Protein 4LDR (pdb70)

GO terms:
  GO:0046523 S-methyl-5-thioribose-1-phosphate isomerase activity (F, IDA)
  GO:0033353 L-methionine cycle (P, IMP)
  GO:0005829 cytosol (C, TAS)
  GO:0033353 L-methionine cycle (P, TAS)
  GO:0046523 S-methyl-5-thioribose-1-phosphate isomerase activity (F, TAS)
  GO:0042802 identical protein binding (F, IPI)
  GO:0005515 protein binding (F, IPI)
  GO:0005654 nucleoplasm (C, IDA)

B-factor: mean 37.19, std 19.08, range [10.51, 113.85]

Nearest PDB structures (foldseek):
  4ldr-assembly1_A  TM=1.003E+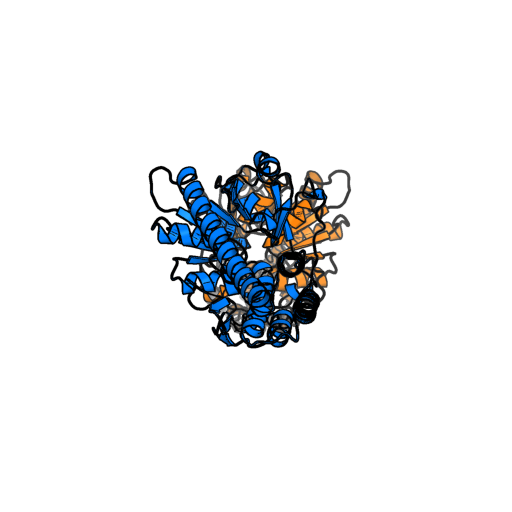00  e=2.607E-71  Homo sapiens
  4ldq-assembly1_A  TM=1.001E+00  e=1.002E-65  Homo sapiens
  2a0u-assembly1_B  TM=8.584E-01  e=1.866E-36  Leishmania major
  1t9k-assembly1_A  TM=8.388E-01  e=1.320E-31  Thermotoga maritima
  2yvk-assembly2_D  TM=8.388E-01  e=1.960E-31  Bacillus subtilis

Organism: Homo sapiens (NCBI:txid9606)

Foldseek 3Di:
DDAQWDDDQLWIWGWQLVPFPVDTDIHTAQALVSLLVSLLVVRAAAQARNQLSNLLNVRNVLSVVNFDDWLVRNLVVLLVSLVVSCVRCVVHCSSVVSSVVLSVLSVVLSVDVVRGDVVSSVSSSVVSVVSLVVQALLQLLLQQLLLVLQCCVFPVVAAAAEEEEEADFANRHHRHCGHLNVVLVNSVVVVRHPEYEYELQPDVRNRVTPVVSVCVVVVPHYDYDHLVCLLVCLVPVHHQEYEYEAQAQEQLRKTKDFASLQVNLVSCVVSVHAYEYTYALVSYDHVDHYCVPDDWDWDDFCSRQDDPNHGDDDPPDDDTGTGIDIHGLVSNRSAYRYSVHGHRSNCRNVVND/DDFQWDDDQLWTKGWFLVPFDVDTDIDTQQALVSLLVSLQVVRAAALQRSQLSNLLRVLNCLSVVPFDDDLCRRLVVLLVSLVSSCPSCVVDCNSVVLSVVLSVQSVVQSPDDPRHDVSSSVRSSVVSVVSLVVQVLLQLLLQQQLLQLQCCVFPVVAAAAEEEEEADFASRHHRHCGWLNVVVVNSVVVVRHPEYEYELLPDVRRRVTPVVSVCVVVVGHYDYDHLVCLLVCVVPVRHAAYEYEAQAQEQLGKGKDFASLQVNLVSCVVSVHAYEYTYACSRYHHVDPFPVPDDFDWDDQCSRQDDPRRGNDDPPDDGTGGGIDIHGLVSNRSAYRYSQHGHRSNCSNVSSVPGD

Radius of gyration: 30.36 Å; Cα contacts (8 Å, |Δi|>4): 1594; chains: 2; bounding box: 54×68×113 Å

Secondary structure (DSSP, 8-state):
---SEEEETTEEEEE-GGGTTT---EEEE--HHHHHHHHHTT-S-SHHHHHHHHHHHHHHHHTTT-S-SSSHHHHHHHHHHHHHHHTT-TTSTHHHHHHHHHHHHHHHHHHSTT--HHHHHHHHHHHHHHHHHHHHHHHHHHHHHHHHHHHHHH-TT---EEEEE-S--STTTSSSS-SHHHHHHHHHHTT-EEEEEEE--TTTTHIIIIIHHHHHHTT--EEEE-GGGHHHHHHHS---EEEE--SEEETT--EEEETTHHHHHHHHHHTT--EEEE--GGGEETT-SSGGG----B--THHHHEETTEE-SPTT-EE--BSEEEE-GGG--SEEEETTEEE-HHHHHHHH-/---SEEEETTEEEEE-GGGTTT---EEE--SHHHHHHHHHTT-S-SHHHHHHHHHHHHHHHHHTT-S-SSSHHHHHHHHHHHHHHHTT-TTSSHHHHHHHHHHHHHHHTTSSTT--HHHHHHHHHHHHHHHHHHHHHHHHHHHHHHHHHHHHHH-TTS--EEEEE-S--STTSSSSS-SHHHHHHHHHHTT-EEEEEEE--TTTTHIIIIIHHHHHHTT--EEEE-GGGHHHHHHHS---EEEE--SEEETTS-EEEETTHHHHHHHHHHTT--EEEE--GGGEETT--SGGG----B--THHHHEETTEE-SPTT-EE--BSEEEE-GGG--SEEEETTEEE-GGGHHHHHTT--

Solvent-accessible surface area: 27303 Å² total; per-residue (Å²): 104,2,81,9,11,85,43,68,89,35,50,2,62,1,3,2,10,98,52,7,13,126,106,62,125,48,47,72,7,47,27,3,95,76,0,61,88,3,0,160,46,94,41,8,60,16,25,18,2,5,5,7,0,0,0,0,0,0,0,12,19,3,84,78,45,27,13,37,128,43,44,85,28,5,24,55,48,3,138,95,47,2,74,64,1,45,79,8,54,87,124,26,103,30,6,38,100,4,11,140,45,2,9,75,32,0,34,200,13,24,147,150,175,78,29,66,50,119,47,3,32,82,97,2,3,44,18,0,42,98,46,22,92,131,13,54,149,26,2,94,31,0,0,60,71,0,0,158,52,0,14,102,116,42,13,89,119,32,50,123,3,10,0,0,1,0,9,6,17,0,0,0,14,10,3,4,20,0,11,0,2,0,0,0,8,2,0,65,91,107,46,58,8,95,42,0,2,0,0,8,0,11,6,53,17,17,0,1,60,0,1,0,22,0,0,52,102,44,154,10,50,13,11,0,0,0,3,2,0,0,0,2,0,12,44,106,91,54,8,25,0,0,0,0,1,25,75,82,0,0,2,31,0,12,0,3,12,32,0,0,0,14,2,2,0,4,0,0,120,68,44,67,21,16,0,0,0,1,0,11,37,108,19,20,14,49,191,30,76,26,9,173,84,27,163,51,91,112,77,79,25,121,66,1,4,29,22,102,76,76,96,21,2,0,65,68,11,37,44,21,3,2,5,39,1,25,0,51,67,104,7,6,63,4,2,0,0,0,31,105,7,35,36,43,18,156,84,0,99,110,33,39,120,129,12,83,9,11,107,43,70,93,42,38,3,48,1,4,13,11,93,63,7,20,193,84,63,133,60,59,71,5,47,34,0,91,80,0,44,89,4,0,120,47,125,45,9,57,17,26,22,2,13,5,10,0,0,0,0,0,0,0,13,23,0,80,89,41,30,21,28,120,34,55,83,44,0,18,56,38,0,102,94,48,3,66,60,1,45,63,5,46,99,116,41,99,27,6,36,142,12,9,153,48,0,9,42,20,0,18,140,24,26,143,71,176,67,25,57,47,106,35,1,32,81,88,0,1,48,33,1,41,95,34,24,78,101,12,38,119,15,1,98,33,0,0,78,63,0,0,154,51,0,11,93,119,43,15,95,119,32,47,122,2,12,0,0,2,0,8,5,15,0,0,0,15,8,3,4,47,0,10,0,2,0,0,0,14,3,0,68,96,108,45,55,9,95,41,0,2,0,0,7,0,20,8,49,13,18,0,2,61,1,1,0,26,0,0,52,96,38,156,9,55,16,12,0,0,0,6,1,0,0,0,2,0,13,47,105,88,54,7,27,0,0,0,0,0,21,84,88,0,0,3,35,0,13,0,4,10,19,0,0,0,12,3,4,0,3,0,0,115,70,45,66,19,17,0,0,0,1,0,9,32,92,23,19,38,51,204,33,80,30,8,186,87,21,158,46,77,108,76,89,25,118,78,2,3,28,24,104,78,67,69,26,1,0,54,65,13,33,44,20,3,1,0,28,1,22,0,50,64,101,3,6,62,4,2,0,0,0,24,57,10,31,28,37,10,140,85,0,90,86,11,25,95,104,65,208

Structure (mmCIF, N/CA/C/O backbone):
data_4LDR
#
_entry.id   4LDR
#
_cell.length_a   44.518
_cell.length_b   115.970
_cell.length_c   135.500
_cell.angle_alpha   90.00
_cell.angle_beta   90.00
_cell.angle_gamma   90.00
#
_symmetry.space_group_name_H-M   'P 21 21 21'
#
loop_
_entity.id
_entity.type
_entity.pdbx_description
1 polymer 'Methylthioribose-1-phosphate isomerase'
2 water water
#
loop_
_atom_site.group_PDB
_atom_site.id
_atom_site.type_symbol
_atom_site.label_atom_id
_atom_site.label_alt_id
_atom_site.label_comp_id
_atom_site.label_asym_id
_atom_site.label_entity_id
_atom_site.label_seq_id
_atom_site.pdbx_PDB_ins_code
_atom_site.Cartn_x
_atom_site.Cartn_y
_atom_site.Cartn_z
_atom_site.occupancy
_atom_site.B_iso_or_equiv
_atom_site.auth_seq_id
_atom_site.auth_comp_id
_atom_site.auth_asym_id
_atom_site.auth_atom_id
_atom_site.pdbx_PDB_model_num
ATOM 1 N N . THR A 1 2 ? 39.496 45.978 19.809 1.00 35.97 2 THR A N 1
ATOM 2 C CA . THR A 1 2 ? 38.470 45.104 20.372 1.00 41.84 2 THR A CA 1
ATOM 3 C C . THR A 1 2 ? 38.769 43.646 20.055 1.00 36.29 2 THR A C 1
ATOM 4 O O . THR A 1 2 ? 39.626 43.341 19.225 1.00 38.62 2 THR A O 1
ATOM 14 N N . LEU A 1 3 ? 38.058 42.745 20.722 1.00 28.54 3 LEU A N 1
ATOM 15 C CA . LEU A 1 3 ? 38.113 41.338 20.372 1.00 29.40 3 LEU A CA 1
ATOM 16 C C . LEU A 1 3 ? 37.401 41.151 19.041 1.00 27.74 3 LEU A C 1
ATOM 17 O O . LEU A 1 3 ? 36.293 41.650 18.856 1.00 25.89 3 LEU A O 1
ATOM 33 N N . GLU A 1 4 ? 38.035 40.433 18.120 1.00 24.69 4 GLU A N 1
ATOM 34 C CA . GLU A 1 4 ? 37.456 40.200 16.803 1.00 28.51 4 GLU A CA 1
ATOM 35 C C . GLU A 1 4 ? 37.303 38.717 16.502 1.00 27.27 4 GLU A C 1
ATOM 36 O O . GLU A 1 4 ? 38.290 38.001 16.353 1.00 34.40 4 GLU A O 1
ATOM 48 N N . ALA A 1 5 ? 36.057 38.261 16.414 1.00 24.84 5 ALA A N 1
ATOM 49 C CA . ALA A 1 5 ? 35.779 36.899 15.991 1.00 26.54 5 ALA A CA 1
ATOM 50 C C . ALA A 1 5 ? 35.987 36.796 14.484 1.00 23.92 5 ALA A C 1
ATOM 51 O O . ALA A 1 5 ? 36.286 35.725 13.962 1.00 25.52 5 ALA A O 1
ATOM 58 N N . ILE A 1 6 ? 35.825 37.924 13.800 1.00 23.19 6 ILE A N 1
ATOM 59 C CA . ILE A 1 6 ? 36.013 38.008 12.357 1.00 25.50 6 ILE A CA 1
ATOM 60 C C . ILE A 1 6 ? 37.049 39.069 12.052 1.00 25.12 6 ILE A C 1
ATOM 61 O O . ILE A 1 6 ? 36.865 40.238 12.390 1.00 21.62 6 ILE A O 1
ATOM 77 N N . ARG A 1 7 ? 38.136 38.651 11.414 1.00 25.71 7 ARG A N 1
ATOM 78 C CA . ARG A 1 7 ? 39.159 39.572 10.947 1.00 30.95 7 ARG A CA 1
ATOM 79 C C . ARG A 1 7 ? 39.081 39.614 9.438 1.00 34.89 7 ARG A C 1
ATOM 80 O O . ARG A 1 7 ? 39.311 38.605 8.768 1.00 39.16 7 ARG A O 1
ATOM 101 N N . TYR A 1 8 ? 38.730 40.777 8.905 1.00 33.54 8 TYR A N 1
ATOM 102 C CA . TYR A 1 8 ? 38.593 40.928 7.469 1.00 34.30 8 TYR A CA 1
ATOM 103 C C . TYR A 1 8 ? 39.248 42.192 6.949 1.00 38.84 8 TYR A C 1
ATOM 104 O O . TYR A 1 8 ? 39.120 43.271 7.528 1.00 40.56 8 TYR A O 1
ATOM 122 N N . SER A 1 9 ? 39.957 42.027 5.841 1.00 40.56 9 SER A N 1
ATOM 123 C CA . SER A 1 9 ? 40.374 43.135 4.999 1.00 45.54 9 SER A CA 1
ATOM 124 C C . SER A 1 9 ? 40.253 42.629 3.570 1.00 50.64 9 SER A C 1
ATOM 125 O O . SER A 1 9 ? 40.092 41.426 3.352 1.00 48.55 9 SER A O 1
ATOM 133 N N . ARG A 1 10 ? 40.311 43.534 2.600 1.00 46.92 10 ARG A N 1
ATOM 134 C CA . ARG A 1 10 ? 40.102 43.157 1.208 1.00 45.08 10 ARG A CA 1
ATOM 135 C C . ARG A 1 10 ? 41.059 42.042 0.788 1.00 46.18 10 ARG A C 1
ATOM 136 O O . ARG A 1 10 ? 42.279 42.201 0.834 1.00 49.51 10 ARG A O 1
ATOM 157 N N . GLY A 1 11 ? 40.487 40.905 0.402 1.00 49.19 11 GLY A N 1
ATOM 158 C CA . GLY A 1 11 ? 41.263 39.760 -0.034 1.00 52.66 11 GLY A CA 1
ATOM 159 C C . GLY A 1 11 ? 41.585 38.773 1.074 1.00 48.99 11 GLY A C 1
ATOM 160 O O . GLY A 1 11 ? 42.007 37.649 0.792 1.00 52.41 11 GLY A O 1
ATOM 164 N N . SER A 1 12 ? 41.381 39.179 2.327 1.00 47.26 12 SER A N 1
ATOM 165 C CA . SER A 1 12 ? 41.760 38.351 3.475 1.00 44.77 12 SER A CA 1
ATOM 166 C C . SER A 1 12 ? 40.652 38.211 4.520 1.00 46.60 12 SER A C 1
ATOM 167 O O . SER A 1 12 ? 40.129 39.204 5.024 1.00 42.43 12 SER A O 1
ATOM 175 N N . LEU A 1 13 ? 40.310 36.966 4.844 1.00 44.79 13 LEU A N 1
ATOM 176 C CA . LEU A 1 13 ? 39.317 36.674 5.874 1.00 40.60 13 LEU A CA 1
ATOM 177 C C . LEU A 1 13 ? 39.822 35.602 6.828 1.00 42.50 13 LEU A C 1
ATOM 178 O O . LEU A 1 13 ? 40.167 34.498 6.407 1.00 43.49 13 LEU A O 1
ATOM 194 N N . GLN A 1 14 ? 39.859 35.934 8.115 1.00 36.32 14 GLN A N 1
ATOM 195 C CA . GLN A 1 14 ? 40.168 34.956 9.151 1.00 37.15 14 GLN A CA 1
ATOM 196 C C . GLN A 1 14 ? 39.049 34.944 10.179 1.00 30.00 14 GLN A C 1
ATOM 197 O O . GLN A 1 14 ? 38.424 35.971 10.442 1.00 30.17 14 GLN A O 1
ATOM 211 N N . ILE A 1 15 ? 38.802 33.776 10.756 1.00 31.32 15 ILE A N 1
ATOM 212 C CA . ILE A 1 15 ? 37.782 33.631 11.783 1.00 30.16 15 ILE A CA 1
ATOM 213 C C . ILE A 1 15 ? 38.354 32.950 13.020 1.00 32.00 15 ILE A C 1
ATOM 214 O O . ILE A 1 15 ? 39.214 32.074 12.926 1.00 29.97 15 ILE A O 1
ATOM 230 N N . LEU A 1 16 ? 37.866 33.371 14.181 1.00 28.53 16 LEU A N 1
ATOM 231 C CA . LEU A 1 16 ? 38.279 32.792 15.447 1.00 28.60 16 LEU A CA 1
ATOM 232 C C . LEU A 1 16 ? 37.541 31.476 15.664 1.00 26.76 16 LEU A C 1
ATOM 233 O O . LEU A 1 16 ? 36.312 31.441 15.640 1.00 26.06 16 LEU A O 1
ATOM 249 N N . ASP A 1 17 ? 38.295 30.399 15.869 1.00 26.34 17 ASP A N 1
ATOM 250 C CA . ASP A 1 17 ? 37.724 29.056 15.995 1.00 26.98 17 ASP A CA 1
ATOM 251 C C . ASP A 1 17 ? 37.081 28.858 17.365 1.00 26.03 17 ASP A C 1
ATOM 252 O O . ASP A 1 17 ? 37.767 28.551 18.339 1.00 29.37 17 ASP A O 1
ATOM 261 N N . GLN A 1 18 ? 35.761 29.001 17.427 1.00 28.15 18 GLN A N 1
ATOM 262 C CA . GLN A 1 18 ? 35.044 28.973 18.701 1.00 26.95 18 GLN A CA 1
ATOM 263 C C . GLN A 1 18 ? 35.110 27.625 19.418 1.00 29.94 18 GLN A C 1
ATOM 264 O O . GLN A 1 18 ? 34.899 27.556 20.631 1.00 32.36 18 GLN A O 1
ATOM 278 N N . LEU A 1 19 ? 35.394 26.557 18.677 1.00 33.26 19 LEU A N 1
ATOM 279 C CA . LEU A 1 19 ? 35.507 25.227 19.271 1.00 33.74 19 LEU A CA 1
ATOM 280 C C . LEU A 1 19 ? 36.647 25.162 20.287 1.00 33.65 19 LEU A C 1
ATOM 281 O O . LEU A 1 19 ? 36.564 24.441 21.282 1.00 31.34 19 LEU A O 1
ATOM 297 N N . LEU A 1 20 ? 37.713 25.911 20.026 1.00 28.47 20 LEU A N 1
ATOM 298 C CA . LEU A 1 20 ? 38.911 25.853 20.858 1.00 29.90 20 LEU A CA 1
ATOM 299 C C . LEU A 1 20 ? 38.856 26.848 22.010 1.00 31.73 20 LEU A C 1
ATOM 300 O O . LEU A 1 20 ? 39.710 26.828 22.895 1.00 33.02 20 LEU A O 1
ATOM 316 N N . LEU A 1 21 ? 37.857 27.722 21.997 1.00 30.71 21 LEU A N 1
ATOM 317 C CA . LEU A 1 21 ? 37.653 28.643 23.103 1.00 32.65 21 LEU A CA 1
ATOM 318 C C . LEU A 1 21 ? 37.103 27.869 24.297 1.00 30.46 21 LEU A C 1
ATOM 319 O O . LEU A 1 21 ? 36.419 26.862 24.114 1.00 28.23 21 LEU A O 1
ATOM 335 N N . PRO A 1 22 ? 37.382 28.343 25.524 1.00 29.51 22 PRO A N 1
ATOM 336 C CA . PRO A 1 22 ? 38.204 29.520 25.837 1.00 30.06 22 PRO A CA 1
ATOM 337 C C . PRO A 1 22 ? 39.689 29.244 26.131 1.00 33.69 22 PRO A C 1
ATOM 338 O O . PRO A 1 22 ? 40.400 30.203 26.436 1.00 32.95 22 PRO A O 1
ATOM 349 N N . LYS A 1 23 ? 40.158 27.996 26.052 1.00 37.01 23 LYS A N 1
ATOM 350 C CA . LYS A 1 23 ? 41.579 27.718 26.312 1.00 40.40 23 LYS A CA 1
ATOM 351 C C . LYS A 1 23 ? 42.475 28.449 25.321 1.00 41.55 23 LYS A C 1
ATOM 352 O O . LYS A 1 23 ? 43.341 29.233 25.723 1.00 44.30 23 LYS A O 1
ATOM 371 N N . GLN A 1 24 ? 42.273 28.189 24.031 1.00 38.18 24 GLN A N 1
ATOM 372 C CA . GLN A 1 24 ? 43.117 28.778 23.000 1.00 39.48 24 GLN A CA 1
ATOM 373 C C . GLN A 1 24 ? 42.346 29.681 22.050 1.00 34.42 24 GLN A C 1
ATOM 374 O O . GLN A 1 24 ? 41.150 29.500 21.819 1.00 32.30 24 GLN A O 1
ATOM 388 N N . SER A 1 25 ? 43.058 30.669 21.519 1.00 35.41 25 SER A N 1
ATOM 389 C CA . SER A 1 25 ? 42.551 31.510 20.450 1.00 30.55 25 SER A CA 1
ATOM 390 C C . SER A 1 25 ? 43.343 31.191 19.196 1.00 31.25 25 SER A C 1
ATOM 391 O O . SER A 1 25 ? 44.513 31.553 19.082 1.00 29.59 25 SER A O 1
ATOM 399 N N . ARG A 1 26 ? 42.707 30.476 18.275 1.00 31.68 26 ARG A N 1
ATOM 400 C CA . ARG A 1 26 ? 43.304 30.168 16.986 1.00 38.30 26 ARG A CA 1
ATOM 401 C C . ARG A 1 26 ? 42.466 30.808 15.896 1.00 31.62 26 ARG A C 1
ATOM 402 O O . ARG A 1 26 ? 41.252 30.620 15.843 1.00 34.20 26 ARG A O 1
ATOM 423 N N . TYR A 1 27 ? 43.124 31.564 15.028 1.00 34.70 27 TYR A N 1
ATOM 424 C CA . TYR A 1 27 ? 42.462 32.163 13.884 1.00 36.11 27 TYR A CA 1
ATOM 425 C C . TYR A 1 27 ? 42.695 31.304 12.651 1.00 34.80 27 TYR A C 1
ATOM 426 O O . TYR A 1 27 ? 43.821 30.912 12.351 1.00 33.78 27 TYR A O 1
ATOM 444 N N . GLU A 1 28 ? 41.604 30.990 11.964 1.00 36.99 28 GLU A N 1
ATOM 445 C CA . GLU A 1 28 ? 41.638 30.118 10.801 1.00 40.67 28 GLU A CA 1
ATOM 446 C C . GLU A 1 28 ? 41.422 30.949 9.550 1.00 39.13 28 GLU A C 1
ATOM 447 O O . GLU A 1 28 ? 40.403 31.626 9.413 1.00 37.11 28 GLU A O 1
ATOM 459 N N . ALA A 1 29 ? 42.390 30.914 8.644 1.00 43.30 29 ALA A N 1
ATOM 460 C CA . ALA A 1 29 ? 42.273 31.652 7.394 1.00 47.57 29 ALA A CA 1
ATOM 461 C C . ALA A 1 29 ? 41.190 31.024 6.525 1.00 53.65 29 ALA A C 1
ATOM 462 O O . ALA A 1 29 ? 41.031 29.802 6.501 1.00 54.29 29 ALA A O 1
ATOM 469 N N . VAL A 1 30 ? 40.439 31.872 5.830 1.00 57.31 30 VAL A N 1
ATOM 470 C CA . VAL A 1 30 ? 39.390 31.426 4.922 1.00 57.18 30 VAL A CA 1
ATOM 471 C C . VAL A 1 30 ? 39.639 32.004 3.536 1.00 63.31 30 VAL A C 1
ATOM 472 O O . VAL A 1 30 ? 39.694 33.223 3.363 1.00 57.73 30 VAL A O 1
ATOM 485 N N . GLY A 1 31 ? 39.781 31.117 2.555 1.00 60.69 31 GLY A N 1
ATOM 486 C CA . GLY A 1 31 ? 40.043 31.512 1.183 1.00 64.74 31 GLY A CA 1
ATOM 487 C C . GLY A 1 31 ? 38.951 31.068 0.230 1.00 61.65 31 GLY A C 1
ATOM 488 O O . GLY A 1 31 ? 39.093 31.200 -0.986 1.00 67.53 31 GLY A O 1
ATOM 492 N N . SER A 1 32 ? 37.857 30.546 0.776 1.00 55.93 32 SER A N 1
ATOM 493 C CA . SER A 1 32 ? 36.790 30.001 -0.052 1.00 53.51 32 SER A CA 1
ATOM 494 C C . SER A 1 32 ? 35.425 30.014 0.631 1.00 50.33 32 SER A C 1
ATOM 495 O O . SER A 1 32 ? 35.317 29.933 1.855 1.00 49.27 32 SER A O 1
ATOM 503 N N . VAL A 1 33 ? 34.387 30.113 -0.189 1.00 47.55 33 VAL A N 1
ATOM 504 C CA . VAL A 1 33 ? 33.009 30.017 0.273 1.00 47.57 33 VAL A CA 1
ATOM 505 C C . VAL A 1 33 ? 32.720 28.615 0.811 1.00 53.06 33 VAL A C 1
ATOM 506 O O . VAL A 1 33 ? 31.905 28.442 1.720 1.00 48.32 33 VAL A O 1
ATOM 519 N N . HIS A 1 34 ? 33.385 27.614 0.238 1.00 49.21 34 HIS A N 1
ATOM 520 C CA . HIS A 1 34 ? 33.219 26.237 0.686 1.00 54.59 34 HIS A CA 1
ATOM 521 C C . HIS A 1 34 ? 33.854 26.074 2.061 1.00 49.01 34 HIS A C 1
ATOM 522 O O . HIS A 1 34 ? 33.280 25.450 2.953 1.00 47.14 34 HIS A O 1
ATOM 537 N N . GLN A 1 35 ? 35.043 26.647 2.216 1.00 47.91 35 GLN A N 1
ATOM 538 C CA . GLN A 1 35 ? 35.749 26.645 3.489 1.00 47.29 35 GLN A CA 1
ATOM 539 C C . GLN A 1 35 ? 34.880 27.272 4.564 1.00 48.58 35 GLN A C 1
ATOM 540 O O . GLN A 1 35 ? 34.767 26.745 5.673 1.00 47.54 35 GLN A O 1
ATOM 554 N N . ALA A 1 36 ? 34.274 28.407 4.225 1.00 47.45 36 ALA A N 1
ATOM 555 C CA . ALA A 1 36 ? 33.341 29.071 5.121 1.00 46.51 36 ALA A CA 1
ATOM 556 C C . ALA A 1 36 ? 32.258 28.090 5.524 1.00 41.41 36 ALA A C 1
ATOM 557 O O . ALA A 1 36 ? 32.083 27.811 6.708 1.00 46.63 36 ALA A O 1
ATOM 564 N N . TRP A 1 37 ? 31.549 27.564 4.527 1.00 49.10 37 TRP A N 1
ATOM 565 C CA . TRP A 1 37 ? 30.458 26.615 4.743 1.00 51.61 37 TRP A CA 1
ATOM 566 C C . TRP A 1 37 ? 30.822 25.537 5.764 1.00 41.27 37 TRP A C 1
ATOM 567 O O . TRP A 1 37 ? 30.055 25.264 6.689 1.00 39.55 37 TRP A O 1
ATOM 588 N N . GLU A 1 38 ? 32.000 24.944 5.601 1.00 42.74 38 GLU A N 1
ATOM 589 C CA . GLU A 1 38 ? 32.494 23.944 6.543 1.00 50.92 38 GLU A CA 1
ATOM 590 C C . GLU A 1 38 ? 32.631 24.525 7.944 1.00 43.59 38 GLU A C 1
ATOM 591 O O . GLU A 1 38 ? 32.221 23.903 8.923 1.00 35.73 38 GLU A O 1
ATOM 603 N N . ALA A 1 39 ? 33.207 25.719 8.037 1.00 34.69 39 ALA A N 1
ATOM 604 C CA . ALA A 1 39 ? 33.436 26.342 9.331 1.00 33.99 39 ALA A CA 1
ATOM 605 C C . ALA A 1 39 ? 32.118 26.636 10.045 1.00 37.34 39 ALA A C 1
ATOM 606 O O . ALA A 1 39 ? 32.023 26.503 11.266 1.00 35.87 39 ALA A O 1
ATOM 613 N N . ILE A 1 40 ? 31.104 27.027 9.280 1.00 37.30 40 ILE A N 1
ATOM 614 C CA . ILE A 1 40 ? 29.791 27.323 9.845 1.00 37.45 40 ILE A CA 1
ATOM 615 C C . ILE A 1 40 ? 29.124 26.040 10.339 1.00 41.75 40 ILE A C 1
ATOM 616 O O . ILE A 1 40 ? 28.514 26.021 11.408 1.00 41.62 40 ILE A O 1
ATOM 632 N N . ARG A 1 41 ? 29.242 24.967 9.564 1.00 40.18 41 ARG A N 1
ATOM 633 C CA . ARG A 1 41 ? 28.628 23.702 9.949 1.00 48.56 41 ARG A CA 1
ATOM 634 C C . ARG A 1 41 ? 29.407 23.062 11.096 1.00 43.08 41 ARG A C 1
ATOM 635 O O . ARG A 1 41 ? 28.822 22.434 11.980 1.00 41.30 41 ARG A O 1
ATOM 656 N N . ALA A 1 42 ? 30.727 23.232 11.083 1.00 39.23 42 ALA A N 1
ATOM 657 C CA . ALA A 1 42 ? 31.577 22.722 12.157 1.00 33.64 42 ALA A CA 1
ATOM 658 C C . ALA A 1 42 ? 31.385 23.531 13.440 1.00 34.98 42 ALA A C 1
ATOM 659 O O . ALA A 1 42 ? 31.901 23.165 14.495 1.00 40.81 42 ALA A O 1
ATOM 666 N N . MET A 1 43 ? 30.643 24.631 13.334 1.00 37.97 43 MET A N 1
ATOM 667 C CA . MET A 1 43 ? 30.316 25.483 14.475 1.00 39.23 43 MET A CA 1
ATOM 668 C C . MET A 1 43 ? 31.530 26.236 15.005 1.00 34.24 43 MET A C 1
ATOM 669 O O . MET A 1 43 ? 31.609 26.555 16.192 1.00 34.96 43 MET A O 1
ATOM 683 N N . LYS A 1 44 ? 32.470 26.523 14.112 1.00 33.08 44 LYS A N 1
ATOM 684 C CA . LYS A 1 44 ? 33.604 27.377 14.432 1.00 31.41 44 LYS A CA 1
ATOM 685 C C . LYS A 1 44 ? 33.150 28.831 14.492 1.00 31.34 44 LYS A C 1
ATOM 686 O O . LYS A 1 44 ? 33.804 29.674 15.107 1.00 22.74 44 LYS A O 1
ATOM 705 N N . VAL A 1 45 ? 32.016 29.106 13.850 1.00 32.42 45 VAL A N 1
ATOM 706 C CA . VAL A 1 45 ? 31.448 30.446 13.781 1.00 30.59 45 VAL A CA 1
ATOM 707 C C . VAL A 1 45 ? 30.086 30.455 14.471 1.00 30.60 45 VAL A C 1
ATOM 708 O O . VAL A 1 45 ? 29.226 29.627 14.172 1.00 35.22 45 VAL A O 1
ATOM 721 N N . ARG A 1 46 ? 29.898 31.388 15.399 1.00 26.13 46 ARG A N 1
ATOM 722 C CA . ARG A 1 46 ? 28.674 31.441 16.193 1.00 30.56 46 ARG A CA 1
ATOM 723 C C . ARG A 1 46 ? 28.024 32.817 16.126 1.00 32.37 46 ARG A C 1
ATOM 724 O O . ARG A 1 46 ? 28.707 33.839 16.013 1.00 26.94 46 ARG A O 1
ATOM 745 N N . GLY A 1 47 ? 26.696 32.833 16.199 1.00 30.65 47 GLY A N 1
ATOM 746 C CA . GLY A 1 47 ? 25.939 34.069 16.113 1.00 28.36 47 GLY A CA 1
ATOM 747 C C . GLY A 1 47 ? 25.458 34.307 14.696 1.00 29.50 47 GLY A C 1
ATOM 748 O O . GLY A 1 47 ? 26.247 34.266 13.752 1.00 29.15 47 GLY A O 1
ATOM 752 N N . ALA A 1 48 ? 24.160 34.558 14.550 1.00 30.14 48 ALA A N 1
ATOM 753 C CA . ALA A 1 48 ? 23.548 34.675 13.231 1.00 32.13 48 ALA A CA 1
ATOM 754 C C . ALA A 1 48 ? 24.206 35.746 12.363 1.00 30.23 48 ALA A C 1
ATOM 755 O O . ALA A 1 48 ? 24.541 35.475 11.208 1.00 32.85 48 ALA A O 1
ATOM 762 N N . PRO A 1 49 ? 24.404 36.960 12.910 1.00 31.62 49 PRO A N 1
ATOM 763 C CA . PRO A 1 49 ? 25.057 37.997 12.101 1.00 25.65 49 PRO A CA 1
ATOM 764 C C . PRO A 1 49 ? 26.438 37.565 11.620 1.00 29.29 49 PRO A C 1
ATOM 765 O O . PRO A 1 49 ? 26.759 37.707 10.440 1.00 30.58 49 PRO A O 1
ATOM 776 N N . ALA A 1 50 ? 27.242 37.037 12.537 1.00 32.92 50 ALA A N 1
ATOM 777 C CA . ALA A 1 50 ? 28.607 36.627 12.226 1.00 33.46 50 ALA A CA 1
ATOM 778 C C . ALA A 1 50 ? 28.620 35.515 11.182 1.00 29.31 50 ALA A C 1
ATOM 779 O O . ALA A 1 50 ? 29.458 35.503 10.280 1.00 28.42 50 ALA A O 1
ATOM 786 N N . ILE A 1 51 ? 27.685 34.582 11.310 1.00 26.15 51 ILE A N 1
ATOM 787 C CA . ILE A 1 51 ? 27.554 33.493 10.348 1.00 30.79 51 ILE A CA 1
ATOM 788 C C . ILE A 1 51 ? 27.259 34.053 8.957 1.00 30.07 51 ILE A C 1
ATOM 789 O O . ILE A 1 51 ? 27.872 33.641 7.970 1.00 35.62 51 ILE A O 1
ATOM 805 N N . ALA A 1 52 ? 26.329 35.001 8.892 1.00 31.26 52 ALA A N 1
ATOM 806 C CA . ALA A 1 52 ? 25.953 35.644 7.637 1.00 34.84 52 ALA A CA 1
ATOM 807 C C . ALA A 1 52 ? 27.099 36.457 7.042 1.00 35.59 52 ALA A C 1
ATOM 808 O O . ALA A 1 52 ? 27.332 36.424 5.830 1.00 32.62 52 ALA A O 1
ATOM 815 N N . LEU A 1 53 ? 27.809 37.192 7.893 1.00 34.93 53 LEU A N 1
ATOM 816 C CA . LEU A 1 53 ? 28.922 38.016 7.437 1.00 32.89 53 LEU A CA 1
ATOM 817 C C . LEU A 1 53 ? 30.076 37.149 6.953 1.00 28.98 53 LEU A C 1
ATOM 818 O O . LEU A 1 53 ? 30.686 37.439 5.922 1.00 30.05 53 LEU A O 1
ATOM 834 N N . VAL A 1 54 ? 30.381 36.093 7.701 1.00 26.33 54 VAL A N 1
ATOM 835 C CA . VAL A 1 54 ? 31.467 35.185 7.332 1.00 29.83 54 VAL A CA 1
ATOM 836 C C . VAL A 1 54 ? 31.203 34.554 5.963 1.00 29.47 54 VAL A C 1
ATOM 837 O O . VAL A 1 54 ? 32.118 34.384 5.161 1.00 32.98 54 VAL A O 1
ATOM 850 N N . GLY A 1 55 ? 29.951 34.203 5.699 1.00 33.23 55 GLY A N 1
ATOM 851 C CA . GLY A 1 55 ? 29.592 33.663 4.402 1.00 40.07 55 GLY A CA 1
ATOM 852 C C . GLY A 1 55 ? 29.793 34.702 3.316 1.00 38.29 55 GLY A C 1
ATOM 853 O O . GLY A 1 55 ? 30.579 34.502 2.390 1.00 34.45 55 GLY A O 1
ATOM 857 N N . CYS A 1 56 ? 29.097 35.828 3.446 1.00 37.79 56 CYS A N 1
ATOM 858 C CA . CYS A 1 56 ? 29.157 36.883 2.439 1.00 35.52 56 CYS A CA 1
ATOM 859 C C . CYS A 1 56 ? 30.586 37.342 2.196 1.00 36.01 56 CYS A C 1
ATOM 860 O O . CYS A 1 56 ? 30.966 37.624 1.062 1.00 38.89 56 CYS A O 1
ATOM 868 N N . LEU A 1 57 ? 31.383 37.390 3.259 1.00 36.93 57 LEU A N 1
ATOM 869 C CA . LEU A 1 57 ? 32.765 37.849 3.150 1.00 35.70 57 LEU A CA 1
ATOM 870 C C . LEU A 1 57 ? 33.664 36.813 2.478 1.00 40.35 57 LEU A C 1
ATOM 871 O O . LEU A 1 57 ? 34.664 37.168 1.855 1.00 35.36 57 LEU A O 1
ATOM 887 N N . SER A 1 58 ? 33.321 35.534 2.605 1.00 37.93 58 SER A N 1
ATOM 888 C CA . SER A 1 58 ? 34.074 34.496 1.913 1.00 40.63 58 SER A CA 1
ATOM 889 C C . SER A 1 58 ? 33.829 34.609 0.412 1.00 43.67 58 SER A C 1
ATOM 890 O O . SER A 1 58 ? 34.748 34.448 -0.389 1.00 45.19 58 SER A O 1
ATOM 898 N N . LEU A 1 59 ? 32.585 34.893 0.039 1.00 44.32 59 LEU A N 1
ATOM 899 C CA . LEU A 1 59 ? 32.261 35.182 -1.351 1.00 49.47 59 LEU A CA 1
ATOM 900 C C . LEU A 1 59 ? 33.121 36.353 -1.829 1.00 50.05 59 LEU A C 1
ATOM 901 O O . LEU A 1 59 ? 33.715 36.300 -2.905 1.00 54.38 59 LEU A O 1
ATOM 917 N N . ALA A 1 60 ? 33.223 37.385 -0.998 1.00 42.66 60 ALA A N 1
ATOM 918 C CA . ALA A 1 60 ? 33.994 38.577 -1.335 1.00 46.08 60 ALA A CA 1
ATOM 919 C C . ALA A 1 60 ? 35.481 38.293 -1.557 1.00 50.83 60 ALA A C 1
ATOM 920 O O . ALA A 1 60 ? 36.109 38.905 -2.422 1.00 55.06 60 ALA A O 1
ATOM 927 N N . VAL A 1 61 ? 36.046 37.386 -0.766 1.00 48.06 61 VAL A N 1
ATOM 928 C CA . VAL A 1 61 ? 37.442 36.991 -0.933 1.00 48.66 61 VAL A CA 1
ATOM 929 C C . VAL A 1 61 ? 37.606 36.292 -2.276 1.00 54.79 61 VAL A C 1
ATOM 930 O O . VAL A 1 61 ? 38.625 36.450 -2.951 1.00 55.26 61 VAL A O 1
ATOM 943 N N . GLU A 1 62 ? 36.592 35.523 -2.658 1.00 54.48 62 GLU A N 1
ATOM 944 C CA . GLU A 1 62 ? 36.609 34.820 -3.935 1.00 64.27 62 GLU A CA 1
ATOM 945 C C . GLU A 1 62 ? 36.371 35.784 -5.091 1.00 66.38 62 GLU A C 1
ATOM 946 O O . GLU A 1 62 ? 36.988 35.659 -6.146 1.00 66.74 62 GLU A O 1
ATOM 958 N N . LEU A 1 63 ? 35.478 36.749 -4.900 1.00 62.76 63 LEU A N 1
ATOM 959 C CA . LEU A 1 63 ? 35.262 37.755 -5.930 1.00 59.38 63 LEU A CA 1
ATOM 960 C C . LEU A 1 63 ? 36.525 38.594 -6.094 1.00 66.08 63 LEU A C 1
ATOM 961 O O . LEU A 1 63 ? 36.884 38.969 -7.206 1.00 78.55 63 LEU A O 1
ATOM 977 N N . GLN A 1 64 ? 37.207 38.880 -4.989 1.00 64.19 64 GLN A N 1
ATOM 978 C CA . GLN A 1 64 ? 38.491 39.567 -5.060 1.00 59.79 64 GLN A CA 1
ATOM 979 C C . GLN A 1 64 ? 39.497 38.657 -5.753 1.00 62.36 64 GLN A C 1
ATOM 980 O O . GLN A 1 64 ? 40.513 39.117 -6.281 1.00 67.81 64 GLN A O 1
ATOM 994 N N . ALA A 1 65 ? 39.201 37.361 -5.743 1.00 63.68 65 ALA A N 1
ATOM 995 C CA . ALA A 1 65 ? 40.074 36.356 -6.332 1.00 68.23 65 ALA A CA 1
ATOM 996 C C . ALA A 1 65 ? 39.747 36.136 -7.812 1.00 70.66 65 ALA A C 1
ATOM 997 O O . ALA A 1 65 ? 40.400 35.339 -8.489 1.00 72.53 65 ALA A O 1
ATOM 1004 N N . GLY A 1 66 ? 38.738 36.853 -8.304 1.00 69.13 66 GLY A N 1
ATOM 1005 C CA . GLY A 1 66 ? 38.269 36.706 -9.674 1.00 75.32 66 GLY A CA 1
ATOM 1006 C C . GLY A 1 66 ? 37.426 35.457 -9.875 1.00 69.08 66 GLY A C 1
ATOM 1007 O O . GLY A 1 66 ? 37.111 35.089 -11.004 1.00 75.87 66 GLY A O 1
ATOM 1011 N N . ALA A 1 67 ? 37.089 34.782 -8.780 1.00 64.75 67 ALA A N 1
ATOM 1012 C CA . ALA A 1 67 ? 36.144 33.676 -8.834 1.00 73.87 67 ALA A CA 1
ATOM 1013 C C . ALA A 1 67 ? 34.816 34.232 -9.317 1.00 73.82 67 ALA A C 1
ATOM 1014 O O . ALA A 1 67 ? 34.244 35.118 -8.689 1.00 73.42 67 ALA A O 1
ATOM 1021 N N . GLY A 1 68 ? 34.343 33.724 -10.445 1.00 72.46 68 GLY A N 1
ATOM 1022 C CA . GLY A 1 68 ? 33.236 34.348 -11.135 1.00 75.50 68 GLY A CA 1
ATOM 1023 C C . GLY A 1 68 ? 33.588 34.501 -12.583 1.00 83.36 68 GLY A C 1
ATOM 1024 O O . GLY A 1 68 ? 34.476 35.274 -12.943 1.00 78.64 68 GLY A O 1
ATOM 1027 N N . GLY A 1 69 ? 32.890 33.753 -13.421 1.00 84.74 69 GLY A N 1
ATOM 1028 C CA . GLY A 1 69 ? 33.066 33.934 -14.837 1.00 86.37 69 GLY A CA 1
ATOM 1029 C C . GLY A 1 69 ? 32.195 33.088 -15.732 1.00 95.22 69 GLY A C 1
ATOM 1030 O O . GLY A 1 69 ? 31.565 32.129 -15.289 1.00 90.83 69 GLY A O 1
ATOM 1033 N N . PRO A 1 70 ? 32.168 33.444 -17.021 1.00 96.59 70 PRO A N 1
ATOM 1034 C CA . PRO A 1 70 ? 32.653 34.712 -17.585 1.00 90.99 70 PRO A CA 1
ATOM 1035 C C . PRO A 1 70 ? 31.538 35.562 -18.183 1.00 82.16 70 PRO A C 1
ATOM 1036 O O . PRO A 1 70 ? 30.633 35.003 -18.803 1.00 74.19 70 PRO A O 1
ATOM 1047 N N . GLY A 1 71 ? 31.598 36.879 -17.980 1.00 75.89 71 GLY A N 1
ATOM 1048 C CA . GLY A 1 71 ? 30.668 37.800 -18.616 1.00 74.91 71 GLY A CA 1
ATOM 1049 C C . GLY A 1 71 ? 30.047 38.826 -17.686 1.00 69.70 71 GLY A C 1
ATOM 1050 O O . GLY A 1 71 ? 30.425 39.992 -17.717 1.00 71.63 71 GLY A O 1
ATOM 1054 N N . LEU A 1 72 ? 29.099 38.378 -16.867 1.00 65.15 72 LEU A N 1
ATOM 1055 C CA . LEU A 1 72 ? 28.276 39.248 -16.027 1.00 77.34 72 LEU A CA 1
ATOM 1056 C C . LEU A 1 72 ? 27.090 38.419 -15.573 1.00 77.59 72 LEU A C 1
ATOM 1057 O O . LEU A 1 72 ? 26.802 38.313 -14.380 1.00 77.33 72 LEU A O 1
ATOM 1073 N N . ALA A 1 73 ? 26.408 37.833 -16.553 1.00 67.91 73 ALA A N 1
ATOM 1074 C CA . ALA A 1 73 ? 25.280 36.949 -16.302 1.00 72.68 73 ALA A CA 1
ATOM 1075 C C . ALA A 1 73 ? 25.757 35.723 -15.538 1.00 76.92 73 ALA A C 1
ATOM 1076 O O . ALA A 1 73 ? 25.016 35.145 -14.742 1.00 74.00 73 ALA A O 1
ATOM 1083 N N . ALA A 1 74 ? 27.002 35.332 -15.795 1.00 74.80 74 ALA A N 1
ATOM 1084 C CA . ALA A 1 74 ? 27.622 34.221 -15.088 1.00 74.54 74 ALA A CA 1
ATOM 1085 C C . ALA A 1 74 ? 27.961 34.617 -13.657 1.00 79.00 74 ALA A C 1
ATOM 1086 O O . ALA A 1 74 ? 27.738 33.850 -12.722 1.00 76.17 74 ALA A O 1
ATOM 1093 N N . LEU A 1 75 ? 28.504 35.818 -13.493 1.00 76.62 75 LEU A N 1
ATOM 1094 C CA . LEU A 1 75 ? 28.912 36.295 -12.183 1.00 73.81 75 LEU A CA 1
ATOM 1095 C C . LEU A 1 75 ? 27.701 36.449 -11.280 1.00 78.81 75 LEU A C 1
ATOM 1096 O O . LEU A 1 75 ? 27.731 36.054 -10.117 1.00 82.20 75 LEU A O 1
ATOM 1112 N N . VAL A 1 76 ? 26.633 37.023 -11.818 1.00 75.29 76 VAL A N 1
ATOM 1113 C CA . VAL A 1 76 ? 25.384 37.103 -11.082 1.00 76.90 76 VAL A CA 1
ATOM 1114 C C . VAL A 1 76 ? 24.899 35.687 -10.766 1.00 77.49 76 VAL A C 1
ATOM 1115 O O . VAL A 1 76 ? 24.419 35.423 -9.666 1.00 77.02 76 VAL A O 1
ATOM 1128 N N . ALA A 1 77 ? 25.046 34.776 -11.725 1.00 79.67 77 ALA A N 1
ATOM 1129 C CA . ALA A 1 77 ? 24.678 33.379 -11.513 1.00 82.82 77 ALA A CA 1
ATOM 1130 C C . ALA A 1 77 ? 25.578 32.751 -10.451 1.00 79.96 77 ALA A C 1
ATOM 1131 O O . ALA A 1 77 ? 25.113 32.008 -9.586 1.00 74.56 77 ALA A O 1
ATOM 1138 N N . PHE A 1 78 ? 26.869 33.059 -10.530 1.00 80.33 78 PHE A N 1
ATOM 1139 C CA . PHE A 1 78 ? 27.850 32.590 -9.561 1.00 79.80 78 PHE A CA 1
ATOM 1140 C C . PHE A 1 78 ? 27.439 33.044 -8.166 1.00 73.07 78 PHE A C 1
ATOM 1141 O O . PHE A 1 78 ? 27.372 32.243 -7.233 1.00 74.36 78 PHE A O 1
ATOM 1158 N N . VAL A 1 79 ? 27.163 34.337 -8.034 1.00 67.25 79 VAL A N 1
ATOM 1159 C CA . VAL A 1 79 ? 26.801 34.917 -6.748 1.00 69.49 79 VAL A CA 1
ATOM 1160 C C . VAL A 1 79 ? 25.541 34.261 -6.182 1.00 71.64 79 VAL A C 1
ATOM 1161 O O . VAL A 1 79 ? 25.543 33.805 -5.041 1.00 64.42 79 VAL A O 1
ATOM 1174 N N . ARG A 1 80 ? 24.477 34.207 -6.981 1.00 77.13 80 ARG A N 1
ATOM 1175 C CA . ARG A 1 80 ? 23.200 33.652 -6.530 1.00 66.01 80 ARG A CA 1
ATOM 1176 C C . ARG A 1 80 ? 23.351 32.223 -6.022 1.00 65.74 80 ARG A C 1
ATOM 1177 O O . ARG A 1 80 ? 22.631 31.800 -5.117 1.00 71.59 80 ARG A O 1
ATOM 1198 N N . ASP A 1 81 ? 24.294 31.489 -6.605 1.00 65.71 81 ASP A N 1
ATOM 1199 C CA . ASP A 1 81 ? 24.485 30.080 -6.282 1.00 71.40 81 ASP A CA 1
ATOM 1200 C C . ASP A 1 81 ? 25.153 29.918 -4.925 1.00 67.35 81 ASP A C 1
ATOM 1201 O O . ASP A 1 81 ? 24.703 29.131 -4.090 1.00 59.84 81 ASP A O 1
ATOM 1210 N N . LYS A 1 82 ? 26.232 30.665 -4.715 1.00 67.22 82 LYS A N 1
ATOM 1211 C CA . LYS A 1 82 ? 27.006 30.563 -3.487 1.00 55.89 82 LYS A CA 1
ATOM 1212 C C . LYS A 1 82 ? 26.194 31.046 -2.291 1.00 61.47 82 LYS A C 1
ATOM 1213 O O . LYS A 1 82 ? 26.363 30.550 -1.176 1.00 61.24 82 LYS A O 1
ATOM 1232 N N . LEU A 1 83 ? 25.303 32.003 -2.521 1.00 56.74 83 LEU A N 1
ATOM 1233 C CA . LEU A 1 83 ? 24.454 32.495 -1.448 1.00 58.47 83 LEU A CA 1
ATOM 1234 C C . LEU A 1 83 ? 23.413 31.441 -1.102 1.00 60.20 83 LEU A C 1
ATOM 1235 O O . LEU A 1 83 ? 23.139 31.193 0.069 1.00 61.70 83 LEU A O 1
ATOM 1251 N N . SER A 1 84 ? 22.838 30.815 -2.124 1.00 69.69 84 SER A N 1
ATOM 1252 C CA . SER A 1 84 ? 21.924 29.699 -1.912 1.00 66.96 84 SER A CA 1
ATOM 1253 C C . SER A 1 84 ? 22.645 28.571 -1.186 1.00 58.40 84 SER A C 1
ATOM 1254 O O . SER A 1 84 ? 22.082 27.933 -0.298 1.00 59.15 84 SER A O 1
ATOM 1262 N N . PHE A 1 85 ? 23.898 28.340 -1.569 1.00 53.45 85 PHE A N 1
ATOM 1263 C CA . PHE A 1 85 ? 24.730 27.334 -0.922 1.00 60.42 85 PHE A CA 1
ATOM 1264 C C . PHE A 1 85 ? 24.896 27.655 0.563 1.00 64.50 85 PHE A C 1
ATOM 1265 O O . PHE A 1 85 ? 24.631 26.813 1.422 1.00 59.86 85 PHE A O 1
ATOM 1282 N N . LEU A 1 86 ? 25.325 28.880 0.854 1.00 58.69 86 LEU A N 1
ATOM 1283 C CA . LEU A 1 86 ? 25.591 29.303 2.226 1.00 61.90 86 LEU A CA 1
ATOM 1284 C C . LEU A 1 86 ? 24.376 29.157 3.130 1.00 61.39 86 LEU A C 1
ATOM 1285 O O . LEU A 1 86 ? 24.510 28.823 4.308 1.00 66.67 86 LEU A O 1
ATOM 1301 N N . VAL A 1 87 ? 23.195 29.416 2.583 1.00 60.95 87 VAL A N 1
ATOM 1302 C CA . VAL A 1 87 ? 21.961 29.284 3.350 1.00 68.32 87 VAL A CA 1
ATOM 1303 C C . VAL A 1 87 ? 21.822 27.869 3.910 1.00 63.19 87 VAL A C 1
ATOM 1304 O O . VAL A 1 87 ? 21.263 27.685 4.986 1.00 70.62 87 VAL A O 1
ATOM 1317 N N . THR A 1 88 ? 22.354 26.879 3.197 1.00 62.82 88 THR A N 1
ATOM 1318 C CA . THR A 1 88 ? 22.239 25.482 3.618 1.00 69.34 88 THR A CA 1
ATOM 1319 C C . THR A 1 88 ? 23.134 25.139 4.810 1.00 68.04 88 THR A C 1
ATOM 1320 O O . THR A 1 88 ? 23.022 24.052 5.375 1.00 67.97 88 THR A O 1
ATOM 1331 N N . ALA A 1 89 ? 24.028 26.053 5.179 1.00 67.71 89 ALA A N 1
ATOM 1332 C CA . ALA A 1 89 ? 24.992 25.795 6.251 1.00 70.22 89 ALA A CA 1
ATOM 1333 C C . ALA A 1 89 ? 24.313 25.597 7.608 1.00 65.74 89 ALA A C 1
ATOM 1334 O O . ALA A 1 89 ? 24.331 24.496 8.162 1.00 64.14 89 ALA A O 1
ATOM 1341 N N . ARG A 1 90 ? 23.744 26.673 8.147 1.00 60.68 90 ARG A N 1
ATOM 1342 C CA . ARG A 1 90 ? 22.941 26.607 9.368 1.00 66.32 90 ARG A CA 1
ATOM 1343 C C . ARG A 1 90 ? 21.706 27.487 9.210 1.00 71.82 90 ARG A C 1
ATOM 1344 O O . ARG A 1 90 ? 21.665 28.607 9.723 1.00 73.67 90 ARG A O 1
ATOM 1365 N N . PRO A 1 91 ? 20.689 26.983 8.500 1.00 75.69 91 PRO A N 1
ATOM 1366 C CA . PRO A 1 91 ? 19.413 27.678 8.292 1.00 74.46 91 PRO A CA 1
ATOM 1367 C C . PRO A 1 91 ? 18.675 28.030 9.586 1.00 75.32 91 PRO A C 1
ATOM 1368 O O . PRO A 1 91 ? 17.674 28.746 9.528 1.00 75.82 91 PRO A O 1
ATOM 1379 N N . THR A 1 92 ? 19.156 27.529 10.722 1.00 76.21 92 THR A N 1
ATOM 1380 C CA . THR A 1 92 ? 18.549 27.815 12.019 1.00 72.92 92 THR A CA 1
ATOM 1381 C C . THR A 1 92 ? 18.412 29.318 12.262 1.00 74.73 92 THR A C 1
ATOM 1382 O O . THR A 1 92 ? 17.534 29.754 13.008 1.00 73.68 92 THR A O 1
ATOM 1393 N N . ALA A 1 93 ? 19.287 30.101 11.635 1.00 76.63 93 ALA A N 1
ATOM 1394 C CA . ALA A 1 93 ? 19.224 31.558 11.723 1.00 74.23 93 ALA A CA 1
ATOM 1395 C C . ALA A 1 93 ? 19.078 32.181 10.336 1.00 73.27 93 ALA A C 1
ATOM 1396 O O . ALA A 1 93 ? 19.820 31.853 9.408 1.00 68.67 93 ALA A O 1
ATOM 1403 N N . VAL A 1 94 ? 18.122 33.098 10.218 1.00 70.77 94 VAL A N 1
ATOM 1404 C CA . VAL A 1 94 ? 17.692 33.624 8.926 1.00 66.75 94 VAL A CA 1
ATOM 1405 C C . VAL A 1 94 ? 18.614 34.713 8.381 1.00 66.69 94 VAL A C 1
ATOM 1406 O O . VAL A 1 94 ? 18.538 35.060 7.201 1.00 62.24 94 VAL A O 1
ATOM 1419 N N . ASN A 1 95 ? 19.477 35.250 9.243 1.00 63.31 95 ASN A N 1
ATOM 1420 C CA . ASN A 1 95 ? 20.353 36.358 8.871 1.00 56.08 95 ASN A CA 1
ATOM 1421 C C . ASN A 1 95 ? 21.087 36.103 7.558 1.00 53.14 95 ASN A C 1
ATOM 1422 O O . ASN A 1 95 ? 21.362 37.034 6.799 1.00 56.70 95 ASN A O 1
ATOM 1433 N N . MET A 1 96 ? 21.380 34.834 7.288 1.00 58.98 96 MET A N 1
ATOM 1434 C CA . MET A 1 96 ? 22.025 34.440 6.040 1.00 62.79 96 MET A CA 1
ATOM 1435 C C . MET A 1 96 ? 21.078 34.573 4.858 1.00 62.75 96 MET A C 1
ATOM 1436 O O . MET A 1 96 ? 21.457 35.078 3.803 1.00 66.31 96 MET A O 1
ATOM 1450 N N . ALA A 1 97 ? 19.850 34.099 5.038 1.00 65.47 97 ALA A N 1
ATOM 1451 C CA . ALA A 1 97 ? 18.845 34.146 3.982 1.00 67.64 97 ALA A CA 1
ATOM 1452 C C . ALA A 1 97 ? 18.592 35.584 3.554 1.00 69.45 97 ALA A C 1
ATOM 1453 O O . ALA A 1 97 ? 18.639 35.909 2.367 1.00 67.75 97 ALA A O 1
ATOM 1460 N N . ARG A 1 98 ? 18.325 36.442 4.533 1.00 64.09 98 ARG A N 1
ATOM 1461 C CA . ARG A 1 98 ? 18.072 37.852 4.276 1.00 66.61 98 ARG A CA 1
ATOM 1462 C C . ARG A 1 98 ? 19.293 38.488 3.612 1.00 71.26 98 ARG A C 1
ATOM 1463 O O . ARG A 1 98 ? 19.157 39.261 2.665 1.00 71.68 98 ARG A O 1
ATOM 1482 N N . ALA A 1 99 ? 20.482 38.125 4.085 1.00 68.44 99 ALA A N 1
ATOM 1483 C CA . ALA A 1 99 ? 21.721 38.637 3.510 1.00 62.12 99 ALA A CA 1
ATOM 1484 C C . ALA A 1 99 ? 21.853 38.231 2.043 1.00 64.25 99 ALA A C 1
ATOM 1485 O O . ALA A 1 99 ? 22.247 39.033 1.195 1.00 60.11 99 ALA A O 1
ATOM 1492 N N . ALA A 1 100 ? 21.523 36.976 1.756 1.00 68.88 100 ALA A N 1
ATOM 1493 C CA . ALA A 1 100 ? 21.627 36.427 0.406 1.00 66.52 100 ALA A CA 1
ATOM 1494 C C . ALA A 1 100 ? 20.690 37.140 -0.559 1.00 69.40 100 ALA A C 1
ATOM 1495 O O . ALA A 1 100 ? 21.075 37.514 -1.669 1.00 63.92 100 ALA A O 1
ATOM 1502 N N . ARG A 1 101 ? 19.453 37.322 -0.115 1.00 71.09 101 ARG A N 1
ATOM 1503 C CA . ARG A 1 101 ? 18.392 37.859 -0.951 1.00 71.12 101 ARG A CA 1
ATOM 1504 C C . ARG A 1 101 ? 18.685 39.275 -1.438 1.00 74.18 101 ARG A C 1
ATOM 1505 O O . ARG A 1 101 ? 18.413 39.589 -2.590 1.00 80.08 101 ARG A O 1
ATOM 1526 N N . ASP A 1 102 ? 19.243 40.128 -0.582 1.00 72.60 102 ASP A N 1
ATOM 1527 C CA . ASP A 1 102 ? 19.584 41.483 -1.014 1.00 71.77 102 ASP A CA 1
ATOM 1528 C C . ASP A 1 102 ? 20.933 41.557 -1.704 1.00 69.06 102 ASP A C 1
ATOM 1529 O O . ASP A 1 102 ? 21.124 42.380 -2.595 1.00 68.37 102 ASP A O 1
ATOM 1537 N N . LEU A 1 103 ? 21.883 40.730 -1.281 1.00 63.55 103 LEU A N 1
ATOM 1538 C CA . LEU A 1 103 ? 23.174 40.718 -1.953 1.00 62.15 103 LEU A CA 1
ATOM 1539 C C . LEU A 1 103 ? 22.960 40.226 -3.378 1.00 67.62 103 LEU A C 1
ATOM 1540 O O . LEU A 1 103 ? 23.675 40.622 -4.298 1.00 71.63 103 LEU A O 1
ATOM 1556 N N . ALA A 1 104 ? 21.965 39.361 -3.547 1.00 69.95 104 ALA A N 1
ATOM 1557 C CA . ALA A 1 104 ? 21.528 38.940 -4.870 1.00 73.73 104 ALA A CA 1
ATOM 1558 C C . ALA A 1 104 ? 20.859 40.109 -5.593 1.00 72.77 104 ALA A C 1
ATOM 1559 O O . ALA A 1 104 ? 21.168 40.391 -6.752 1.00 69.09 104 ALA A O 1
ATOM 1566 N N . ASP A 1 105 ? 19.953 40.794 -4.899 1.00 73.37 105 ASP A N 1
ATOM 1567 C CA . ASP A 1 105 ? 19.234 41.929 -5.478 1.00 74.51 105 ASP A CA 1
ATOM 1568 C C . ASP A 1 105 ? 20.169 43.098 -5.795 1.00 72.44 105 ASP A C 1
ATOM 1569 O O . ASP A 1 105 ? 19.914 43.865 -6.723 1.00 71.87 105 ASP A O 1
ATOM 1578 N N . VAL A 1 106 ? 21.236 43.245 -5.014 1.00 72.72 106 VAL A N 1
ATOM 1579 C CA . VAL A 1 106 ? 22.276 44.221 -5.327 1.00 75.79 106 VAL A CA 1
ATOM 1580 C C . VAL A 1 106 ? 22.942 43.787 -6.627 1.00 75.11 106 VAL A C 1
ATOM 1581 O O . VAL A 1 106 ? 23.097 44.584 -7.556 1.00 73.09 106 VAL A O 1
ATOM 1594 N N . ALA A 1 107 ? 23.329 42.518 -6.686 1.00 67.48 107 ALA A N 1
ATOM 1595 C CA . ALA A 1 107 ? 23.959 41.966 -7.875 1.00 69.65 107 ALA A CA 1
ATOM 1596 C C . ALA A 1 107 ? 23.023 42.066 -9.076 1.00 76.44 107 ALA A C 1
ATOM 1597 O O . ALA A 1 107 ? 23.478 42.112 -10.217 1.00 69.07 107 ALA A O 1
ATOM 1604 N N . ALA A 1 108 ? 21.719 42.098 -8.810 1.00 75.39 108 ALA A N 1
ATOM 1605 C CA . ALA A 1 108 ? 20.718 42.221 -9.867 1.00 78.28 108 ALA A CA 1
ATOM 1606 C C . ALA A 1 108 ? 20.639 43.647 -10.411 1.00 81.57 108 ALA A C 1
ATOM 1607 O O . ALA A 1 108 ? 20.875 43.873 -11.595 1.00 81.99 108 ALA A O 1
ATOM 1614 N N . ARG A 1 109 ? 20.307 44.604 -9.548 1.00 79.37 109 ARG A N 1
ATOM 1615 C CA . ARG A 1 109 ? 20.130 45.991 -9.976 1.00 80.33 109 ARG A CA 1
ATOM 1616 C C . ARG A 1 109 ? 21.345 46.522 -10.736 1.00 83.67 109 ARG A C 1
ATOM 1617 O O . ARG A 1 109 ? 21.202 47.115 -11.806 1.00 87.16 109 ARG A O 1
ATOM 1638 N N . GLU A 1 110 ? 22.537 46.299 -10.194 1.00 79.95 110 GLU A N 1
ATOM 1639 C CA . GLU A 1 110 ? 23.751 46.804 -10.825 1.00 78.10 110 GLU A CA 1
ATOM 1640 C C . GLU A 1 110 ? 24.104 45.977 -12.064 1.00 75.66 110 GLU A C 1
ATOM 1641 O O . GLU A 1 110 ? 24.895 46.407 -12.901 1.00 73.86 110 GLU A O 1
ATOM 1653 N N . ALA A 1 111 ? 23.506 44.796 -12.190 1.00 79.46 111 ALA A N 1
ATOM 1654 C CA . ALA A 1 111 ? 23.609 44.039 -13.433 1.00 84.22 111 ALA A CA 1
ATOM 1655 C C . ALA A 1 111 ? 22.661 44.647 -14.467 1.00 91.99 111 ALA A C 1
ATOM 1656 O O . ALA A 1 111 ? 22.977 44.699 -15.655 1.00 89.36 111 ALA A O 1
ATOM 1663 N N . GLU A 1 112 ? 21.505 45.116 -13.998 1.00 91.86 112 GLU A N 1
ATOM 1664 C CA . GLU A 1 112 ? 20.501 45.733 -14.866 1.00 88.00 112 GLU A CA 1
ATOM 1665 C C . GLU A 1 112 ? 20.895 47.151 -15.280 1.00 90.20 112 GLU A C 1
ATOM 1666 O O . GLU A 1 112 ? 20.260 47.751 -16.147 1.00 93.08 112 GLU A O 1
ATOM 1678 N N . ARG A 1 113 ? 21.941 47.679 -14.653 1.00 92.73 113 ARG A N 1
ATOM 1679 C CA . ARG A 1 113 ? 22.368 49.060 -14.860 1.00 90.39 113 ARG A CA 1
ATOM 1680 C C . ARG A 1 113 ? 22.872 49.300 -16.287 1.00 93.43 113 ARG A C 1
ATOM 1681 O O . ARG A 1 113 ? 23.646 48.506 -16.823 1.00 85.88 113 ARG A O 1
ATOM 1702 N N . GLU A 1 114 ? 22.407 50.389 -16.901 1.00 89.84 114 GLU A N 1
ATOM 1703 C CA . GLU A 1 114 ? 22.838 50.768 -18.246 1.00 87.86 114 GLU A CA 1
ATOM 1704 C C . GLU A 1 114 ? 24.359 50.745 -18.369 1.00 85.76 114 GLU A C 1
ATOM 1705 O O . GLU A 1 114 ? 25.063 51.388 -17.592 1.00 83.82 114 GLU A O 1
ATOM 1717 N N . GLY A 1 115 ? 24.857 49.996 -19.347 1.00 81.25 115 GLY A N 1
ATOM 1718 C CA . GLY A 1 115 ? 26.286 49.878 -19.563 1.00 75.39 115 GLY A CA 1
ATOM 1719 C C . GLY A 1 115 ? 26.974 48.993 -18.536 1.00 87.41 115 GLY A C 1
ATOM 1720 O O . GLY A 1 115 ? 28.190 49.083 -18.361 1.00 77.30 115 GLY A O 1
ATOM 1724 N N . ALA A 1 116 ? 26.203 48.136 -17.865 1.00 85.58 116 ALA A N 1
ATOM 1725 C CA . ALA A 1 116 ? 26.738 47.264 -16.816 1.00 85.32 116 ALA A CA 1
ATOM 1726 C C . ALA A 1 116 ? 27.943 46.462 -17.297 1.00 73.78 116 ALA A C 1
ATOM 1727 O O . ALA A 1 116 ? 27.959 45.968 -18.423 1.00 81.88 116 ALA A O 1
ATOM 1734 N N . THR A 1 117 ? 28.944 46.337 -16.429 1.00 71.04 117 THR A N 1
ATOM 1735 C CA . THR A 1 117 ? 30.184 45.643 -16.768 1.00 74.41 117 THR A CA 1
ATOM 1736 C C . THR A 1 117 ? 30.605 44.657 -15.675 1.00 74.88 117 THR A C 1
ATOM 1737 O O . THR A 1 117 ? 30.218 44.783 -14.512 1.00 79.81 117 THR A O 1
ATOM 1748 N N . GLU A 1 118 ? 31.390 43.665 -16.080 1.00 73.78 118 GLU A N 1
ATOM 1749 C CA . GLU A 1 118 ? 31.868 42.606 -15.199 1.00 77.93 118 GLU A CA 1
ATOM 1750 C C . GLU A 1 118 ? 32.649 43.108 -13.983 1.00 74.37 118 GLU A C 1
ATOM 1751 O O . GLU A 1 118 ? 32.414 42.657 -12.863 1.00 75.87 118 GLU A O 1
ATOM 1763 N N . GLU A 1 119 ? 33.583 44.026 -14.196 1.00 75.61 119 GLU A N 1
ATOM 1764 C CA . GLU A 1 119 ? 34.407 44.522 -13.098 1.00 78.91 119 GLU A CA 1
ATOM 1765 C C . GLU A 1 119 ? 33.585 45.374 -12.137 1.00 69.65 119 GLU A C 1
ATOM 1766 O O . GLU A 1 119 ? 33.688 45.224 -10.919 1.00 68.64 119 GLU A O 1
ATOM 1778 N N . ALA A 1 120 ? 32.770 46.264 -12.693 1.00 68.84 120 ALA A N 1
ATOM 1779 C CA . ALA A 1 120 ? 31.935 47.148 -11.891 1.00 74.89 120 ALA A CA 1
ATOM 1780 C C . ALA A 1 120 ? 31.006 46.354 -10.980 1.00 70.47 120 ALA A C 1
ATOM 1781 O O . ALA A 1 120 ? 30.828 46.695 -9.810 1.00 68.80 120 ALA A O 1
ATOM 1788 N N . VAL A 1 121 ? 30.420 45.289 -11.516 1.00 69.66 121 VAL A N 1
ATOM 1789 C CA . VAL A 1 121 ? 29.441 44.513 -10.766 1.00 77.31 121 VAL A CA 1
ATOM 1790 C C . VAL A 1 121 ? 30.138 43.642 -9.726 1.00 72.72 121 VAL A C 1
ATOM 1791 O O . VAL A 1 121 ? 29.542 43.258 -8.718 1.00 65.79 121 VAL A O 1
ATOM 1804 N N . ARG A 1 122 ? 31.409 43.349 -9.962 1.00 67.03 122 ARG A N 1
ATOM 1805 C CA . ARG A 1 122 ? 32.177 42.567 -9.017 1.00 71.10 122 ARG A CA 1
ATOM 1806 C C . ARG A 1 122 ? 32.551 43.419 -7.811 1.00 69.00 122 ARG A C 1
ATOM 1807 O O . ARG A 1 122 ? 32.205 43.083 -6.676 1.00 65.56 122 ARG A O 1
ATOM 1828 N N . GLU A 1 123 ? 33.259 44.517 -8.069 1.00 63.73 123 GLU A N 1
ATOM 1829 C CA . GLU A 1 123 ? 33.660 45.457 -7.027 1.00 57.88 123 GLU A CA 1
ATOM 1830 C C . GLU A 1 123 ? 32.457 45.846 -6.183 1.00 55.12 123 GLU A C 1
ATOM 1831 O O . GLU A 1 123 ? 32.535 45.901 -4.957 1.00 50.21 123 GLU A O 1
ATOM 1843 N N . ARG A 1 124 ? 31.344 46.104 -6.858 1.00 56.74 124 ARG A N 1
ATOM 1844 C CA . ARG A 1 124 ? 30.121 46.542 -6.203 1.00 56.62 124 ARG A CA 1
ATOM 1845 C C . ARG A 1 124 ? 29.602 45.475 -5.237 1.00 51.76 124 ARG A C 1
ATOM 1846 O O . ARG A 1 124 ? 29.089 45.797 -4.166 1.00 47.85 124 ARG A O 1
ATOM 1867 N N . VAL A 1 125 ? 29.728 44.208 -5.618 1.00 52.96 125 VAL A N 1
ATOM 1868 C CA . VAL A 1 125 ? 29.310 43.116 -4.743 1.00 57.08 125 VAL A CA 1
ATOM 1869 C C . VAL A 1 125 ? 30.265 43.021 -3.554 1.00 50.06 125 VAL A C 1
ATOM 1870 O O . VAL A 1 125 ? 29.826 42.944 -2.406 1.00 46.29 125 VAL A O 1
ATOM 1883 N N . ILE A 1 126 ? 31.565 43.027 -3.836 1.00 43.26 126 ILE A N 1
ATOM 1884 C CA . ILE A 1 126 ? 32.578 43.037 -2.787 1.00 46.60 126 ILE A CA 1
ATOM 1885 C C . ILE A 1 126 ? 32.362 44.222 -1.851 1.00 46.31 126 ILE A C 1
ATOM 1886 O O . ILE A 1 126 ? 32.366 44.065 -0.632 1.00 43.65 126 ILE A O 1
ATOM 1902 N N . CYS A 1 127 ? 32.170 45.405 -2.423 1.00 46.37 127 CYS A N 1
ATOM 1903 C CA . CYS A 1 127 ? 31.966 46.604 -1.623 1.00 44.19 127 CYS A CA 1
ATOM 1904 C C . CYS A 1 127 ? 30.716 46.477 -0.770 1.00 43.10 127 CYS A C 1
ATOM 1905 O O . CYS A 1 127 ? 30.680 46.954 0.365 1.00 42.26 127 CYS A O 1
ATOM 1913 N N . CYS A 1 128 ? 29.692 45.825 -1.308 1.00 42.00 128 CYS A N 1
ATOM 1914 C CA . CYS A 1 128 ? 28.444 45.692 -0.574 1.00 42.59 128 CYS A CA 1
ATOM 1915 C C . CYS A 1 128 ? 28.655 44.893 0.705 1.00 43.87 128 CYS A C 1
ATOM 1916 O O . CYS A 1 128 ? 28.257 45.330 1.781 1.00 46.88 128 CYS A O 1
ATOM 1924 N N . THR A 1 129 ? 29.286 43.728 0.586 1.00 42.05 129 THR A N 1
ATOM 1925 C CA . THR A 1 129 ? 29.518 42.867 1.742 1.00 44.88 129 THR A CA 1
ATOM 1926 C C . THR A 1 129 ? 30.378 43.597 2.768 1.00 42.63 129 THR A C 1
ATOM 1927 O O . THR A 1 129 ? 30.190 43.443 3.976 1.00 36.66 129 THR A O 1
ATOM 1938 N N . GLU A 1 130 ? 31.321 44.397 2.279 1.00 40.71 130 GLU A N 1
ATOM 1939 C CA . GLU A 1 130 ? 32.160 45.193 3.163 1.00 39.95 130 GLU A CA 1
ATOM 1940 C C . GLU A 1 130 ? 31.307 46.200 3.927 1.00 36.72 130 GLU A C 1
ATOM 1941 O O . GLU A 1 130 ? 31.539 46.442 5.111 1.00 31.99 130 GLU A O 1
ATOM 1953 N N . ASP A 1 131 ? 30.306 46.759 3.249 1.00 36.21 131 ASP A N 1
ATOM 1954 C CA . ASP A 1 131 ? 29.402 47.734 3.856 1.00 37.72 131 ASP A CA 1
ATOM 1955 C C . ASP A 1 131 ? 28.474 47.095 4.888 1.00 32.91 131 ASP A C 1
ATOM 1956 O O . ASP A 1 131 ? 28.089 47.733 5.865 1.00 30.99 131 ASP A O 1
ATOM 1965 N N . MET A 1 132 ? 28.102 45.841 4.661 1.00 34.86 132 MET A N 1
ATOM 1966 C CA . MET A 1 132 ? 27.264 45.124 5.613 1.00 36.57 132 MET A CA 1
ATOM 1967 C C . MET A 1 132 ? 28.025 44.943 6.918 1.00 32.91 132 MET A C 1
ATOM 1968 O O . MET A 1 132 ? 27.472 45.122 8.002 1.00 31.85 132 MET A O 1
ATOM 1982 N N . LEU A 1 133 ? 29.297 44.571 6.799 1.00 33.25 133 LEU A N 1
ATOM 1983 C CA . LEU A 1 133 ? 30.158 44.368 7.956 1.00 31.62 133 LEU A CA 1
ATOM 1984 C C . LEU A 1 133 ? 30.269 45.650 8.777 1.00 31.24 133 LEU A C 1
ATOM 1985 O O . LEU A 1 133 ? 30.089 45.632 9.994 1.00 26.04 133 LEU A O 1
ATOM 2001 N N . GLU A 1 134 ? 30.565 46.756 8.100 1.00 31.44 134 GLU A N 1
ATOM 2002 C CA . GLU A 1 134 ? 30.740 48.047 8.759 1.00 31.65 134 GLU A CA 1
ATOM 2003 C C . GLU A 1 134 ? 29.446 48.514 9.423 1.00 34.28 134 GLU A C 1
ATOM 2004 O O . GLU A 1 134 ? 29.466 49.004 10.550 1.00 33.22 134 GLU A O 1
ATOM 2016 N N . LYS A 1 135 ? 28.326 48.359 8.722 1.00 30.43 135 LYS A N 1
ATOM 2017 C CA . LYS A 1 135 ? 27.024 48.741 9.261 1.00 32.08 135 LYS A CA 1
ATOM 2018 C C . LYS A 1 135 ? 26.704 47.956 10.529 1.00 31.44 135 LYS A C 1
ATOM 2019 O O . LYS A 1 135 ? 26.256 48.525 11.527 1.00 28.30 135 LYS A O 1
ATOM 2038 N N . ASP A 1 136 ? 26.928 46.649 10.480 1.00 26.27 136 ASP A N 1
ATOM 2039 C CA . ASP A 1 136 ? 26.643 45.786 11.613 1.00 28.16 136 ASP A CA 1
ATOM 2040 C C . ASP A 1 136 ? 27.525 46.166 12.802 1.00 26.05 136 ASP A C 1
ATOM 2041 O O . ASP A 1 136 ? 27.067 46.185 13.944 1.00 24.93 136 ASP A O 1
ATOM 2050 N N . LEU A 1 137 ? 28.786 46.485 12.532 1.00 31.79 137 LEU A N 1
ATOM 2051 C CA . LEU A 1 137 ? 29.695 46.919 13.590 1.00 29.31 137 LEU A CA 1
ATOM 2052 C C . LEU A 1 137 ? 29.236 48.247 14.181 1.00 27.07 137 LEU A C 1
ATOM 2053 O O . LEU A 1 137 ? 29.201 48.416 15.400 1.00 29.73 137 LEU A O 1
ATOM 2069 N N . ARG A 1 138 ? 28.869 49.182 13.314 1.00 24.58 138 ARG A N 1
ATOM 2070 C CA . ARG A 1 138 ? 28.439 50.502 13.754 1.00 25.71 138 ARG A CA 1
ATOM 2071 C C . ARG A 1 138 ? 27.129 50.429 14.528 1.00 20.81 138 ARG A C 1
ATOM 2072 O O . ARG A 1 138 ? 26.936 51.155 15.501 1.00 24.26 138 ARG A O 1
ATOM 2093 N N . ASP A 1 139 ? 26.226 49.557 14.095 1.00 18.39 139 ASP A N 1
ATOM 2094 C CA . ASP A 1 139 ? 24.953 49.390 14.787 1.00 22.55 139 ASP A CA 1
ATOM 2095 C C . ASP A 1 139 ? 25.155 48.821 16.189 1.00 21.09 139 ASP A C 1
ATOM 2096 O O . ASP A 1 139 ? 24.479 49.230 17.128 1.00 20.83 139 ASP A O 1
ATOM 2105 N N . ASN A 1 140 ? 26.093 47.888 16.330 1.00 20.98 140 ASN A N 1
ATOM 2106 C CA . ASN A 1 140 ? 26.410 47.331 17.640 1.00 21.48 140 ASN A CA 1
ATOM 2107 C C . ASN A 1 140 ? 27.030 48.398 18.545 1.00 21.37 140 ASN A C 1
ATOM 2108 O O . ASN A 1 140 ? 26.638 48.543 19.707 1.00 17.68 140 ASN A O 1
ATOM 2119 N N . ARG A 1 141 ? 27.990 49.147 18.005 1.00 21.51 141 ARG A N 1
ATOM 2120 C CA . ARG A 1 141 ? 28.601 50.261 18.729 1.00 22.74 141 ARG A CA 1
ATOM 2121 C C . ARG A 1 141 ? 27.544 51.243 19.208 1.00 18.37 141 ARG A C 1
ATOM 2122 O O . ARG A 1 141 ? 27.611 51.748 20.326 1.00 18.17 141 ARG A O 1
ATOM 2143 N N . SER A 1 142 ? 26.564 51.503 18.353 1.00 20.33 142 SER A N 1
ATOM 2144 C CA . SER A 1 142 ? 25.482 52.414 18.688 1.00 22.27 142 SER A CA 1
ATOM 2145 C C . SER A 1 142 ? 24.593 51.845 19.802 1.00 20.79 142 SER A C 1
ATOM 2146 O O . SER A 1 142 ? 24.202 52.567 20.721 1.00 16.66 142 SER A O 1
ATOM 2154 N N . ILE A 1 143 ? 24.282 50.553 19.723 1.00 20.83 143 ILE A N 1
ATOM 2155 C CA . ILE A 1 143 ? 23.526 49.893 20.783 1.00 17.03 143 ILE A CA 1
ATOM 2156 C C . ILE A 1 143 ? 24.265 50.062 22.101 1.00 15.41 143 ILE A C 1
ATOM 2157 O O . ILE A 1 143 ? 23.669 50.394 23.126 1.00 16.58 143 ILE A O 1
ATOM 2173 N N . GLY A 1 144 ? 25.574 49.844 22.064 1.00 15.29 144 GLY A N 1
ATOM 2174 C CA . GLY A 1 144 ? 26.390 49.948 23.256 1.00 16.42 144 GLY A CA 1
ATOM 2175 C C . GLY A 1 144 ? 26.449 51.360 23.795 1.00 18.42 144 GLY A C 1
ATOM 2176 O O . GLY A 1 144 ? 26.274 51.583 24.994 1.00 20.32 144 GLY A O 1
ATOM 2180 N N . ASP A 1 145 ? 26.693 52.323 22.910 1.00 16.10 145 ASP A N 1
ATOM 2181 C CA . ASP A 1 145 ? 26.870 53.708 23.335 1.00 15.94 145 ASP A CA 1
ATOM 2182 C C . ASP A 1 145 ? 25.566 54.320 23.850 1.00 19.06 145 ASP A C 1
ATOM 2183 O O . ASP A 1 145 ? 25.517 54.830 24.967 1.00 20.96 145 ASP A O 1
ATOM 2192 N N . LEU A 1 146 ? 24.510 54.258 23.043 1.00 18.55 146 LEU A N 1
ATOM 2193 C CA . LEU A 1 146 ? 23.208 54.788 23.450 1.00 22.45 146 LEU A CA 1
ATOM 2194 C C . LEU A 1 146 ? 22.652 54.026 24.658 1.00 19.40 146 LEU A C 1
ATOM 2195 O O . LEU A 1 146 ? 22.039 54.619 25.545 1.00 18.14 146 LEU A O 1
ATOM 2211 N N . GLY A 1 147 ? 22.877 52.715 24.697 1.00 17.36 147 GLY A N 1
ATOM 2212 C CA . GLY A 1 147 ? 22.448 51.911 25.830 1.00 18.33 147 GLY A CA 1
ATOM 2213 C C . GLY A 1 147 ? 23.140 52.349 27.108 1.00 16.80 147 GLY A C 1
ATOM 2214 O O . GLY A 1 147 ? 22.501 52.564 28.143 1.00 15.46 147 GLY A O 1
ATOM 2218 N N . ALA A 1 148 ? 24.458 52.489 27.026 1.00 15.05 148 ALA A N 1
ATOM 2219 C CA . ALA A 1 148 ? 25.261 52.894 28.169 1.00 15.60 148 ALA A CA 1
ATOM 2220 C C . ALA A 1 148 ? 24.835 54.265 28.686 1.00 18.56 148 ALA A C 1
ATOM 2221 O O . ALA A 1 148 ? 24.684 54.467 29.889 1.00 19.59 148 ALA A O 1
ATOM 2228 N N . ARG A 1 149 ? 24.653 55.210 27.773 1.00 17.61 149 ARG A N 1
ATOM 2229 C CA . ARG A 1 149 ? 24.273 56.555 28.164 1.00 23.79 149 ARG A CA 1
ATOM 2230 C C . ARG A 1 149 ? 22.925 56.545 28.877 1.00 22.73 149 ARG A C 1
ATOM 2231 O O . ARG A 1 149 ? 22.772 57.154 29.938 1.00 23.74 149 ARG A O 1
ATOM 2252 N N . HIS A 1 150 ? 21.956 55.841 28.301 1.00 21.08 150 HIS A N 1
ATOM 2253 C CA . HIS A 1 150 ? 20.620 55.767 28.881 1.00 21.27 150 HIS A CA 1
ATOM 2254 C C . HIS A 1 150 ? 20.691 55.161 30.278 1.00 20.37 150 HIS A C 1
ATOM 2255 O O . HIS A 1 150 ? 20.039 55.633 31.212 1.00 18.70 150 HIS A O 1
ATOM 2270 N N . LEU A 1 151 ? 21.509 54.123 30.407 1.00 20.40 151 LEU A N 1
ATOM 2271 C CA . LEU A 1 151 ? 21.668 53.409 31.663 1.00 21.59 151 LEU A CA 1
ATOM 2272 C C . LEU A 1 151 ? 22.283 54.316 32.728 1.00 20.84 151 LEU A C 1
ATOM 2273 O O . LEU A 1 151 ? 21.852 54.314 33.881 1.00 20.26 151 LEU A O 1
ATOM 2289 N N . LEU A 1 152 ? 23.280 55.101 32.339 1.00 17.21 152 LEU A N 1
ATOM 2290 C CA . LEU A 1 152 ? 23.918 56.021 33.276 1.00 20.14 152 LEU A CA 1
ATOM 2291 C C . LEU A 1 152 ? 22.961 57.123 33.750 1.00 23.73 152 LEU A C 1
ATOM 2292 O O . LEU A 1 152 ? 22.932 57.451 34.934 1.00 24.91 152 LEU A O 1
ATOM 2308 N N . GLU A 1 153 ? 22.163 57.675 32.840 1.00 21.71 153 GLU A N 1
ATOM 2309 C CA . GLU A 1 153 ? 21.187 58.696 33.213 1.00 23.53 153 GLU A CA 1
ATOM 2310 C C . GLU A 1 153 ? 20.128 58.119 34.148 1.00 23.80 153 GLU A C 1
ATOM 2311 O O . GLU A 1 153 ? 19.667 58.791 35.065 1.00 22.83 153 GLU A O 1
ATOM 2323 N N . ARG A 1 154 ? 19.731 56.875 33.900 1.00 23.15 154 ARG A N 1
ATOM 2324 C CA . ARG A 1 154 ? 18.671 56.249 34.681 1.00 20.90 154 ARG A CA 1
ATOM 2325 C C . ARG A 1 154 ? 19.165 55.906 36.081 1.00 19.96 154 ARG A C 1
ATOM 2326 O O . ARG A 1 154 ? 18.471 56.131 37.063 1.00 22.44 154 ARG A O 1
ATOM 2347 N N . VAL A 1 155 ? 20.382 55.382 36.161 1.00 20.39 155 VAL A N 1
ATOM 2348 C CA . VAL A 1 155 ? 20.861 54.740 37.377 1.00 23.95 155 VAL A CA 1
ATOM 2349 C C . VAL A 1 155 ? 21.846 55.607 38.168 1.00 22.96 155 VAL A C 1
ATOM 2350 O O . VAL A 1 155 ? 21.851 55.570 39.399 1.00 26.66 155 VAL A O 1
ATOM 2363 N N . ALA A 1 156 ? 22.680 56.371 37.472 1.00 21.81 156 ALA A N 1
ATOM 2364 C CA . ALA A 1 156 ? 23.722 57.151 38.140 1.00 24.27 156 ALA A CA 1
ATOM 2365 C C . ALA A 1 156 ? 23.823 58.581 37.612 1.00 26.38 156 ALA A C 1
ATOM 2366 O O . ALA A 1 156 ? 24.905 59.026 37.233 1.00 24.66 156 ALA A O 1
ATOM 2373 N N . PRO A 1 157 ? 22.696 59.311 37.598 1.00 28.15 157 PRO A N 1
ATOM 2374 C CA . PRO A 1 157 ? 22.667 60.674 37.051 1.00 29.50 157 PRO A CA 1
ATOM 2375 C C . PRO A 1 157 ? 23.682 61.629 37.698 1.00 32.10 157 PRO A C 1
ATOM 2376 O O . PRO A 1 157 ? 24.129 62.562 37.036 1.00 28.44 157 PRO A O 1
ATOM 2387 N N . SER A 1 158 ? 24.052 61.388 38.954 1.00 31.29 158 SER A N 1
ATOM 2388 C CA . SER A 1 158 ? 24.996 62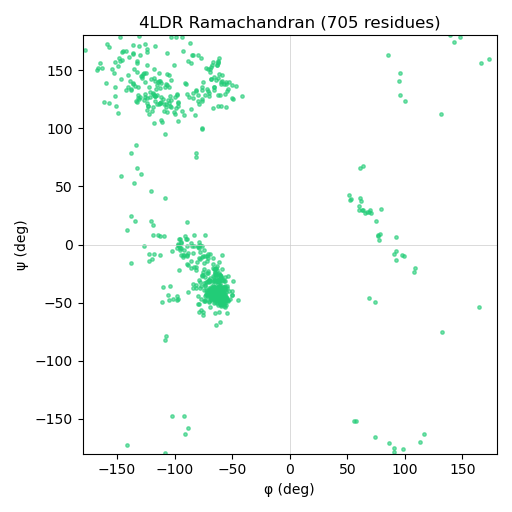.258 39.661 1.00 36.09 158 SER A CA 1
ATOM 2389 C C . SER A 1 158 ? 26.447 61.919 39.338 1.00 38.62 158 SER A C 1
ATOM 2390 O O . SER A 1 158 ? 27.372 62.463 39.945 1.00 41.86 158 SER A O 1
ATOM 2398 N N . GLY A 1 159 ? 26.644 61.030 38.375 1.00 32.34 159 GLY A N 1
ATOM 2399 C CA . GLY A 1 159 ? 27.947 60.445 38.151 1.00 31.14 159 GLY A CA 1
ATOM 2400 C C . GLY A 1 159 ? 28.059 59.247 39.065 1.00 35.10 159 GLY A C 1
ATOM 2401 O O . GLY A 1 159 ? 27.079 58.845 39.700 1.00 37.50 159 GLY A O 1
ATOM 2405 N N . GLY A 1 160 ? 29.253 58.680 39.149 1.00 35.66 160 GLY A N 1
ATOM 2406 C CA . GLY A 1 160 ? 29.441 57.452 39.891 1.00 26.24 160 GLY A CA 1
ATOM 2407 C C . GLY A 1 160 ? 29.373 56.292 38.924 1.00 23.84 160 GLY A C 1
ATOM 2408 O O . GLY A 1 160 ? 28.661 56.347 37.921 1.00 26.37 160 GLY A O 1
ATOM 2412 N N . LYS A 1 161 ? 30.126 55.244 39.225 1.00 22.25 161 LYS A N 1
ATOM 2413 C CA . LYS A 1 161 ? 30.216 54.090 38.351 1.00 25.79 161 LYS A CA 1
ATOM 2414 C C . LYS A 1 161 ? 29.054 53.147 38.605 1.00 25.21 161 LYS A C 1
ATOM 2415 O O . LYS A 1 161 ? 28.390 53.237 39.636 1.00 26.22 161 LYS A O 1
ATOM 2434 N N . VAL A 1 162 ? 28.822 52.239 37.662 1.00 23.59 162 VAL A N 1
ATOM 2435 C CA . VAL A 1 162 ? 27.722 51.286 37.760 1.00 20.43 162 VAL A CA 1
ATOM 2436 C C . VAL A 1 162 ? 28.216 49.852 37.659 1.00 20.78 162 VAL A C 1
ATOM 2437 O O . VAL A 1 162 ? 29.265 49.583 37.070 1.00 22.20 162 VAL A O 1
ATOM 2450 N N . THR A 1 163 ? 27.448 48.941 38.247 1.00 20.09 163 THR A N 1
ATOM 2451 C CA . THR A 1 163 ? 27.713 47.510 38.150 1.00 25.20 163 THR A CA 1
ATOM 2452 C C . THR A 1 163 ? 26.604 46.854 37.338 1.00 19.11 163 THR A C 1
ATOM 2453 O O . THR A 1 163 ? 25.430 46.943 37.695 1.00 16.41 163 THR A O 1
ATOM 2464 N N . VAL A 1 164 ? 26.990 46.204 36.246 1.00 15.60 164 VAL A N 1
ATOM 2465 C CA . VAL A 1 164 ? 26.040 45.600 35.326 1.00 18.37 164 VAL A CA 1
ATOM 2466 C C . VAL A 1 164 ? 26.147 44.078 35.350 1.00 21.16 164 VAL A C 1
ATOM 2467 O O . VAL A 1 164 ? 27.243 43.523 35.326 1.00 21.51 164 VAL A O 1
ATOM 2480 N N . LEU A 1 165 ? 24.992 43.419 35.404 1.00 19.45 165 LEU A N 1
ATOM 2481 C CA . LEU A 1 165 ? 24.911 41.965 35.339 1.00 18.89 165 LEU A CA 1
ATOM 2482 C C . LEU A 1 165 ? 24.330 41.558 33.991 1.00 16.98 165 LEU A C 1
ATOM 2483 O O . LEU A 1 165 ? 23.365 42.159 33.522 1.00 18.02 165 LEU A O 1
ATOM 2499 N N . THR A 1 166 ? 24.929 40.547 33.366 1.00 14.51 166 THR A N 1
ATOM 2500 C CA . THR A 1 166 ? 24.497 40.091 32.051 1.00 15.65 166 THR A CA 1
ATOM 2501 C C . THR A 1 166 ? 24.447 38.561 31.993 1.00 16.78 166 THR A C 1
ATOM 2502 O O . THR A 1 166 ? 24.902 37.882 32.909 1.00 21.19 166 THR A O 1
ATOM 2513 N N . HIS A 1 167 ? 23.907 38.040 30.897 1.00 18.01 167 HIS A N 1
ATOM 2514 C CA . HIS A 1 167 ? 23.507 36.643 30.796 1.00 19.62 167 HIS A CA 1
ATOM 2515 C C . HIS A 1 167 ? 23.875 36.137 29.412 1.00 20.89 167 HIS A C 1
ATOM 2516 O O . HIS A 1 167 ? 23.811 36.899 28.447 1.00 20.14 167 HIS A O 1
ATOM 2531 N N . CYS A 1 168 ? 24.253 34.861 29.317 1.00 20.63 168 CYS A N 1
ATOM 2532 C CA . CYS A 1 168 ? 24.662 34.253 28.049 1.00 18.97 168 CYS A CA 1
ATOM 2533 C C . CYS A 1 168 ? 25.801 35.059 27.431 1.00 22.50 168 CYS A C 1
ATOM 2534 O O . CYS A 1 168 ? 26.569 35.715 28.146 1.00 15.90 168 CYS A O 1
ATOM 2542 N N . ASN A 1 169 ? 25.892 35.019 26.103 1.00 18.38 169 ASN A N 1
ATOM 2543 C CA . ASN A 1 169 ? 26.933 35.748 25.388 1.00 23.43 169 ASN A CA 1
ATOM 2544 C C . ASN A 1 169 ? 26.354 36.570 24.247 1.00 20.13 169 ASN A C 1
ATOM 2545 O O . ASN A 1 169 ? 25.634 36.053 23.391 1.00 24.11 169 ASN A O 1
ATOM 2556 N N . THR A 1 170 ? 26.691 37.854 24.246 1.00 20.00 170 THR A N 1
ATOM 2557 C CA . THR A 1 170 ? 26.114 38.813 23.323 1.00 19.02 170 THR A CA 1
ATOM 2558 C C . THR A 1 170 ? 27.206 39.734 22.804 1.00 20.40 170 THR A C 1
ATOM 2559 O O . THR A 1 170 ? 26.942 40.863 22.395 1.00 19.00 170 THR A O 1
ATOM 2570 N N . GLY A 1 171 ? 28.439 39.241 22.828 1.00 22.44 171 GLY A N 1
ATOM 2571 C CA . GLY A 1 171 ? 29.601 40.056 22.527 1.00 18.71 171 GLY A CA 1
ATOM 2572 C C . GLY A 1 171 ? 30.141 39.828 21.135 1.00 21.12 171 GLY A C 1
ATOM 2573 O O . GLY A 1 171 ? 29.393 39.540 20.199 1.00 20.09 171 GLY A O 1
ATOM 2577 N N . ALA A 1 172 ? 31.458 39.955 21.010 1.00 19.72 172 ALA A N 1
ATOM 2578 C CA . ALA A 1 172 ? 32.131 39.750 19.737 1.00 24.23 172 ALA A CA 1
ATOM 2579 C C . ALA A 1 172 ? 31.997 38.300 19.284 1.00 21.40 172 ALA A C 1
ATOM 2580 O O . ALA A 1 172 ? 32.080 38.011 18.090 1.00 22.05 172 ALA A O 1
ATOM 2587 N N . LEU A 1 173 ? 31.785 37.396 20.240 1.00 20.00 173 LEU A N 1
ATOM 2588 C CA . LEU A 1 173 ? 31.698 35.964 19.951 1.00 21.68 173 LEU A CA 1
ATOM 2589 C C . LEU A 1 173 ? 30.265 35.527 19.630 1.00 24.45 173 LEU A C 1
ATOM 2590 O O . LEU A 1 173 ? 29.998 34.338 19.445 1.00 25.88 173 LEU A O 1
ATOM 2606 N N . ALA A 1 174 ? 29.353 36.494 19.570 1.00 21.82 174 ALA A N 1
ATOM 2607 C CA . ALA A 1 174 ? 27.971 36.245 19.171 1.00 24.73 174 ALA A CA 1
ATOM 2608 C C . ALA A 1 174 ? 27.599 37.101 17.964 1.00 28.32 174 ALA A C 1
ATOM 2609 O O . ALA A 1 174 ? 26.524 36.938 17.386 1.00 25.58 174 ALA A O 1
ATOM 2616 N N . THR A 1 175 ? 28.488 38.018 17.591 1.00 23.10 175 THR A N 1
ATOM 2617 C CA . THR A 1 175 ? 28.182 39.007 16.564 1.00 23.30 175 THR A CA 1
ATOM 2618 C C . THR A 1 175 ? 29.374 39.270 15.654 1.00 26.43 175 THR A C 1
ATOM 2619 O O . THR A 1 175 ? 30.401 38.593 15.733 1.00 27.95 175 THR A O 1
ATOM 2630 N N . ALA A 1 176 ? 29.224 40.266 14.789 1.00 29.99 176 ALA A N 1
ATOM 2631 C CA . ALA A 1 176 ? 30.302 40.696 13.910 1.00 29.05 176 ALA A CA 1
ATOM 2632 C C . ALA A 1 176 ? 31.432 41.296 14.733 1.00 25.79 176 ALA A C 1
ATOM 2633 O O . ALA A 1 176 ? 32.606 41.130 14.408 1.00 29.03 176 ALA A O 1
ATOM 2640 N N . GLY A 1 177 ? 31.066 42.007 15.794 1.00 27.64 177 GLY A N 1
ATOM 2641 C CA . GLY A 1 177 ? 32.040 42.624 16.673 1.00 24.29 177 GLY A CA 1
ATOM 2642 C C . GLY A 1 177 ? 31.361 43.504 17.702 1.00 18.38 177 GLY A C 1
ATOM 2643 O O . GLY A 1 177 ? 30.212 43.900 17.525 1.00 21.97 177 GLY A O 1
ATOM 2647 N N . TYR A 1 178 ? 32.070 43.780 18.791 1.00 16.81 178 TYR A N 1
ATOM 2648 C CA . TYR A 1 178 ? 31.623 44.712 19.829 1.00 17.81 178 TYR A CA 1
ATOM 2649 C C . TYR A 1 178 ? 30.427 44.196 20.634 1.00 19.39 178 TYR A C 1
ATOM 2650 O O . TYR A 1 178 ? 30.420 44.291 21.862 1.00 17.38 178 TYR A O 1
ATOM 2668 N N . GLY A 1 179 ? 29.420 43.660 19.951 1.00 15.79 179 GLY A N 1
ATOM 2669 C CA . GLY A 1 179 ? 28.313 43.009 20.629 1.00 19.20 179 GLY A CA 1
ATOM 2670 C C . GLY A 1 179 ? 27.157 43.928 20.965 1.00 20.08 179 GLY A C 1
ATOM 2671 O O . GLY A 1 179 ? 27.179 45.119 20.649 1.00 22.09 179 GLY A O 1
ATOM 2675 N N . THR A 1 180 ? 26.148 43.363 21.621 1.00 18.14 180 THR A N 1
ATOM 2676 C CA . THR A 1 180 ? 24.934 44.094 21.953 1.00 18.34 180 THR A CA 1
ATOM 2677 C C . THR A 1 180 ? 24.860 44.398 23.443 1.00 15.01 180 THR A C 1
ATOM 2678 O O . THR A 1 180 ? 25.152 45.516 23.860 1.00 18.69 180 THR A O 1
ATOM 2689 N N . ALA A 1 181 ? 24.475 43.420 24.255 1.00 19.99 181 ALA A N 1
ATOM 2690 C CA . ALA A 1 181 ? 24.446 43.652 25.696 1.00 19.39 181 ALA A CA 1
ATOM 2691 C C . ALA A 1 181 ? 25.868 43.836 26.215 1.00 14.62 181 ALA A C 1
ATOM 2692 O O . ALA A 1 181 ? 26.128 44.687 27.065 1.00 15.74 181 ALA A O 1
ATOM 2699 N N . LEU A 1 182 ? 26.790 43.042 25.691 1.00 14.78 182 LEU A N 1
ATOM 2700 C CA . LEU A 1 182 ? 28.186 43.170 26.074 1.00 20.49 182 LEU A CA 1
ATOM 2701 C C . LEU A 1 182 ? 28.744 44.454 25.466 1.00 17.73 182 LEU A C 1
ATOM 2702 O O . LEU A 1 182 ? 29.705 45.023 25.974 1.00 18.39 182 LEU A O 1
ATOM 2718 N N . GLY A 1 183 ? 28.128 44.911 24.380 1.00 16.35 183 GLY A N 1
ATOM 2719 C CA . GLY A 1 183 ? 28.500 46.178 23.783 1.00 18.15 183 GLY A CA 1
ATOM 2720 C C . GLY A 1 183 ? 28.289 47.316 24.765 1.00 17.42 183 GLY A C 1
ATOM 2721 O O . GLY A 1 183 ? 29.121 48.216 24.872 1.00 18.48 183 GLY A O 1
ATOM 2725 N N . VAL A 1 184 ? 27.173 47.269 25.488 1.00 14.54 184 VAL A N 1
ATOM 2726 C CA . VAL A 1 184 ? 26.849 48.292 26.476 1.00 18.44 184 VAL A CA 1
ATOM 2727 C C . VAL A 1 184 ? 27.896 48.293 27.588 1.00 18.15 184 VAL A C 1
ATOM 2728 O O . VAL A 1 184 ? 28.274 49.348 28.095 1.00 16.54 184 VAL A O 1
ATOM 2741 N N . ILE A 1 185 ? 28.356 47.107 27.966 1.00 17.07 185 ILE A N 1
ATOM 2742 C CA . ILE A 1 185 ? 29.360 46.976 29.014 1.00 18.14 185 ILE A CA 1
ATOM 2743 C C . ILE A 1 185 ? 30.696 47.535 28.541 1.00 18.49 185 ILE A C 1
ATOM 2744 O O . ILE A 1 185 ? 31.393 48.210 29.296 1.00 15.79 185 ILE A O 1
ATOM 2760 N N . ARG A 1 186 ? 31.050 47.249 27.292 1.00 17.51 186 ARG A N 1
ATOM 2761 C CA . ARG A 1 186 ? 32.245 47.826 26.690 1.00 17.67 186 ARG A CA 1
ATOM 2762 C C . ARG A 1 186 ? 32.186 49.356 26.708 1.00 20.37 186 ARG A C 1
ATOM 2763 O O . ARG A 1 186 ? 33.170 50.024 27.026 1.00 17.27 186 ARG A O 1
ATOM 2784 N N . SER A 1 187 ? 31.022 49.902 26.370 1.00 20.33 187 SER A N 1
ATOM 2785 C CA . SER A 1 187 ? 30.848 51.346 26.298 1.00 19.08 187 SER A CA 1
ATOM 2786 C C . SER A 1 187 ? 30.931 51.972 27.679 1.00 20.42 187 SER A C 1
ATOM 2787 O O . SER A 1 187 ? 31.571 53.008 27.853 1.00 24.77 187 SER A O 1
ATOM 2795 N N . LEU A 1 188 ? 30.299 51.345 28.664 1.00 15.54 188 LEU A N 1
ATOM 2796 C CA . LEU A 1 188 ? 30.403 51.826 30.033 1.00 18.94 188 LEU A CA 1
ATOM 2797 C C . LEU A 1 188 ? 31.863 51.840 30.470 1.00 19.29 188 LEU A C 1
ATOM 2798 O O . LEU A 1 188 ? 32.305 52.748 31.173 1.00 23.09 188 LEU A O 1
ATOM 2814 N N . HIS A 1 189 ? 32.619 50.839 30.040 1.00 17.54 189 HIS A N 1
ATOM 2815 C CA . HIS A 1 189 ? 34.011 50.731 30.450 1.00 26.00 189 HIS A CA 1
ATOM 2816 C C . HIS A 1 189 ? 34.879 51.816 29.802 1.00 22.87 189 HIS A C 1
ATOM 2817 O O . HIS A 1 189 ? 35.725 52.415 30.464 1.00 19.17 189 HIS A O 1
ATOM 2832 N N . SER A 1 190 ? 34.669 52.048 28.510 1.00 19.44 190 SER A N 1
ATOM 2833 C CA . SER A 1 190 ? 35.404 53.070 27.773 1.00 22.25 190 SER A CA 1
ATOM 2834 C C . SER A 1 190 ? 35.202 54.452 28.377 1.00 27.26 190 SER A C 1
ATOM 2835 O O . SER A 1 190 ? 36.085 55.305 28.294 1.00 26.84 190 SER A O 1
ATOM 2843 N N . LEU A 1 191 ? 34.026 54.664 28.964 1.00 24.91 191 LEU A N 1
ATOM 2844 C CA . LEU A 1 191 ? 33.667 55.940 29.580 1.00 21.30 191 LEU A CA 1
ATOM 2845 C C . LEU A 1 191 ? 34.166 56.053 31.016 1.00 23.78 191 LEU A C 1
ATOM 2846 O O . LEU A 1 191 ? 33.955 57.071 31.668 1.00 23.12 191 LEU A O 1
ATOM 2862 N N . GLY A 1 192 ? 34.816 55.008 31.515 1.00 23.48 192 GLY A N 1
ATOM 2863 C CA . GLY A 1 192 ? 35.288 54.998 32.886 1.00 19.55 192 GLY A CA 1
ATOM 2864 C C . GLY A 1 192 ? 34.148 55.033 33.886 1.00 24.11 192 GLY A C 1
ATOM 2865 O O . GLY A 1 192 ? 34.313 55.510 35.011 1.00 26.60 192 GLY A O 1
ATOM 2869 N N . ARG A 1 193 ? 32.986 54.527 33.484 1.00 22.26 193 ARG A N 1
ATOM 2870 C CA . ARG A 1 193 ? 31.810 54.547 34.350 1.00 21.16 193 ARG A CA 1
ATOM 2871 C C . ARG A 1 193 ? 31.402 53.137 34.791 1.00 23.98 193 ARG A C 1
ATOM 2872 O O . ARG A 1 193 ? 30.359 52.957 35.418 1.00 26.73 193 ARG A O 1
ATOM 2893 N N . LEU A 1 194 ? 32.227 52.144 34.470 1.00 18.87 194 LEU A N 1
ATOM 2894 C CA . LEU A 1 194 ? 31.929 50.758 34.830 1.00 23.66 194 LEU A CA 1
ATOM 2895 C C . LEU A 1 194 ? 32.702 50.330 36.077 1.00 22.66 194 LEU A C 1
ATOM 2896 O O . LEU A 1 194 ? 33.930 50.232 36.061 1.00 22.22 194 LEU A O 1
ATOM 2912 N N . GLU A 1 195 ? 31.975 50.091 37.162 1.00 21.87 195 GLU A N 1
ATOM 2913 C CA . GLU A 1 195 ? 32.582 49.589 38.384 1.00 23.29 195 GLU A CA 1
ATOM 2914 C C . GLU A 1 195 ? 32.939 48.122 38.210 1.00 21.85 195 GLU A C 1
ATOM 2915 O O . GLU A 1 195 ? 34.056 47.707 38.502 1.00 21.54 195 GLU A O 1
ATOM 2927 N N . HIS A 1 196 ? 31.984 47.339 37.720 1.00 22.05 196 HIS A N 1
ATOM 2928 C CA . HIS A 1 196 ? 32.173 45.899 37.617 1.00 24.07 196 HIS A CA 1
ATOM 2929 C C . HIS A 1 196 ? 31.098 45.273 36.739 1.00 24.27 196 HIS A C 1
ATOM 2930 O O . HIS A 1 196 ? 29.984 45.791 36.632 1.00 20.88 196 HIS A O 1
ATOM 2945 N N . ALA A 1 197 ? 31.450 44.157 36.112 1.00 19.04 197 ALA A N 1
ATOM 2946 C CA . ALA A 1 197 ? 30.509 43.377 35.330 1.00 20.17 197 ALA A CA 1
ATOM 2947 C C . ALA A 1 197 ? 30.371 41.973 35.920 1.00 21.75 197 ALA A C 1
ATOM 2948 O O . ALA A 1 197 ? 31.365 41.298 36.182 1.00 23.54 197 ALA A O 1
ATOM 2955 N N . PHE A 1 198 ? 29.134 41.544 36.138 1.00 20.05 198 PHE A N 1
ATOM 2956 C CA . PHE A 1 198 ? 28.858 40.169 36.528 1.00 19.67 198 PHE A CA 1
ATOM 2957 C C . PHE A 1 198 ? 28.289 39.434 35.320 1.00 20.42 198 PHE A C 1
ATOM 2958 O O . PHE A 1 198 ? 27.441 39.965 34.607 1.00 20.04 198 PHE A O 1
ATOM 2975 N N . CYS A 1 199 ? 28.774 38.223 35.077 1.00 17.98 199 CYS A N 1
ATOM 2976 C CA . CYS A 1 199 ? 28.221 37.382 34.023 1.00 16.60 199 CYS A CA 1
ATOM 2977 C C . CYS A 1 199 ? 27.822 36.043 34.629 1.00 16.74 199 CYS A C 1
ATOM 2978 O O . CYS A 1 199 ? 28.516 35.522 35.498 1.00 17.91 199 CYS A O 1
ATOM 2986 N N . THR A 1 200 ? 26.678 35.513 34.201 1.00 18.09 200 THR A N 1
ATOM 2987 C CA . THR A 1 200 ? 26.187 34.224 34.693 1.00 20.40 200 THR A CA 1
ATOM 2988 C C . THR A 1 200 ? 26.794 33.094 33.887 1.00 15.69 200 THR A C 1
ATOM 2989 O O . THR A 1 200 ? 27.170 33.298 32.749 1.00 17.10 200 THR A O 1
ATOM 3000 N N . GLU A 1 201 ? 26.860 31.898 34.465 1.00 22.36 201 GLU A N 1
ATOM 3001 C CA . GLU A 1 201 ? 27.374 30.730 33.752 1.00 21.06 201 GLU A CA 1
ATOM 3002 C C . GLU A 1 201 ? 26.553 30.470 32.505 1.00 21.08 201 GLU A C 1
ATOM 3003 O O . GLU A 1 201 ? 27.081 30.075 31.460 1.00 16.59 201 GLU A O 1
ATOM 3015 N N . THR A 1 202 ? 25.248 30.679 32.649 1.00 19.36 202 THR A N 1
ATOM 3016 C CA . THR A 1 202 ? 24.278 30.417 31.593 1.00 19.64 202 THR A CA 1
ATOM 3017 C C . THR A 1 202 ? 24.227 28.932 31.227 1.00 19.91 202 THR A C 1
ATOM 3018 O O . THR A 1 202 ? 24.621 28.530 30.131 1.00 20.25 202 THR A O 1
ATOM 3029 N N . ARG A 1 203 ? 23.741 28.119 32.159 1.00 18.03 203 ARG A N 1
ATOM 3030 C CA . ARG A 1 203 ? 23.530 26.700 31.896 1.00 20.65 203 ARG A CA 1
ATOM 3031 C C . ARG A 1 203 ? 22.416 26.523 30.855 1.00 23.21 203 ARG A C 1
ATOM 3032 O O . ARG A 1 203 ? 21.573 27.408 30.694 1.00 18.42 203 ARG A O 1
ATOM 3053 N N . PRO A 1 204 ? 22.402 25.379 30.143 1.00 23.73 204 PRO A N 1
ATOM 3054 C CA . PRO A 1 204 ? 23.356 24.272 30.230 1.00 20.82 204 PRO A CA 1
ATOM 3055 C C . PRO A 1 204 ? 24.467 24.308 29.170 1.00 20.32 204 PRO A C 1
ATOM 3056 O O . PRO A 1 204 ? 25.309 23.416 29.181 1.00 18.47 204 PRO A O 1
ATOM 3067 N N . TYR A 1 205 ? 24.479 25.309 28.291 1.00 19.40 205 TYR A N 1
ATOM 3068 C CA . TYR A 1 205 ? 25.512 25.402 27.251 1.00 25.22 205 TYR A CA 1
ATOM 3069 C C . TYR A 1 205 ? 26.687 26.299 27.648 1.00 21.55 205 TYR A C 1
ATOM 3070 O O . TYR A 1 205 ? 27.666 26.406 26.916 1.00 23.94 205 TYR A O 1
ATOM 3088 N N . ASN A 1 206 ? 26.571 26.938 28.808 1.00 21.54 206 ASN A N 1
ATOM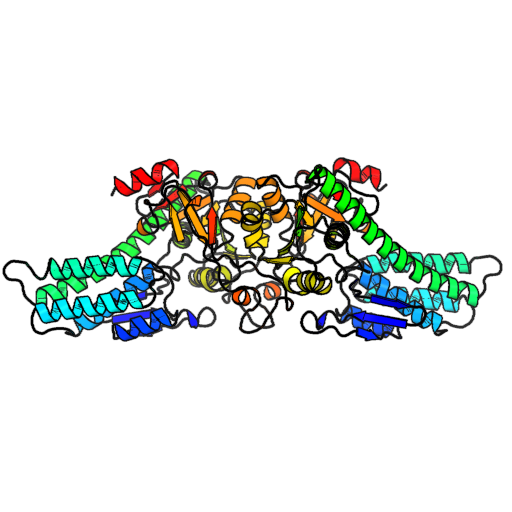 3089 C CA . ASN A 1 206 ? 27.695 27.607 29.464 1.00 23.27 206 ASN A CA 1
ATOM 3090 C C . ASN A 1 206 ? 28.345 28.733 28.662 1.00 19.45 206 ASN A C 1
ATOM 3091 O O . ASN A 1 206 ? 29.539 28.979 28.813 1.00 18.01 206 ASN A O 1
ATOM 3102 N N . GLN A 1 207 ? 27.576 29.420 27.820 1.00 21.69 207 GLN A N 1
ATOM 3103 C CA . GLN A 1 207 ? 28.140 30.500 27.003 1.00 26.33 207 GLN A CA 1
ATOM 3104 C C . GLN A 1 207 ? 28.691 31.633 27.864 1.00 21.89 207 GLN A C 1
ATOM 3105 O O . GLN A 1 207 ? 29.636 32.310 27.471 1.00 19.36 207 GLN A O 1
ATOM 3119 N N . GLY A 1 208 ? 28.094 31.831 29.035 1.00 19.46 208 GLY A N 1
ATOM 3120 C CA . GLY A 1 208 ? 28.568 32.839 29.961 1.00 20.86 208 GLY A CA 1
ATOM 3121 C C . GLY A 1 208 ? 29.925 32.484 30.543 1.00 20.40 208 GLY A C 1
ATOM 3122 O O . GLY A 1 208 ? 30.835 33.311 30.568 1.00 21.28 208 GLY A O 1
ATOM 3126 N N . ALA A 1 209 ? 30.070 31.245 30.996 1.00 20.51 209 ALA A N 1
ATOM 3127 C CA . ALA A 1 209 ? 31.325 30.798 31.588 1.00 20.81 209 ALA A CA 1
ATOM 3128 C C . ALA A 1 209 ? 32.412 30.658 30.532 1.00 21.13 209 ALA A C 1
ATOM 3129 O O . ALA A 1 209 ? 33.565 30.998 30.779 1.00 21.16 209 ALA A O 1
ATOM 3136 N N . ARG A 1 210 ? 32.042 30.161 29.354 1.00 22.56 210 ARG A N 1
ATOM 3137 C CA . ARG A 1 210 ? 33.007 29.925 28.284 1.00 25.17 210 ARG A CA 1
ATOM 3138 C C . ARG A 1 210 ? 33.396 31.196 27.530 1.00 21.99 210 ARG A C 1
ATOM 3139 O O . ARG A 1 210 ? 34.575 31.489 27.361 1.00 21.49 210 ARG A O 1
ATOM 3160 N N . LEU A 1 211 ? 32.397 31.942 27.076 1.00 19.69 211 LEU A N 1
ATOM 3161 C CA . LEU A 1 211 ? 32.614 32.978 26.070 1.00 21.94 211 LEU A CA 1
ATOM 3162 C C . LEU A 1 211 ? 32.581 34.392 26.632 1.00 17.93 211 LEU A C 1
ATOM 3163 O O . LEU A 1 211 ? 33.459 35.193 26.338 1.00 17.04 211 LEU A O 1
ATOM 3179 N N . THR A 1 212 ? 31.571 34.709 27.432 1.00 18.78 212 THR A N 1
ATOM 3180 C CA . THR A 1 212 ? 31.466 36.057 27.982 1.00 24.89 212 THR A CA 1
ATOM 3181 C C . THR A 1 212 ? 32.611 36.337 28.947 1.00 19.37 212 THR A C 1
ATOM 3182 O O . THR A 1 212 ? 33.180 37.430 28.946 1.00 16.88 212 THR A O 1
ATOM 3193 N N . ALA A 1 213 ? 32.954 35.346 29.765 1.00 19.21 213 ALA A N 1
ATOM 3194 C CA . ALA A 1 213 ? 34.078 35.490 30.679 1.00 22.40 213 ALA A CA 1
ATOM 3195 C C . ALA A 1 213 ? 35.352 35.700 29.869 1.00 21.91 213 ALA A C 1
ATOM 3196 O O . ALA A 1 213 ? 36.193 36.527 30.224 1.00 19.17 213 ALA A O 1
ATOM 3203 N N . PHE A 1 214 ? 35.472 34.965 28.765 1.00 18.08 214 PHE A N 1
ATOM 3204 C CA . PHE A 1 214 ? 36.613 35.116 27.865 1.00 22.26 214 PHE A CA 1
ATOM 3205 C C . PHE A 1 214 ? 36.740 36.559 27.353 1.00 22.82 214 PHE A C 1
ATOM 3206 O O . PHE A 1 214 ? 37.820 37.147 27.427 1.00 17.87 214 PHE A O 1
ATOM 3223 N N . GLU A 1 215 ? 35.641 37.127 26.850 1.00 17.88 215 GLU A N 1
ATOM 3224 C CA . GLU A 1 215 ? 35.666 38.481 26.295 1.00 20.97 215 GLU A CA 1
ATOM 3225 C C . GLU A 1 215 ? 36.005 39.524 27.353 1.00 22.76 215 GLU A C 1
ATOM 3226 O O . GLU A 1 215 ? 36.735 40.479 27.086 1.00 20.74 215 GLU A O 1
ATOM 3238 N N . LEU A 1 216 ? 35.457 39.349 28.548 1.00 17.83 216 LEU A N 1
ATOM 3239 C CA . LEU A 1 216 ? 35.708 40.287 29.629 1.00 18.48 216 LEU A CA 1
ATOM 3240 C C . LEU A 1 216 ? 37.180 40.283 30.052 1.00 26.24 216 LEU A C 1
ATOM 3241 O O . LEU A 1 216 ? 37.775 41.344 30.263 1.00 19.59 216 LEU A O 1
ATOM 3257 N N . VAL A 1 217 ? 37.767 39.095 30.167 1.00 16.55 217 VAL A N 1
ATOM 3258 C CA . VAL A 1 217 ? 39.177 38.977 30.514 1.00 22.63 217 VAL A CA 1
ATOM 3259 C C . VAL A 1 217 ? 40.018 39.587 29.396 1.00 19.85 217 VAL A C 1
ATOM 3260 O O . VAL A 1 217 ? 40.960 40.332 29.651 1.00 21.52 217 VAL A O 1
ATOM 3273 N N . TYR A 1 218 ? 39.653 39.269 28.161 1.00 18.49 218 TYR A N 1
ATOM 3274 C CA . TYR A 1 218 ? 40.371 39.730 26.983 1.00 20.75 218 TYR A CA 1
ATOM 3275 C C . TYR A 1 218 ? 40.504 41.254 26.935 1.00 24.37 218 TYR A C 1
ATOM 3276 O O . TYR A 1 218 ? 41.579 41.783 26.652 1.00 23.89 218 TYR A O 1
ATOM 3294 N N . GLU A 1 219 ? 39.409 41.953 27.211 1.00 21.82 219 GLU A N 1
ATOM 3295 C CA . GLU A 1 219 ? 39.387 43.410 27.147 1.00 27.31 219 GLU A CA 1
ATOM 3296 C C . GLU A 1 219 ? 39.761 44.007 28.498 1.00 25.58 219 GLU A C 1
ATOM 3297 O O . GLU A 1 219 ? 39.705 45.223 28.685 1.00 21.77 219 GLU A O 1
ATOM 3309 N N . GLN A 1 220 ? 40.133 43.137 29.432 1.00 23.20 220 GLN A N 1
ATOM 3310 C CA . GLN A 1 220 ? 40.521 43.537 30.782 1.00 22.41 220 GLN A CA 1
ATOM 3311 C C . GLN A 1 220 ? 39.463 44.413 31.445 1.00 20.73 220 GLN A C 1
ATOM 3312 O O . GLN A 1 220 ? 39.768 45.369 32.157 1.00 20.42 220 GLN A O 1
ATOM 3326 N N . ILE A 1 221 ? 38.210 44.053 31.205 1.00 21.07 221 ILE A N 1
ATOM 3327 C CA . ILE A 1 221 ? 37.078 44.686 31.862 1.00 22.47 221 ILE A CA 1
ATOM 3328 C C . ILE A 1 221 ? 36.936 44.035 33.235 1.00 18.95 221 ILE A C 1
ATOM 3329 O O . ILE A 1 221 ? 36.995 42.814 33.347 1.00 24.81 221 ILE A O 1
ATOM 3345 N N . PRO A 1 222 ? 36.771 44.848 34.290 1.00 22.29 222 PRO A N 1
ATOM 3346 C CA . PRO A 1 222 ? 36.679 44.265 35.632 1.00 22.64 222 PRO A CA 1
ATOM 3347 C C . PRO A 1 222 ? 35.410 43.439 35.772 1.00 23.44 222 PRO A C 1
ATOM 3348 O O . PRO A 1 222 ? 34.308 43.984 35.661 1.00 22.00 222 PRO A O 1
ATOM 3359 N N . ALA A 1 223 ? 35.569 42.139 36.004 1.00 21.30 223 ALA A N 1
ATOM 3360 C CA . ALA A 1 223 ? 34.455 41.209 35.870 1.00 23.93 223 ALA A CA 1
ATOM 3361 C C . ALA A 1 223 ? 34.530 40.005 36.800 1.00 26.25 223 ALA A C 1
ATOM 3362 O O . ALA A 1 223 ? 35.613 39.571 37.202 1.00 23.07 223 ALA A O 1
ATOM 3369 N N . THR A 1 224 ? 33.354 39.463 37.107 1.00 24.76 224 THR A N 1
ATOM 3370 C CA . THR A 1 224 ? 33.217 38.287 37.950 1.00 19.38 224 THR A CA 1
ATOM 3371 C C . THR A 1 224 ? 32.173 37.331 37.385 1.00 22.17 224 THR A C 1
ATOM 3372 O O . THR A 1 224 ? 31.064 37.738 37.026 1.00 18.83 224 THR A O 1
ATOM 3383 N N . LEU A 1 225 ? 32.533 36.054 37.336 1.00 16.67 225 LEU A N 1
ATOM 3384 C CA . LEU A 1 225 ? 31.627 34.999 36.911 1.00 18.67 225 LEU A CA 1
ATOM 3385 C C . LEU A 1 225 ? 30.868 34.430 38.110 1.00 16.60 225 LEU A C 1
ATOM 3386 O O . LEU A 1 225 ? 31.442 34.230 39.181 1.00 18.62 225 LEU A O 1
ATOM 3402 N N . ILE A 1 226 ? 29.575 34.188 37.920 1.00 16.67 226 ILE A N 1
ATOM 3403 C CA . ILE A 1 226 ? 28.726 33.580 38.943 1.00 13.96 226 ILE A CA 1
ATOM 3404 C C . ILE A 1 226 ? 27.838 32.513 38.308 1.00 15.55 226 ILE A C 1
ATOM 3405 O O . ILE A 1 226 ? 27.692 32.474 37.086 1.00 15.68 226 ILE A O 1
ATOM 3421 N N . THR A 1 227 ? 27.247 31.647 39.129 1.00 16.75 227 THR A N 1
ATOM 3422 C CA . THR A 1 227 ? 26.267 30.696 38.621 1.00 18.63 227 THR A CA 1
ATOM 3423 C C . THR A 1 227 ? 24.942 31.408 38.455 1.00 15.42 227 THR A C 1
ATOM 3424 O O . THR A 1 227 ? 24.726 32.474 39.028 1.00 14.74 227 THR A O 1
ATOM 3435 N N . ASP A 1 228 ? 24.054 30.794 37.684 1.00 12.42 228 ASP A N 1
ATOM 3436 C CA . ASP A 1 228 ? 22.746 31.357 37.415 1.00 16.55 228 ASP A CA 1
ATOM 3437 C C . ASP A 1 228 ? 21.955 31.521 38.704 1.00 16.94 228 ASP A C 1
ATOM 3438 O O . ASP A 1 228 ? 21.148 32.441 38.837 1.00 17.69 228 ASP A O 1
ATOM 3447 N N . SER A 1 229 ? 22.200 30.628 39.654 1.00 14.15 229 SER A N 1
ATOM 3448 C CA . SER A 1 229 ? 21.468 30.625 40.912 1.00 14.77 229 SER A CA 1
ATOM 3449 C C . SER A 1 229 ? 21.935 31.716 41.862 1.00 14.68 229 SER A C 1
ATOM 3450 O O . SER A 1 229 ? 21.296 31.972 42.880 1.00 19.48 229 SER A O 1
ATOM 3458 N N . MET A 1 230 ? 23.049 32.354 41.532 1.00 15.26 230 MET A N 1
ATOM 3459 C CA . MET A 1 230 ? 23.628 33.382 42.389 1.00 16.47 230 MET A CA 1
ATOM 3460 C C . MET A 1 230 ? 23.153 34.793 42.053 1.00 16.40 230 MET A C 1
ATOM 3461 O O . MET A 1 230 ? 23.522 35.749 42.743 1.00 16.37 230 MET A O 1
ATOM 3475 N N . VAL A 1 231 ? 22.369 34.928 40.986 1.00 15.38 231 VAL A N 1
ATOM 3476 C CA . VAL A 1 231 ? 21.941 36.247 40.507 1.00 16.24 231 VAL A CA 1
ATOM 3477 C C . VAL A 1 231 ? 21.283 37.070 41.618 1.00 16.03 231 VAL A C 1
ATOM 3478 O O . VAL A 1 231 ? 21.649 38.229 41.833 1.00 16.90 231 VAL A O 1
ATOM 3491 N N . ALA A 1 232 ? 20.347 36.469 42.344 1.00 12.29 232 ALA A N 1
ATOM 3492 C CA . ALA A 1 232 ? 19.649 37.187 43.405 1.00 18.23 232 ALA A CA 1
ATOM 3493 C C . ALA A 1 232 ? 20.629 37.659 44.474 1.00 19.52 232 ALA A C 1
ATOM 3494 O O . ALA A 1 232 ? 20.601 38.821 44.883 1.00 20.11 232 ALA A O 1
ATOM 3501 N N . ALA A 1 233 ? 21.503 36.759 44.909 1.00 18.77 233 ALA A N 1
ATOM 3502 C CA . ALA A 1 233 ? 22.498 37.092 45.920 1.00 20.73 233 ALA A CA 1
ATOM 3503 C C . ALA A 1 233 ? 23.386 38.250 45.460 1.00 19.65 233 ALA A C 1
ATOM 3504 O O . ALA A 1 233 ? 23.701 39.150 46.238 1.00 18.73 233 ALA A O 1
ATOM 3511 N N . ALA A 1 234 ? 23.782 38.229 44.193 1.00 18.56 234 ALA A N 1
ATOM 3512 C CA . ALA A 1 234 ? 24.630 39.289 43.650 1.00 19.94 234 ALA A CA 1
ATOM 3513 C C . ALA A 1 234 ? 23.919 40.641 43.666 1.00 20.76 234 ALA A C 1
ATOM 3514 O O . ALA A 1 234 ? 24.534 41.673 43.935 1.00 20.99 234 ALA A O 1
ATOM 3521 N N . MET A 1 235 ? 22.625 40.638 43.374 1.00 19.97 235 MET A N 1
ATOM 3522 C CA . MET A 1 235 ? 21.874 41.882 43.338 1.00 20.86 235 MET A CA 1
ATOM 3523 C C . MET A 1 235 ? 21.765 42.473 44.739 1.00 21.92 235 MET A C 1
ATOM 3524 O O . MET A 1 235 ? 21.905 43.678 44.923 1.00 24.50 235 MET A O 1
ATOM 3538 N N . ALA A 1 236 ? 21.558 41.612 45.728 1.00 23.14 236 ALA A N 1
ATOM 3539 C CA . ALA A 1 236 ? 21.326 42.062 47.095 1.00 24.59 236 ALA A CA 1
ATOM 3540 C C . ALA A 1 236 ? 22.607 42.471 47.824 1.00 24.80 236 ALA A C 1
ATOM 3541 O O . ALA A 1 236 ? 22.570 43.350 48.686 1.00 22.85 236 ALA A O 1
ATOM 3548 N N . HIS A 1 237 ? 23.731 41.847 47.474 1.00 22.38 237 HIS A N 1
ATOM 3549 C CA . HIS A 1 237 ? 24.951 41.962 48.274 1.00 23.34 237 HIS A CA 1
ATOM 3550 C C . HIS A 1 237 ? 26.175 42.509 47.532 1.00 25.06 237 HIS A C 1
ATOM 3551 O O . HIS A 1 237 ? 27.162 42.875 48.168 1.00 25.46 237 HIS A O 1
ATOM 3566 N N . ARG A 1 238 ? 26.122 42.556 46.204 1.00 25.11 238 ARG A N 1
ATOM 3567 C CA . ARG A 1 238 ? 27.282 42.965 45.407 1.00 17.09 238 ARG A CA 1
ATOM 3568 C C . ARG A 1 238 ? 26.985 44.192 44.542 1.00 22.04 238 ARG A C 1
ATOM 3569 O O . ARG A 1 238 ? 27.672 44.452 43.552 1.00 24.22 238 ARG A O 1
ATOM 3590 N N . GLY A 1 239 ? 25.948 44.934 44.922 1.00 21.67 239 GLY A N 1
ATOM 3591 C CA . GLY A 1 239 ? 25.686 46.251 44.369 1.00 17.35 239 GLY A CA 1
ATOM 3592 C C . GLY A 1 239 ? 25.396 46.333 42.881 1.00 20.70 239 GLY A C 1
ATOM 3593 O O . GLY A 1 239 ? 25.701 47.352 42.252 1.00 22.33 239 GLY A O 1
ATOM 3597 N N . VAL A 1 240 ? 24.813 45.282 42.310 1.00 19.86 240 VAL A N 1
ATOM 3598 C CA . VAL A 1 240 ? 24.354 45.332 40.920 1.00 19.37 240 VAL A CA 1
ATOM 3599 C C . VAL A 1 240 ? 23.384 46.494 40.756 1.00 20.06 240 VAL A C 1
ATOM 3600 O O . VAL A 1 240 ? 22.433 46.614 41.529 1.00 23.89 240 VAL A O 1
ATOM 3613 N N . SER A 1 241 ? 23.610 47.343 39.755 1.00 16.29 241 SER A N 1
ATOM 3614 C CA . SER A 1 241 ? 22.753 48.513 39.565 1.00 19.31 241 SER A CA 1
ATOM 3615 C C . SER A 1 241 ? 21.915 48.451 38.286 1.00 22.57 241 SER A C 1
ATOM 3616 O O . SER A 1 241 ? 21.013 49.269 38.092 1.00 22.14 241 SER A O 1
ATOM 3624 N N . ALA A 1 242 ? 22.195 47.473 37.430 1.00 18.65 242 ALA A N 1
ATOM 3625 C CA . ALA A 1 242 ? 21.383 47.238 36.240 1.00 14.85 242 ALA A CA 1
ATOM 3626 C C . ALA A 1 242 ? 21.657 45.867 35.614 1.00 19.23 242 ALA A C 1
ATOM 3627 O O . ALA A 1 242 ? 22.727 45.282 35.799 1.00 16.18 242 ALA A O 1
ATOM 3634 N N . VAL A 1 243 ? 20.667 45.374 34.876 1.00 16.51 243 VAL A N 1
ATOM 3635 C CA . VAL A 1 243 ? 20.794 44.169 34.075 1.00 15.48 243 VAL A CA 1
ATOM 3636 C C . VAL A 1 243 ? 20.654 44.536 32.604 1.00 15.53 243 VAL A C 1
ATOM 3637 O O . VAL A 1 243 ? 19.799 45.341 32.232 1.00 15.28 243 VAL A O 1
ATOM 3650 N N . VAL A 1 244 ? 21.504 43.948 31.771 1.00 16.48 244 VAL A N 1
ATOM 3651 C CA . VAL A 1 244 ? 21.407 44.095 30.326 1.00 15.70 244 VAL A CA 1
ATOM 3652 C C . VAL A 1 244 ? 21.553 42.706 29.718 1.00 15.54 244 VAL A C 1
ATOM 3653 O O . VAL A 1 244 ? 22.543 42.023 29.971 1.00 16.89 244 VAL A O 1
ATOM 3666 N N . VAL A 1 245 ? 20.563 42.295 28.929 1.00 15.47 245 VAL A N 1
ATOM 3667 C CA . VAL A 1 245 ? 20.588 41.001 28.257 1.00 16.55 245 VAL A CA 1
ATOM 3668 C C . VAL A 1 245 ? 20.421 41.192 26.759 1.00 18.18 245 VAL A C 1
ATOM 3669 O O . VAL A 1 245 ? 20.042 42.269 26.296 1.00 17.20 245 VAL A O 1
ATOM 3682 N N . GLY A 1 246 ? 20.717 40.142 26.005 1.00 15.05 246 GLY A N 1
ATOM 3683 C CA . GLY A 1 246 ? 20.509 40.155 24.571 1.00 17.33 246 GLY A CA 1
ATOM 3684 C C . GLY A 1 246 ? 19.109 39.684 24.235 1.00 15.18 246 GLY A C 1
ATOM 3685 O O . GLY A 1 246 ? 18.205 39.729 25.071 1.00 13.12 246 GLY A O 1
ATOM 3689 N N . ALA A 1 247 ? 18.932 39.219 23.007 1.00 17.05 247 ALA A N 1
ATOM 3690 C CA . ALA A 1 247 ? 17.629 38.771 22.553 1.00 17.87 247 ALA A CA 1
ATOM 3691 C C . ALA A 1 247 ? 17.780 37.856 21.353 1.00 18.07 247 ALA A C 1
ATOM 3692 O O . ALA A 1 247 ? 18.598 38.095 20.468 1.00 19.55 247 ALA A O 1
ATOM 3699 N N . ASP A 1 248 ? 16.989 36.795 21.343 1.00 19.39 248 ASP A N 1
ATOM 3700 C CA . ASP A 1 248 ? 16.857 35.954 20.169 1.00 22.50 248 ASP A CA 1
ATOM 3701 C C . ASP A 1 248 ? 15.738 36.520 19.297 1.00 23.55 248 ASP A C 1
ATOM 3702 O O . ASP A 1 248 ? 15.859 36.576 18.074 1.00 21.98 248 ASP A O 1
ATOM 3711 N N . ARG A 1 249 ? 14.658 36.961 19.942 1.00 20.74 249 ARG A N 1
ATOM 3712 C CA . ARG A 1 249 ? 13.518 37.537 19.236 1.00 21.10 249 ARG A CA 1
ATOM 3713 C C . ARG A 1 249 ? 12.695 38.449 20.140 1.00 24.57 249 ARG A C 1
ATOM 3714 O O . ARG A 1 249 ? 12.204 38.020 21.189 1.00 22.53 249 ARG A O 1
ATOM 3735 N N . VAL A 1 250 ? 12.558 39.707 19.727 1.00 20.92 250 VAL A N 1
ATOM 3736 C CA . VAL A 1 250 ? 11.652 40.651 20.374 1.00 21.32 250 VAL A CA 1
ATOM 3737 C C . VAL A 1 250 ? 10.432 40.805 19.479 1.00 20.44 250 VAL A C 1
ATOM 3738 O O . VAL A 1 250 ? 10.573 41.073 18.291 1.00 22.89 250 VAL A O 1
ATOM 3751 N N . VAL A 1 251 ? 9.239 40.630 20.035 1.00 20.28 251 VAL A N 1
ATOM 3752 C CA . VAL A 1 251 ? 8.022 40.774 19.238 1.00 20.15 251 VAL A CA 1
ATOM 3753 C C . VAL A 1 251 ? 7.404 42.157 19.461 1.00 20.95 251 VAL A C 1
ATOM 3754 O O . VAL A 1 251 ? 7.921 42.949 20.253 1.00 19.72 251 VAL A O 1
ATOM 3767 N N . ALA A 1 252 ? 6.305 42.434 18.764 1.00 22.16 252 ALA A N 1
ATOM 3768 C CA . ALA A 1 252 ? 5.805 43.802 18.602 1.00 20.85 252 ALA A CA 1
ATOM 3769 C C . ALA A 1 252 ? 5.519 44.552 19.901 1.00 21.49 252 ALA A C 1
ATOM 3770 O O . ALA A 1 252 ? 5.745 45.761 19.974 1.00 25.41 252 ALA A O 1
ATOM 3777 N N . ASN A 1 253 ? 5.014 43.859 20.918 1.00 19.88 253 ASN A N 1
ATOM 3778 C CA . ASN A 1 253 ? 4.711 44.523 22.186 1.00 20.73 253 ASN A CA 1
ATOM 3779 C C . ASN A 1 253 ? 5.923 44.593 23.112 1.00 19.14 253 ASN A C 1
ATOM 3780 O O . ASN A 1 253 ? 5.833 45.100 24.229 1.00 18.06 253 ASN A O 1
ATOM 3791 N N . GLY A 1 254 ? 7.056 44.080 22.647 1.00 21.11 254 GLY A N 1
ATOM 3792 C CA . GLY A 1 254 ? 8.276 44.111 23.430 1.00 24.34 254 GLY A CA 1
ATOM 3793 C C . GLY A 1 254 ? 8.569 42.825 24.183 1.00 20.32 254 GLY A C 1
ATOM 3794 O O . GLY A 1 254 ? 9.652 42.696 24.751 1.00 21.80 254 GLY A O 1
ATOM 3798 N N . ASP A 1 255 ? 7.622 41.884 24.204 1.00 22.25 255 ASP A N 1
ATOM 3799 C CA . ASP A 1 255 ? 7.882 40.572 24.805 1.00 22.18 255 ASP A CA 1
ATOM 3800 C C . ASP A 1 255 ? 9.132 39.988 24.159 1.00 20.01 255 ASP A C 1
ATOM 3801 O O . ASP A 1 255 ? 9.274 40.014 22.936 1.00 18.30 255 ASP A O 1
ATOM 3810 N N . THR A 1 256 ? 10.031 39.463 24.987 1.00 19.73 256 THR A N 1
ATOM 3811 C CA . THR A 1 256 ? 11.357 39.064 24.533 1.00 16.70 256 THR A CA 1
ATOM 3812 C C . THR A 1 256 ? 11.662 37.601 24.815 1.00 16.17 256 THR A C 1
ATOM 3813 O O . THR A 1 256 ? 11.679 37.158 25.966 1.00 12.75 256 THR A O 1
ATOM 3824 N N . ALA A 1 257 ? 11.912 36.863 23.742 1.00 15.52 257 ALA A N 1
ATOM 3825 C CA . ALA A 1 257 ? 12.415 35.508 23.836 1.00 18.62 257 ALA A CA 1
ATOM 3826 C C . ALA A 1 257 ? 13.935 35.590 23.853 1.00 15.99 257 ALA A C 1
ATOM 3827 O O . ALA A 1 257 ? 14.540 36.272 23.027 1.00 18.56 257 ALA A O 1
ATOM 3834 N N . ASN A 1 258 ? 14.541 34.924 24.826 1.00 15.53 258 ASN A N 1
ATOM 3835 C CA . ASN A 1 258 ? 15.989 34.906 24.973 1.00 18.25 258 ASN A CA 1
ATOM 3836 C C . ASN A 1 258 ? 16.382 33.685 25.793 1.00 20.99 258 ASN A C 1
ATOM 3837 O O . ASN A 1 258 ? 15.514 32.985 26.327 1.00 15.89 258 ASN A O 1
ATOM 3848 N N . LYS A 1 259 ? 17.686 33.441 25.886 1.00 17.82 259 LYS A N 1
ATOM 3849 C CA . LYS A 1 259 ? 18.226 32.313 26.632 1.00 19.65 259 LYS A CA 1
ATOM 3850 C C . LYS A 1 259 ? 17.531 32.084 27.945 1.00 19.30 259 LYS A C 1
ATOM 3851 O O . LYS A 1 259 ? 17.438 32.994 28.772 1.00 17.34 259 LYS A O 1
ATOM 3870 N N . VAL A 1 260 ? 17.090 30.849 28.145 1.00 16.35 260 VAL A N 1
ATOM 3871 C CA . VAL A 1 260 ? 16.320 30.495 29.319 1.00 16.00 260 VAL A CA 1
ATOM 3872 C C . VAL A 1 260 ? 17.061 30.998 30.566 1.00 18.50 260 VAL A C 1
ATOM 3873 O O . VAL A 1 260 ? 18.291 30.923 30.652 1.00 15.50 260 VAL A O 1
ATOM 3886 N N . GLY A 1 261 ? 16.304 31.571 31.495 1.00 17.10 261 GLY A N 1
ATOM 3887 C CA . GLY A 1 261 ? 16.867 32.241 32.652 1.00 16.94 261 GLY A CA 1
ATOM 3888 C C . GLY A 1 261 ? 16.717 33.749 32.549 1.00 13.61 261 GLY A C 1
ATOM 3889 O O . GLY A 1 261 ? 16.718 34.452 33.559 1.00 10.99 261 GLY A O 1
ATOM 3893 N N . THR A 1 262 ? 16.578 34.251 31.329 1.00 14.73 262 THR A N 1
ATOM 3894 C CA . THR A 1 262 ? 16.375 35.684 31.131 1.00 15.13 262 THR A CA 1
ATOM 3895 C C . THR A 1 262 ? 15.124 36.152 31.872 1.00 12.81 262 THR A C 1
ATOM 3896 O O . THR A 1 262 ? 15.154 37.148 32.596 1.00 13.27 262 THR A O 1
ATOM 3907 N N . TYR A 1 263 ? 14.030 35.420 31.701 1.00 15.32 263 TYR A N 1
ATOM 3908 C CA . TYR A 1 263 ? 12.774 35.738 32.377 1.00 13.42 263 TYR A CA 1
ATOM 3909 C C . TYR A 1 263 ? 12.992 35.779 33.883 1.00 15.64 263 TYR A C 1
ATOM 3910 O O . TYR A 1 263 ? 12.458 36.646 34.578 1.00 17.37 263 TYR A O 1
ATOM 3928 N N . GLN A 1 264 ? 13.821 34.868 34.378 1.00 14.63 264 GLN A N 1
ATOM 3929 C CA . GLN A 1 264 ? 14.137 34.816 35.798 1.00 12.37 264 GLN A CA 1
ATOM 3930 C C . GLN A 1 264 ? 14.918 36.050 36.245 1.00 13.40 264 GLN A C 1
ATOM 3931 O O . GLN A 1 264 ? 14.627 36.627 37.288 1.00 13.30 264 GLN A O 1
ATOM 3945 N N . LEU A 1 265 ? 15.915 36.448 35.462 1.00 13.34 265 LEU A N 1
ATOM 3946 C CA . LEU A 1 265 ? 16.686 37.648 35.768 1.00 12.13 265 LEU A CA 1
ATOM 3947 C C . LEU A 1 265 ? 15.777 38.877 35.874 1.00 13.67 265 LEU A C 1
ATOM 3948 O O . LEU A 1 265 ? 15.949 39.712 36.761 1.00 12.75 265 LEU A O 1
ATOM 3964 N N . ALA A 1 266 ? 14.806 38.981 34.972 1.00 13.84 266 ALA A N 1
ATOM 3965 C CA . ALA A 1 266 ? 13.894 40.121 34.964 1.00 13.43 266 ALA A CA 1
ATOM 3966 C C . ALA A 1 266 ? 13.062 40.172 36.240 1.00 15.51 266 ALA A C 1
ATOM 3967 O O . ALA A 1 266 ? 12.862 41.242 36.815 1.00 14.09 266 ALA A O 1
ATOM 3974 N N . ILE A 1 267 ? 12.588 39.011 36.679 1.00 17.01 267 ILE A N 1
ATOM 3975 C CA . ILE A 1 267 ? 11.837 38.919 37.921 1.00 14.75 267 ILE A CA 1
ATOM 3976 C C . ILE A 1 267 ? 12.704 39.361 39.085 1.00 11.67 267 ILE A C 1
ATOM 3977 O O . ILE A 1 267 ? 12.267 40.103 39.956 1.00 16.66 267 ILE A O 1
ATOM 3993 N N . VAL A 1 268 ? 13.938 38.885 39.098 1.00 12.94 268 VAL A N 1
ATOM 3994 C CA . VAL A 1 268 ? 14.833 39.136 40.212 1.00 15.42 268 VAL A CA 1
ATOM 3995 C C . VAL A 1 268 ? 15.300 40.598 40.207 1.00 17.68 268 VAL A C 1
ATOM 3996 O O . VAL A 1 268 ? 15.519 41.193 41.267 1.00 14.63 268 VAL A O 1
ATOM 4009 N N . ALA A 1 269 ? 15.426 41.179 39.018 1.00 11.65 269 ALA A N 1
ATOM 4010 C CA . ALA A 1 269 ? 15.773 42.587 38.907 1.00 15.53 269 ALA A CA 1
ATOM 4011 C C . ALA A 1 269 ? 14.652 43.451 39.476 1.00 15.80 269 ALA A C 1
ATOM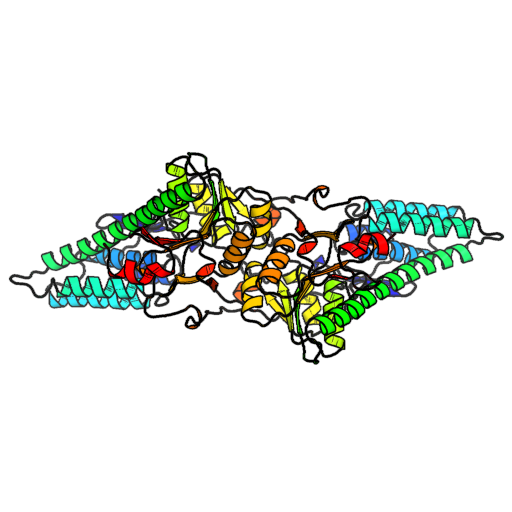 4012 O O . ALA A 1 269 ? 14.908 44.387 40.229 1.00 17.79 269 ALA A O 1
ATOM 4019 N N . LYS A 1 270 ? 13.410 43.127 39.128 1.00 15.81 270 LYS A N 1
ATOM 4020 C CA . LYS A 1 270 ? 12.272 43.876 39.640 1.00 18.07 270 LYS A CA 1
ATOM 4021 C C . LYS A 1 270 ? 12.221 43.824 41.161 1.00 20.16 270 LYS A C 1
ATOM 4022 O O . LYS A 1 270 ? 11.920 44.822 41.808 1.00 22.44 270 LYS A O 1
ATOM 4041 N N . HIS A 1 271 ? 12.519 42.660 41.728 1.00 19.73 271 HIS A N 1
ATOM 4042 C CA . HIS A 1 271 ? 12.492 42.506 43.172 1.00 20.07 271 HIS A CA 1
ATOM 4043 C C . HIS A 1 271 ? 13.451 43.479 43.847 1.00 19.75 271 HIS A C 1
ATOM 4044 O O . HIS A 1 271 ? 13.160 44.008 44.919 1.00 22.70 271 HIS A O 1
ATOM 4059 N N . HIS A 1 272 ? 14.599 43.700 43.219 1.00 18.11 272 HIS A N 1
ATOM 4060 C CA . HIS A 1 272 ? 15.636 44.538 43.807 1.00 24.35 272 HIS A CA 1
ATOM 4061 C C . HIS A 1 272 ? 15.554 45.968 43.287 1.00 18.45 272 HIS A C 1
ATOM 4062 O O . HIS A 1 272 ? 16.398 46.794 43.596 1.00 20.59 272 HIS A O 1
ATOM 4077 N N . GLY A 1 273 ? 14.530 46.244 42.490 1.00 18.78 273 GLY A N 1
ATOM 4078 C CA . GLY A 1 273 ? 14.300 47.576 41.977 1.00 21.15 273 GLY A CA 1
ATOM 4079 C C . GLY A 1 273 ? 15.418 48.113 41.108 1.00 24.97 273 GLY A C 1
ATOM 4080 O O . GLY A 1 273 ? 15.722 49.301 41.180 1.00 24.92 273 GLY A O 1
ATOM 4084 N N . ILE A 1 274 ? 16.038 47.255 40.299 1.00 19.95 274 ILE A N 1
ATOM 4085 C CA . ILE A 1 274 ? 17.010 47.729 39.318 1.00 25.75 274 ILE A CA 1
ATOM 4086 C C . ILE A 1 274 ? 16.500 47.503 37.899 1.00 21.30 274 ILE A C 1
ATOM 4087 O O . ILE A 1 274 ? 15.776 46.543 37.640 1.00 21.37 274 ILE A O 1
ATOM 4103 N N . PRO A 1 275 ? 16.867 48.404 36.977 1.00 21.17 275 PRO A N 1
ATOM 4104 C CA . PRO A 1 275 ? 16.343 48.340 35.609 1.00 17.26 275 PRO A CA 1
ATOM 4105 C C . PRO A 1 275 ? 16.835 47.136 34.818 1.00 18.91 275 PRO A C 1
ATOM 4106 O O . PRO A 1 275 ? 17.989 46.720 34.935 1.00 15.81 275 PRO A O 1
ATOM 4117 N N . PHE A 1 276 ? 15.930 46.588 34.016 1.00 18.61 276 PHE A N 1
ATOM 4118 C CA . PHE A 1 276 ? 16.211 45.457 33.152 1.00 16.19 276 PHE A CA 1
ATOM 4119 C C . PHE A 1 276 ? 16.146 45.926 31.710 1.00 14.31 276 PHE A C 1
ATOM 4120 O O . PHE A 1 276 ? 15.121 46.446 31.265 1.00 15.26 276 PHE A O 1
ATOM 4137 N N . TYR A 1 277 ? 17.246 45.752 30.990 1.00 13.30 277 TYR A N 1
ATOM 4138 C CA . TYR A 1 277 ? 17.330 46.164 29.598 1.00 15.28 277 TYR A CA 1
ATOM 4139 C C . TYR A 1 277 ? 17.461 44.961 28.682 1.00 19.08 277 TYR A C 1
ATOM 4140 O O . TYR A 1 277 ? 18.173 44.006 28.995 1.00 18.77 277 TYR A O 1
ATOM 4158 N N . VAL A 1 278 ? 16.782 45.025 27.543 1.00 17.91 278 VAL A N 1
ATOM 4159 C CA . VAL A 1 278 ? 17.009 44.089 26.459 1.00 15.10 278 VAL A CA 1
ATOM 4160 C C . VAL A 1 278 ? 17.701 44.829 25.331 1.00 17.87 278 VAL A C 1
ATOM 4161 O O . VAL A 1 278 ? 17.180 45.822 24.815 1.00 16.97 278 VAL A O 1
ATOM 4174 N N . ALA A 1 279 ? 18.884 44.349 24.963 1.00 17.26 279 ALA A N 1
ATOM 4175 C CA . ALA A 1 279 ? 19.613 44.895 23.828 1.00 18.39 279 ALA A CA 1
ATOM 4176 C C . ALA A 1 279 ? 19.332 44.021 22.618 1.00 22.56 279 ALA A C 1
ATOM 4177 O O . ALA A 1 279 ? 19.568 42.807 22.642 1.00 20.32 279 ALA A O 1
ATOM 4184 N N . ALA A 1 280 ? 18.811 44.640 21.564 1.00 19.93 280 ALA A N 1
ATOM 4185 C CA . ALA A 1 280 ? 18.370 43.903 20.389 1.00 21.95 280 ALA A CA 1
ATOM 4186 C C . ALA A 1 280 ? 18.492 44.750 19.125 1.00 23.43 280 ALA A C 1
ATOM 4187 O O . ALA A 1 280 ? 17.867 45.800 19.021 1.00 24.71 280 ALA A O 1
ATOM 4194 N N . PRO A 1 281 ? 19.302 44.302 18.156 1.00 23.54 281 PRO A N 1
ATOM 4195 C CA . PRO A 1 281 ? 19.265 44.998 16.867 1.00 27.71 281 PRO A CA 1
ATOM 4196 C C . PRO A 1 281 ? 17.873 44.877 16.252 1.00 26.45 281 PRO A C 1
ATOM 4197 O O . PRO A 1 281 ? 17.147 43.942 16.592 1.00 24.95 281 PRO A O 1
ATOM 4208 N N . SER A 1 282 ? 17.511 45.792 15.358 1.00 27.69 282 SER A N 1
ATOM 4209 C CA . SER A 1 282 ? 16.152 45.826 14.827 1.00 26.72 282 SER A CA 1
ATOM 4210 C C . SER A 1 282 ? 15.810 44.526 14.091 1.00 26.04 282 SER A C 1
ATOM 4211 O O . SER A 1 282 ? 14.659 44.099 14.091 1.00 27.67 282 SER A O 1
ATOM 4219 N N . TYR A 1 283 ? 16.805 43.867 13.506 1.00 23.76 283 TYR A N 1
ATOM 4220 C CA . TYR A 1 283 ? 16.538 42.602 12.819 1.00 29.35 283 TYR A CA 1
ATOM 4221 C C . TYR A 1 283 ? 16.331 41.427 13.779 1.00 24.98 283 TYR A C 1
ATOM 4222 O O . TYR A 1 283 ? 16.100 40.301 13.341 1.00 30.87 283 TYR A O 1
ATOM 4240 N N . SER A 1 284 ? 16.439 41.686 15.079 1.00 25.56 284 SER A N 1
ATOM 4241 C CA . SER A 1 284 ? 16.067 40.701 16.091 1.00 27.10 284 SER A CA 1
ATOM 4242 C C . SER A 1 284 ? 14.655 40.993 16.568 1.00 28.05 284 SER A C 1
ATOM 4243 O O . SER A 1 284 ? 14.115 40.287 17.422 1.00 27.33 284 SER A O 1
ATOM 4251 N N . CYS A 1 285 ? 14.065 42.046 16.013 1.00 29.62 285 CYS A N 1
ATOM 4252 C CA . CYS A 1 285 ? 12.693 42.401 16.323 1.00 27.09 285 CYS A CA 1
ATOM 4253 C C . CYS A 1 285 ? 11.779 41.855 15.237 1.00 31.22 285 CYS A C 1
ATOM 4254 O O . CYS A 1 285 ? 12.021 42.049 14.046 1.00 32.60 285 CYS A O 1
ATOM 4262 N N . ASP A 1 286 ? 10.745 41.143 15.668 1.00 29.27 286 ASP A N 1
ATOM 4263 C CA . ASP A 1 286 ? 9.834 40.459 14.764 1.00 31.15 286 ASP A CA 1
ATOM 4264 C C . ASP A 1 286 ? 8.441 41.048 14.935 1.00 28.60 286 ASP A C 1
ATOM 4265 O O . ASP A 1 286 ? 7.761 40.762 15.917 1.00 23.01 286 ASP A O 1
ATOM 4274 N N . LEU A 1 287 ? 8.022 41.872 13.979 1.00 30.22 287 LEU A N 1
ATOM 4275 C CA . LEU A 1 287 ? 6.737 42.559 14.077 1.00 35.92 287 LEU A CA 1
ATOM 4276 C C . LEU A 1 287 ? 5.568 41.700 13.591 1.00 34.02 287 LEU A C 1
ATOM 4277 O O . LEU A 1 287 ? 4.409 42.089 13.744 1.00 31.37 287 LEU A O 1
ATOM 4293 N N . ARG A 1 288 ? 5.864 40.537 13.017 1.00 29.37 288 ARG A N 1
ATOM 4294 C CA . ARG A 1 288 ? 4.809 39.640 12.558 1.00 30.04 288 ARG A CA 1
ATOM 4295 C C . ARG A 1 288 ? 3.998 39.079 13.728 1.00 30.09 288 ARG A C 1
ATOM 4296 O O . ARG A 1 288 ? 2.830 38.733 13.560 1.00 34.94 288 ARG A O 1
ATOM 4317 N N . LEU A 1 289 ? 4.615 38.987 14.907 1.00 29.95 289 LEU A N 1
ATOM 4318 C CA . LEU A 1 289 ? 3.926 38.495 16.099 1.00 24.58 289 LEU A CA 1
ATOM 4319 C C . LEU A 1 289 ? 3.655 39.651 17.043 1.00 24.67 289 LEU A C 1
ATOM 4320 O O . LEU A 1 289 ? 4.523 40.497 17.256 1.00 29.09 289 LEU A O 1
ATOM 4336 N N . GLU A 1 290 ? 2.462 39.666 17.628 1.00 22.87 290 GLU A N 1
ATOM 4337 C CA . GLU A 1 290 ? 2.058 40.742 18.525 1.00 26.46 290 GLU A CA 1
ATOM 4338 C C . GLU A 1 290 ? 2.549 40.549 19.963 1.00 29.16 290 GLU A C 1
ATOM 4339 O O . GLU A 1 290 ? 2.889 41.525 20.633 1.00 24.75 290 GLU A O 1
ATOM 4351 N N . THR A 1 291 ? 2.556 39.303 20.442 1.00 26.46 291 THR A N 1
ATOM 4352 C CA . THR A 1 291 ? 2.928 39.011 21.831 1.00 24.77 291 THR A CA 1
ATOM 4353 C C . THR A 1 291 ? 3.680 37.691 21.958 1.00 21.29 291 THR A C 1
ATOM 4354 O O . THR A 1 291 ? 3.681 36.870 21.045 1.00 19.97 291 THR A O 1
ATOM 4365 N N . GLY A 1 292 ? 4.295 37.489 23.118 1.00 26.18 292 GLY A N 1
ATOM 4366 C CA . GLY A 1 292 ? 5.075 36.293 23.385 1.00 29.24 292 GLY A CA 1
ATOM 4367 C C . GLY A 1 292 ? 4.274 35.002 23.361 1.00 30.90 292 GLY A C 1
ATOM 4368 O O . GLY A 1 292 ? 4.851 33.921 23.233 1.00 29.17 292 GLY A O 1
ATOM 4372 N N . LYS A 1 293 ? 2.952 35.106 23.485 1.00 28.97 293 LYS A N 1
ATOM 4373 C CA . LYS A 1 293 ? 2.073 33.939 23.402 1.00 29.42 293 LYS A CA 1
ATOM 4374 C C . LYS A 1 293 ? 2.203 33.220 22.068 1.00 28.43 293 LYS A C 1
ATOM 4375 O O . LYS A 1 293 ? 1.828 32.056 21.946 1.00 34.60 293 LYS A O 1
ATOM 4394 N N . GLU A 1 294 ? 2.705 33.924 21.062 1.00 25.08 294 GLU A N 1
ATOM 4395 C CA . GLU A 1 294 ? 2.877 33.344 19.733 1.00 28.45 294 GLU A CA 1
ATOM 4396 C C . GLU A 1 294 ? 4.233 32.651 19.579 1.00 24.68 294 GLU A C 1
ATOM 4397 O O . GLU A 1 294 ? 4.481 31.984 18.577 1.00 30.66 294 GLU A O 1
ATOM 4409 N N . ILE A 1 295 ? 5.106 32.792 20.569 1.00 25.02 295 ILE A N 1
ATOM 4410 C CA . ILE A 1 295 ? 6.438 32.208 20.466 1.00 26.52 295 ILE A CA 1
ATOM 4411 C C . ILE A 1 295 ? 6.426 30.747 20.888 1.00 29.57 295 ILE A C 1
ATOM 4412 O O . ILE A 1 295 ? 5.963 30.399 21.972 1.00 28.27 295 ILE A O 1
ATOM 4428 N N . ILE A 1 296 ? 6.927 29.901 19.996 1.00 27.56 296 ILE A N 1
ATOM 4429 C CA . ILE A 1 296 ? 7.008 28.473 20.236 1.00 35.94 296 ILE A CA 1
ATOM 4430 C C . ILE A 1 296 ? 8.388 28.174 20.804 1.00 36.46 296 ILE A C 1
ATOM 4431 O O . ILE A 1 296 ? 9.399 28.356 20.122 1.00 34.45 296 ILE A O 1
ATOM 4447 N N . ILE A 1 297 ? 8.434 27.721 22.053 1.00 36.58 297 ILE A N 1
ATOM 4448 C CA . ILE A 1 297 ? 9.715 27.502 22.731 1.00 44.66 297 ILE A CA 1
ATOM 4449 C C . ILE A 1 297 ? 10.397 26.191 22.322 1.00 35.89 297 ILE A C 1
ATOM 4450 O O . ILE A 1 297 ? 9.789 25.121 22.349 1.00 35.11 297 ILE A O 1
ATOM 4466 N N . GLU A 1 298 ? 11.668 26.298 21.946 1.00 44.99 298 GLU A N 1
ATOM 4467 C CA . GLU A 1 298 ? 12.499 25.142 21.628 1.00 42.21 298 GLU A CA 1
ATOM 4468 C C . GLU A 1 298 ? 12.872 24.352 22.864 1.00 41.99 298 GLU A C 1
ATOM 4469 O O . GLU A 1 298 ? 13.266 24.927 23.874 1.00 34.83 298 GLU A O 1
ATOM 4481 N N . GLU A 1 299 ? 12.738 23.030 22.775 1.00 41.89 299 GLU A N 1
ATOM 4482 C CA . GLU A 1 299 ? 13.313 22.126 23.765 1.00 35.42 299 GLU A CA 1
ATOM 4483 C C . GLU A 1 299 ? 14.439 21.350 23.102 1.00 35.19 299 GLU A C 1
ATOM 4484 O O . GLU A 1 299 ? 14.233 20.691 22.085 1.00 42.60 299 GLU A O 1
ATOM 4496 N N . ARG A 1 300 ? 15.635 21.447 23.670 1.00 31.06 300 ARG A N 1
ATOM 4497 C CA . ARG A 1 300 ? 16.781 20.708 23.160 1.00 31.17 300 ARG A CA 1
ATOM 4498 C C . ARG A 1 300 ? 16.876 19.377 23.909 1.00 27.71 300 ARG A C 1
ATOM 4499 O O . ARG A 1 300 ? 16.198 19.187 24.917 1.00 29.01 300 ARG A O 1
ATOM 4516 N N . PRO A 1 301 ? 17.684 18.437 23.396 1.00 28.81 301 PRO A N 1
ATOM 4517 C CA . PRO A 1 301 ? 17.803 17.109 24.017 1.00 25.58 301 PRO A CA 1
ATOM 4518 C C . PRO A 1 301 ? 18.273 17.153 25.470 1.00 30.14 301 PRO A C 1
ATOM 4519 O O . PRO A 1 301 ? 19.084 18.006 25.841 1.00 28.39 301 PRO A O 1
ATOM 4530 N N . GLY A 1 302 ? 17.768 16.223 26.274 1.00 25.95 302 GLY A N 1
ATOM 4531 C CA . GLY A 1 302 ? 18.084 16.170 27.689 1.00 29.03 302 GLY A CA 1
ATOM 4532 C C . GLY A 1 302 ? 19.540 15.859 27.995 1.00 29.70 302 GLY A C 1
ATOM 4533 O O . GLY A 1 302 ? 20.053 16.266 29.041 1.00 28.34 302 GLY A O 1
ATOM 4537 N N . GLN A 1 303 ? 20.211 15.143 27.096 1.00 23.36 303 GLN A N 1
ATOM 4538 C CA . GLN A 1 303 ? 21.606 14.771 27.327 1.00 28.78 303 GLN A CA 1
ATOM 4539 C C . GLN A 1 303 ? 22.496 16.004 27.446 1.00 26.24 303 GLN A C 1
ATOM 4540 O O . GLN A 1 303 ? 23.488 16.007 28.174 1.00 24.83 303 GLN A O 1
ATOM 4554 N N . GLU A 1 304 ? 22.137 17.055 26.724 1.00 23.79 304 GLU A N 1
ATOM 4555 C CA . GLU A 1 304 ? 22.955 18.256 26.686 1.00 30.00 304 GLU A CA 1
ATOM 4556 C C . GLU A 1 304 ? 22.831 19.066 27.980 1.00 24.60 304 GLU A C 1
ATOM 4557 O O . GLU A 1 304 ? 23.534 20.057 28.171 1.00 23.95 304 GLU A O 1
ATOM 4569 N N . LEU A 1 305 ? 21.946 18.608 28.864 1.00 25.16 305 LEU A N 1
ATOM 4570 C CA . LEU A 1 305 ? 21.793 19.160 30.202 1.00 23.58 305 LEU A CA 1
ATOM 4571 C C . LEU A 1 305 ? 22.392 18.200 31.231 1.00 27.70 305 LEU A C 1
ATOM 4572 O O . LEU A 1 305 ? 23.089 18.624 32.156 1.00 27.73 305 LEU A O 1
ATOM 4588 N N . THR A 1 306 ? 22.118 16.907 31.072 1.00 25.21 306 THR A N 1
ATOM 4589 C CA . THR A 1 306 ? 22.593 15.911 32.029 1.00 23.62 306 THR A CA 1
ATOM 4590 C C . THR A 1 306 ? 24.102 15.714 31.967 1.00 25.47 306 THR A C 1
ATOM 4591 O O . THR A 1 306 ? 24.727 15.382 32.978 1.00 23.66 306 THR A O 1
ATOM 4602 N N . ASP A 1 307 ? 24.675 15.902 30.778 1.00 25.24 307 ASP A N 1
ATOM 4603 C CA . ASP A 1 307 ? 26.106 15.681 30.557 1.00 25.41 307 ASP A CA 1
ATOM 4604 C C . ASP A 1 307 ? 26.874 16.993 30.442 1.00 30.65 307 ASP A C 1
ATOM 4605 O O . ASP A 1 307 ? 26.367 17.987 29.920 1.00 27.67 307 ASP A O 1
ATOM 4614 N N . VAL A 1 308 ? 28.106 16.976 30.933 1.00 31.70 308 VAL A N 1
ATOM 4615 C CA . VAL A 1 308 ? 29.054 18.056 30.719 1.00 33.90 308 VAL A CA 1
ATOM 4616 C C . VAL A 1 308 ? 30.363 17.425 30.268 1.00 36.23 308 VAL A C 1
ATOM 4617 O O . VAL A 1 308 ? 30.852 16.486 30.897 1.00 33.46 308 VAL A O 1
ATOM 4630 N N . ASN A 1 309 ? 30.912 17.925 29.164 1.00 34.86 309 ASN A N 1
ATOM 4631 C CA . ASN A 1 309 ? 32.213 17.477 28.677 1.00 38.41 309 ASN A CA 1
ATOM 4632 C C . ASN A 1 309 ? 32.251 15.983 28.341 1.00 35.47 309 ASN A C 1
ATOM 4633 O O . ASN A 1 309 ? 33.277 15.318 28.496 1.00 41.54 309 ASN A O 1
ATOM 4644 N N . GLY A 1 310 ? 31.126 15.459 27.869 1.00 40.15 310 GLY A N 1
ATOM 4645 C CA . GLY A 1 310 ? 31.047 14.066 27.474 1.00 30.80 310 GLY A CA 1
ATOM 4646 C C . GLY A 1 310 ? 30.903 13.131 28.659 1.00 34.69 310 GLY A C 1
ATOM 4647 O O . GLY A 1 310 ? 30.998 11.913 28.505 1.00 39.30 310 GLY A O 1
ATOM 4651 N N . VAL A 1 311 ? 30.678 13.699 29.842 1.00 34.75 311 VAL A N 1
ATOM 4652 C CA . VAL A 1 311 ? 30.497 12.904 31.055 1.00 32.90 311 VAL A CA 1
ATOM 4653 C C . VAL A 1 311 ? 29.181 13.266 31.739 1.00 31.10 311 VAL A C 1
ATOM 4654 O O . VAL A 1 311 ? 28.891 14.438 31.983 1.00 30.19 311 VAL A O 1
ATOM 4667 N N . ARG A 1 312 ? 28.386 12.252 32.052 1.00 30.77 312 ARG A N 1
ATOM 4668 C CA . ARG A 1 312 ? 27.117 12.478 32.726 1.00 35.04 312 ARG A CA 1
ATOM 4669 C C . ARG A 1 312 ? 27.329 12.930 34.169 1.00 29.33 312 ARG A C 1
ATOM 4670 O O . ARG A 1 312 ? 28.095 12.324 34.917 1.00 25.19 312 ARG A O 1
ATOM 4691 N N . ILE A 1 313 ? 26.644 14.006 34.542 1.00 29.82 313 ILE A N 1
ATOM 4692 C CA . ILE A 1 313 ? 26.654 14.508 35.909 1.00 23.45 313 ILE A CA 1
ATOM 4693 C C . ILE A 1 313 ? 25.417 14.003 36.633 1.00 21.90 313 ILE A C 1
ATOM 4694 O O . ILE A 1 313 ? 25.496 13.488 37.751 1.00 23.17 313 ILE A O 1
ATOM 4710 N N . ALA A 1 314 ? 24.271 14.148 35.982 1.00 20.85 314 ALA A N 1
ATOM 4711 C CA . ALA A 1 314 ? 22.993 13.874 36.625 1.00 26.25 314 ALA A CA 1
ATOM 4712 C C . ALA A 1 314 ? 22.799 12.392 36.919 1.00 25.30 314 ALA A C 1
ATOM 4713 O O . ALA A 1 314 ? 23.356 11.525 36.234 1.00 24.16 314 ALA A O 1
ATOM 4720 N N . ALA A 1 315 ? 22.002 12.115 37.945 1.00 20.42 315 ALA A N 1
ATOM 4721 C CA . ALA A 1 315 ? 21.653 10.749 38.298 1.00 22.29 315 ALA A CA 1
ATOM 4722 C C . ALA A 1 315 ? 21.006 10.054 37.099 1.00 24.07 315 ALA A C 1
ATOM 4723 O O . ALA A 1 315 ? 20.195 10.655 36.396 1.00 20.18 315 ALA A O 1
ATOM 4730 N N . PRO A 1 316 ? 21.372 8.786 36.856 1.00 31.74 316 PRO A N 1
ATOM 4731 C CA . PRO A 1 316 ? 20.752 8.031 35.761 1.00 26.98 316 PRO A CA 1
ATOM 4732 C C . PRO A 1 316 ? 19.235 7.889 35.905 1.00 25.37 316 PRO A C 1
ATOM 4733 O O . PRO A 1 316 ? 18.735 7.673 37.011 1.00 23.84 316 PRO A O 1
ATOM 4744 N N . GLY A 1 317 ? 18.518 8.010 34.792 1.00 24.68 317 GLY A N 1
ATOM 4745 C CA . GLY A 1 317 ? 17.087 7.753 34.762 1.00 21.47 317 GLY A CA 1
ATOM 4746 C C . GLY A 1 317 ? 16.176 8.948 35.027 1.00 25.89 317 GLY A C 1
ATOM 4747 O O . GLY A 1 317 ? 14.959 8.839 34.865 1.00 24.85 317 GLY A O 1
ATOM 4751 N N . ILE A 1 318 ? 16.734 10.089 35.431 1.00 26.07 318 ILE A N 1
ATOM 4752 C CA . ILE A 1 318 ? 15.890 11.237 35.766 1.00 22.59 318 ILE A CA 1
ATOM 4753 C C . ILE A 1 318 ? 15.372 11.888 34.485 1.00 19.73 318 ILE A C 1
ATOM 4754 O O . ILE A 1 318 ? 16.127 12.097 33.536 1.00 22.50 318 ILE A O 1
ATOM 4770 N N . GLY A 1 319 ? 14.075 12.177 34.448 1.00 19.54 319 GLY A N 1
ATOM 4771 C CA . GLY A 1 319 ? 13.506 12.929 33.345 1.00 25.31 319 GLY A CA 1
ATOM 4772 C C . GLY A 1 319 ? 14.113 14.321 33.309 1.00 24.92 319 GLY A C 1
ATOM 4773 O O . GLY A 1 319 ? 14.569 14.822 34.339 1.00 25.33 319 GLY A O 1
ATOM 4777 N N . VAL A 1 320 ? 14.130 14.939 32.129 1.00 22.71 320 VAL A N 1
ATOM 4778 C CA . VAL A 1 320 ? 14.752 16.247 31.949 1.00 26.90 320 VAL A CA 1
ATOM 4779 C C . VAL A 1 320 ? 13.884 17.166 31.100 1.00 22.53 320 VAL A C 1
ATOM 4780 O O . VAL A 1 320 ? 13.314 16.744 30.097 1.00 24.75 320 VAL A O 1
ATOM 4793 N N . TRP A 1 321 ? 13.808 18.426 31.519 1.00 18.94 321 TRP A N 1
ATOM 4794 C CA . TRP A 1 321 ? 13.176 19.487 30.747 1.00 21.47 321 TRP A CA 1
ATOM 4795 C C . TRP A 1 321 ? 14.271 20.466 30.339 1.00 20.67 321 TRP A C 1
ATOM 4796 O O . TRP A 1 321 ? 14.962 21.014 31.196 1.00 22.36 321 TRP A O 1
ATOM 4817 N N . ASN A 1 322 ? 14.443 20.669 29.037 1.00 19.20 322 ASN A N 1
ATOM 4818 C CA . ASN A 1 322 ? 15.522 21.515 28.535 1.00 21.67 322 ASN A CA 1
ATOM 4819 C C . ASN A 1 322 ? 15.062 22.523 27.481 1.00 22.04 322 ASN A C 1
ATOM 4820 O O . ASN A 1 322 ? 15.468 22.455 26.321 1.00 22.43 322 ASN A O 1
ATOM 4831 N N . PRO A 1 323 ? 14.213 23.473 27.888 1.00 24.75 323 PRO A N 1
ATOM 4832 C CA . PRO A 1 323 ? 13.863 24.561 26.973 1.00 24.04 323 PRO A CA 1
ATOM 4833 C C . PRO A 1 323 ? 15.077 25.441 26.681 1.00 18.35 323 PRO A C 1
ATOM 4834 O O . PRO A 1 323 ? 15.834 25.760 27.597 1.00 19.09 323 PRO A O 1
ATOM 4845 N N . ALA A 1 324 ? 15.274 25.797 25.418 1.00 21.05 324 ALA A N 1
ATOM 4846 C CA . ALA A 1 324 ? 16.375 26.668 25.023 1.00 25.26 324 ALA A CA 1
ATOM 4847 C C . ALA A 1 324 ? 16.158 28.095 25.514 1.00 24.87 324 ALA A C 1
ATOM 4848 O O . ALA A 1 324 ? 17.109 28.768 25.920 1.00 23.56 324 ALA A O 1
ATOM 4855 N N . PHE A 1 325 ? 14.903 28.540 25.477 1.00 22.64 325 PHE A N 1
ATOM 4856 C CA . PHE A 1 325 ? 14.552 29.937 25.726 1.00 22.23 325 PHE A CA 1
ATOM 4857 C C . PHE A 1 325 ? 13.398 30.047 26.703 1.00 22.11 325 PHE A C 1
ATOM 4858 O O . PHE A 1 325 ? 12.632 29.107 26.877 1.00 22.94 325 PHE A O 1
ATOM 4875 N N . ASP A 1 326 ? 13.284 31.204 27.341 1.00 18.50 326 ASP A N 1
ATOM 4876 C CA . ASP A 1 326 ? 12.047 31.589 27.993 1.00 16.85 326 ASP A CA 1
ATOM 4877 C C . ASP A 1 326 ? 11.659 32.955 27.448 1.00 19.33 326 ASP A C 1
ATOM 4878 O O . ASP A 1 326 ? 12.418 33.561 26.690 1.00 17.45 326 ASP A O 1
ATOM 4887 N N . VAL A 1 327 ? 10.470 33.417 27.812 1.00 20.98 327 VAL A N 1
ATOM 4888 C CA . VAL A 1 327 ? 9.941 34.675 27.309 1.00 19.59 327 VAL A CA 1
ATOM 4889 C C . VAL A 1 327 ? 9.759 35.642 28.469 1.00 19.90 327 VAL A C 1
ATOM 4890 O O . VAL A 1 327 ? 9.129 35.303 29.473 1.00 18.59 327 VAL A O 1
ATOM 4903 N N . THR A 1 328 ? 10.311 36.844 28.321 1.00 15.56 328 THR A N 1
ATOM 4904 C CA . THR A 1 328 ? 10.173 37.887 29.334 1.00 16.29 328 THR A CA 1
ATOM 4905 C C . THR A 1 328 ? 9.034 38.835 28.950 1.00 18.65 328 THR A C 1
ATOM 4906 O O . THR A 1 328 ? 9.096 39.462 27.894 1.00 19.74 328 THR A O 1
ATOM 4917 N N . PRO A 1 329 ? 7.990 38.940 29.795 1.00 18.44 329 PRO A N 1
ATOM 4918 C CA . PRO A 1 329 ? 6.902 39.894 29.530 1.00 19.13 329 PRO A CA 1
ATOM 4919 C C . PRO A 1 329 ? 7.408 41.329 29.520 1.00 21.57 329 PRO A C 1
ATOM 4920 O O . PRO A 1 329 ? 8.268 41.679 30.330 1.00 18.84 329 PRO A O 1
ATOM 4931 N N . HIS A 1 330 ? 6.854 42.153 28.636 1.00 19.77 330 HIS A N 1
ATOM 4932 C CA . HIS A 1 330 ? 7.385 43.488 28.395 1.00 20.88 330 HIS A CA 1
ATOM 4933 C C . HIS A 1 330 ? 7.370 44.391 29.623 1.00 21.11 330 HIS A C 1
ATOM 4934 O O . HIS A 1 330 ? 8.193 45.304 29.722 1.00 17.62 330 HIS A O 1
ATOM 4949 N N . ASP A 1 331 ? 6.462 44.153 30.564 1.00 13.52 331 ASP A N 1
ATOM 4950 C CA . ASP A 1 331 ? 6.391 45.053 31.710 1.00 23.42 331 ASP A CA 1
ATOM 4951 C C . ASP A 1 331 ? 7.478 44.790 32.756 1.00 22.30 331 ASP A C 1
ATOM 4952 O O . ASP A 1 331 ? 7.583 45.523 33.736 1.00 21.84 331 ASP A O 1
ATOM 4961 N N . LEU A 1 332 ? 8.293 43.760 32.536 1.00 19.93 332 LEU A N 1
ATOM 4962 C CA . LEU A 1 332 ? 9.497 43.559 33.341 1.00 19.08 332 LEU A CA 1
ATOM 4963 C C . LEU A 1 332 ? 10.721 44.207 32.689 1.00 15.90 332 LEU A C 1
ATOM 4964 O O . LEU A 1 332 ? 11.782 44.311 33.305 1.00 16.59 332 LEU A O 1
ATOM 4980 N N . ILE A 1 333 ? 10.572 44.634 31.440 1.00 16.80 333 ILE A N 1
ATOM 4981 C CA . ILE A 1 333 ? 11.625 45.370 30.756 1.00 17.08 333 ILE A CA 1
ATOM 4982 C C . ILE A 1 333 ? 11.534 46.827 31.200 1.00 18.55 333 ILE A C 1
ATOM 4983 O O . ILE A 1 333 ? 11.066 47.697 30.471 1.00 18.52 333 ILE A O 1
ATOM 4999 N N . THR A 1 334 ? 11.991 47.059 32.425 1.00 18.80 334 THR A N 1
ATOM 5000 C CA . THR A 1 334 ? 11.886 48.345 33.092 1.00 19.79 334 THR A CA 1
ATOM 5001 C C . THR A 1 334 ? 12.982 49.329 32.661 1.00 25.32 334 THR A C 1
ATOM 5002 O O . THR A 1 334 ? 12.839 50.543 32.823 1.00 20.19 334 THR A O 1
ATOM 5013 N N . GLY A 1 335 ? 14.084 48.809 32.135 1.00 23.46 335 GLY A N 1
ATOM 5014 C CA . GLY A 1 335 ? 15.130 49.665 31.609 1.00 19.25 335 GLY A CA 1
ATOM 5015 C C . GLY A 1 335 ? 14.695 50.179 30.256 1.00 19.74 335 GLY A C 1
ATOM 5016 O O . GLY A 1 335 ? 14.620 51.383 30.019 1.00 20.53 335 GLY A O 1
ATOM 5020 N N . GLY A 1 336 ? 14.382 49.247 29.368 1.00 20.17 336 GLY A N 1
ATOM 5021 C CA . GLY A 1 336 ? 14.015 49.589 28.010 1.00 16.96 336 GLY A CA 1
ATOM 5022 C C . GLY A 1 336 ? 14.570 48.581 27.028 1.00 16.43 336 GLY A C 1
ATOM 5023 O O . GLY A 1 336 ? 15.328 47.678 27.395 1.00 17.26 336 GLY A O 1
ATOM 5027 N N . ILE A 1 337 ? 14.181 48.742 25.772 1.00 14.18 337 ILE A N 1
ATOM 5028 C CA . ILE A 1 337 ? 14.716 47.939 24.692 1.00 15.71 337 ILE A CA 1
ATOM 5029 C C . ILE A 1 337 ? 15.710 48.799 23.922 1.00 21.70 337 ILE A C 1
ATOM 5030 O O . ILE A 1 337 ? 15.351 49.850 23.392 1.00 18.13 337 ILE A O 1
ATOM 5046 N N . ILE A 1 338 ? 16.961 48.348 23.887 1.00 17.00 338 ILE A N 1
ATOM 5047 C CA . ILE A 1 338 ? 18.044 49.084 23.255 1.00 15.08 338 ILE A CA 1
ATOM 5048 C C . ILE A 1 338 ? 18.283 48.569 21.846 1.00 18.89 338 ILE A C 1
ATOM 5049 O O . ILE A 1 338 ? 18.848 47.487 21.660 1.00 21.06 338 ILE A O 1
ATOM 5065 N N . THR A 1 339 ? 17.867 49.352 20.854 1.00 17.73 339 THR A N 1
ATOM 5066 C CA . THR A 1 339 ? 18.132 49.037 19.456 1.00 15.98 339 THR A CA 1
ATOM 5067 C C . THR A 1 339 ? 19.253 49.935 18.993 1.00 15.72 339 THR A C 1
ATOM 5068 O O . THR A 1 339 ? 19.728 50.765 19.757 1.00 16.09 339 THR A O 1
ATOM 5079 N N . GLU A 1 340 ? 19.677 49.781 17.743 1.00 19.33 340 GLU A N 1
ATOM 5080 C CA . GLU A 1 340 ? 20.707 50.656 17.195 1.00 19.18 340 GLU A CA 1
ATOM 5081 C C . GLU A 1 340 ? 20.203 52.102 17.048 1.00 23.87 340 GLU A C 1
ATOM 5082 O O . GLU A 1 340 ? 20.991 53.022 16.814 1.00 25.69 340 GLU A O 1
ATOM 5094 N N . LEU A 1 341 ? 18.893 52.298 17.189 1.00 18.91 341 LEU A N 1
ATOM 5095 C CA . LEU A 1 341 ? 18.308 53.635 17.156 1.00 22.01 341 LEU A CA 1
ATOM 5096 C C . LEU A 1 341 ? 18.276 54.257 18.543 1.00 28.35 341 LEU A C 1
ATOM 5097 O O . LEU A 1 341 ? 17.973 55.446 18.693 1.00 24.61 341 LEU A O 1
ATOM 5113 N N . GLY A 1 342 ? 18.573 53.449 19.556 1.00 18.45 342 GLY A N 1
ATOM 5114 C CA . GLY A 1 342 ? 18.495 53.900 20.930 1.00 19.79 342 GLY A CA 1
ATOM 5115 C C . GLY A 1 342 ? 17.449 53.141 21.716 1.00 17.85 342 GLY A C 1
ATOM 5116 O O . GLY A 1 342 ? 16.991 52.080 21.297 1.00 17.42 342 GLY A O 1
ATOM 5120 N N . VAL A 1 343 ? 17.064 53.704 22.856 1.00 14.40 343 VAL A N 1
ATOM 5121 C CA . VAL A 1 343 ? 16.323 52.967 23.865 1.00 19.04 343 VAL A CA 1
ATOM 5122 C C . VAL A 1 343 ? 14.836 53.314 23.857 1.00 20.18 343 VAL A C 1
ATOM 5123 O O . VAL A 1 343 ? 14.457 54.476 23.999 1.00 20.82 343 VAL A O 1
ATOM 5136 N N . PHE A 1 344 ? 14.008 52.285 23.703 1.00 19.21 344 PHE A N 1
ATOM 5137 C CA . PHE A 1 344 ? 12.559 52.442 23.660 1.00 18.33 344 PHE A CA 1
ATOM 5138 C C . PHE A 1 344 ? 11.881 51.710 24.801 1.00 20.64 344 PHE A C 1
ATOM 5139 O O . PHE A 1 344 ? 12.296 50.616 25.187 1.00 19.42 344 PHE A O 1
ATOM 5156 N N . ALA A 1 345 ? 10.822 52.307 25.334 1.00 18.87 345 ALA A N 1
ATOM 5157 C CA . ALA A 1 345 ? 9.906 51.558 26.175 1.00 20.66 345 ALA A CA 1
ATOM 5158 C C . ALA A 1 345 ? 9.178 50.570 25.256 1.00 19.07 345 ALA A C 1
ATOM 5159 O O . ALA A 1 345 ? 9.020 50.843 24.065 1.00 20.87 345 ALA A O 1
ATOM 5166 N N . PRO A 1 346 ? 8.750 49.415 25.793 1.00 19.67 346 PRO A N 1
ATOM 5167 C CA . PRO A 1 346 ? 8.040 48.420 24.975 1.00 22.05 346 PRO A CA 1
ATOM 5168 C C . PRO A 1 346 ? 6.873 48.990 24.159 1.00 23.18 346 PRO A C 1
ATOM 5169 O O . PRO A 1 346 ? 6.708 48.580 23.009 1.00 21.51 346 PRO A O 1
ATOM 5180 N N . GLU A 1 347 ? 6.094 49.908 24.736 1.00 21.77 347 GLU A N 1
ATOM 5181 C CA . GLU A 1 347 ? 4.951 50.518 24.040 1.00 22.14 347 GLU A CA 1
ATOM 5182 C C . GLU A 1 347 ? 5.362 51.306 22.789 1.00 26.73 347 GLU A C 1
ATOM 5183 O O . GLU A 1 347 ? 4.573 51.452 21.855 1.00 22.59 347 GLU A O 1
ATOM 5195 N N . GLU A 1 348 ? 6.592 51.815 22.778 1.00 20.88 348 GLU A N 1
ATOM 5196 C CA . GLU A 1 348 ? 7.072 52.656 21.679 1.00 21.46 348 GLU A CA 1
ATOM 5197 C C . GLU A 1 348 ? 7.634 51.849 20.516 1.00 25.25 348 GLU A C 1
ATOM 5198 O O . GLU A 1 348 ? 7.827 52.380 19.428 1.00 26.53 348 GLU A O 1
ATOM 5210 N N . LEU A 1 349 ? 7.898 50.565 20.741 1.00 30.85 349 LEU A N 1
ATOM 5211 C CA . LEU A 1 349 ? 8.725 49.800 19.811 1.00 27.74 349 LEU A CA 1
ATOM 5212 C C . LEU A 1 349 ? 8.090 49.575 18.436 1.00 26.61 349 LEU A C 1
ATOM 5213 O O . LEU A 1 349 ? 8.753 49.754 17.412 1.00 24.91 349 LEU A O 1
ATOM 5229 N N . ARG A 1 350 ? 6.822 49.177 18.403 1.00 30.22 350 ARG A N 1
ATOM 5230 C CA . ARG A 1 350 ? 6.160 48.909 17.128 1.00 29.53 350 ARG A CA 1
ATOM 5231 C C . ARG A 1 350 ? 6.236 50.133 16.224 1.00 28.80 350 ARG A C 1
ATOM 5232 O O . ARG A 1 350 ? 6.713 50.054 15.096 1.00 31.04 350 ARG A O 1
ATOM 5251 N N . THR A 1 351 ? 5.786 51.271 16.733 1.00 27.38 351 THR A N 1
ATOM 5252 C CA . THR A 1 351 ? 5.810 52.505 15.958 1.00 33.82 351 THR A CA 1
ATOM 5253 C C . THR A 1 351 ? 7.222 52.836 15.480 1.00 33.00 351 THR A C 1
ATOM 5254 O O . THR A 1 351 ? 7.427 53.191 14.318 1.00 34.72 351 THR A O 1
ATOM 5265 N N . ALA A 1 352 ? 8.194 52.702 16.373 1.00 28.40 352 ALA A N 1
ATOM 5266 C CA . ALA A 1 352 ? 9.566 53.076 16.063 1.00 29.83 352 ALA A CA 1
ATOM 5267 C C . ALA A 1 352 ? 10.166 52.254 14.923 1.00 33.50 352 ALA A C 1
ATOM 5268 O O . ALA A 1 352 ? 11.000 52.760 14.170 1.00 37.02 352 ALA A O 1
ATOM 5275 N N . LEU A 1 353 ? 9.747 50.995 14.790 1.00 29.12 353 LEU A N 1
ATOM 5276 C CA . LEU A 1 353 ? 10.394 50.086 13.843 1.00 29.12 353 LEU A CA 1
ATOM 5277 C C . LEU A 1 353 ? 9.634 49.863 12.537 1.00 28.58 353 LEU A C 1
ATOM 5278 O O . LEU A 1 353 ? 10.151 49.205 11.637 1.00 32.65 353 LEU A O 1
ATOM 5294 N N . THR A 1 354 ? 8.427 50.408 12.418 1.00 35.12 354 THR A N 1
ATOM 5295 C CA . THR A 1 354 ? 7.726 50.400 11.134 1.00 39.22 354 THR A CA 1
ATOM 5296 C C . THR A 1 354 ? 8.153 51.606 10.309 1.00 43.72 354 THR A C 1
ATOM 5297 O O . THR A 1 354 ? 8.454 52.666 10.862 1.00 48.25 354 THR A O 1
ATOM 5308 N N . THR B 1 2 ? 12.362 4.150 51.848 1.00 56.96 2 THR B N 1
ATOM 5309 C CA . THR B 1 2 ? 13.071 2.879 51.944 1.00 48.70 2 THR B CA 1
ATOM 5310 C C . THR B 1 2 ? 14.537 3.050 51.543 1.00 49.70 2 THR B C 1
ATOM 5311 O O . THR B 1 2 ? 15.340 2.124 51.694 1.00 43.36 2 THR B O 1
ATOM 5321 N N . LEU B 1 3 ? 14.884 4.227 51.022 1.00 41.94 3 LEU B N 1
ATOM 5322 C CA . LEU B 1 3 ? 16.279 4.537 50.735 1.00 37.20 3 LEU B CA 1
ATOM 5323 C C . LEU B 1 3 ? 16.981 4.863 52.040 1.00 33.45 3 LEU B C 1
ATOM 5324 O O . LEU B 1 3 ? 16.560 5.759 52.772 1.00 32.33 3 LEU B O 1
ATOM 5340 N N . GLU B 1 4 ? 18.053 4.132 52.323 1.00 28.33 4 GLU B N 1
ATOM 5341 C CA . GLU B 1 4 ? 18.783 4.294 53.567 1.00 29.28 4 GLU B CA 1
ATOM 5342 C C . GLU B 1 4 ? 20.251 4.597 53.317 1.00 23.68 4 GLU B C 1
ATOM 5343 O O . GLU B 1 4 ? 20.978 3.772 52.771 1.00 28.91 4 GLU B O 1
ATOM 5355 N N . ALA B 1 5 ? 20.679 5.789 53.718 1.00 20.51 5 ALA B N 1
ATOM 5356 C CA . ALA B 1 5 ? 22.092 6.149 53.672 1.00 24.34 5 ALA B CA 1
ATOM 5357 C C . ALA B 1 5 ? 22.782 5.615 54.916 1.00 23.66 5 ALA B C 1
ATOM 5358 O O . ALA B 1 5 ? 24.006 5.483 54.953 1.00 19.89 5 ALA B O 1
ATOM 5365 N N . ILE B 1 6 ? 21.983 5.314 55.935 1.00 22.63 6 ILE B N 1
ATOM 5366 C CA . ILE B 1 6 ? 22.477 4.658 57.135 1.00 23.13 6 ILE B CA 1
ATOM 5367 C C . ILE B 1 6 ? 21.689 3.380 57.391 1.00 22.19 6 ILE B C 1
ATOM 5368 O O . ILE B 1 6 ? 20.460 3.401 57.458 1.00 20.89 6 ILE B O 1
ATOM 5384 N N . ARG B 1 7 ? 22.408 2.272 57.527 1.00 25.32 7 ARG B N 1
ATOM 5385 C CA . ARG B 1 7 ? 21.809 0.999 57.907 1.00 28.21 7 ARG B CA 1
ATOM 5386 C C . ARG B 1 7 ? 22.383 0.565 59.237 1.00 26.53 7 ARG B C 1
ATOM 5387 O O . ARG B 1 7 ? 23.601 0.426 59.375 1.00 27.86 7 ARG B O 1
ATOM 5408 N N . TYR B 1 8 ? 21.513 0.342 60.214 1.00 22.85 8 TYR B N 1
ATOM 5409 C CA . TYR B 1 8 ? 21.972 -0.043 61.535 1.00 24.36 8 TYR B CA 1
ATOM 5410 C C . TYR B 1 8 ? 21.118 -1.107 62.206 1.00 28.75 8 TYR B C 1
ATOM 5411 O O . TYR B 1 8 ? 19.886 -1.058 62.194 1.00 28.82 8 TYR B O 1
ATOM 5429 N N . SER B 1 9 ? 21.817 -2.075 62.784 1.00 27.88 9 SER B N 1
ATOM 5430 C CA . SER B 1 9 ? 21.243 -3.039 63.703 1.00 33.76 9 SER B CA 1
ATOM 5431 C C . SER B 1 9 ? 22.266 -3.216 64.800 1.00 32.71 9 SER B C 1
ATOM 5432 O O . SER B 1 9 ? 23.434 -2.878 64.612 1.00 33.45 9 SER B O 1
ATOM 5440 N N . ARG B 1 10 ? 21.840 -3.738 65.942 1.00 34.30 10 ARG B N 1
ATOM 5441 C CA . ARG B 1 10 ? 22.766 -3.991 67.035 1.00 35.73 10 ARG B CA 1
ATOM 5442 C C . ARG B 1 10 ? 23.977 -4.769 66.528 1.00 36.73 10 ARG B C 1
ATOM 5443 O O . ARG B 1 10 ? 23.836 -5.815 65.897 1.00 35.50 10 ARG B O 1
ATOM 5464 N N . GLY B 1 11 ? 25.164 -4.234 66.789 1.00 33.35 11 GLY B N 1
ATOM 5465 C CA . GLY B 1 11 ? 26.398 -4.872 66.375 1.00 31.63 11 GLY B CA 1
ATOM 5466 C C . GLY B 1 11 ? 26.699 -4.704 64.899 1.00 36.97 11 GLY B C 1
ATOM 5467 O O . GLY B 1 11 ? 27.652 -5.296 64.393 1.00 38.91 11 GLY B O 1
ATOM 5471 N N . SER B 1 12 ? 25.908 -3.887 64.207 1.00 35.76 12 SER B N 1
ATOM 5472 C CA . SER B 1 12 ? 26.011 -3.800 62.752 1.00 32.08 12 SER B CA 1
ATOM 5473 C C . SER B 1 12 ? 25.663 -2.424 62.184 1.00 31.43 12 SER B C 1
ATOM 5474 O O . SER B 1 12 ? 24.509 -1.996 62.229 1.00 29.21 12 SER B O 1
ATOM 5482 N N . LEU B 1 13 ? 26.669 -1.757 61.623 1.00 26.81 13 LEU B N 1
ATOM 5483 C CA . LEU B 1 13 ? 26.495 -0.446 61.010 1.00 27.96 13 LEU B CA 1
ATOM 5484 C C . LEU B 1 13 ? 27.013 -0.430 59.576 1.00 28.15 13 LEU B C 1
ATOM 5485 O O . LEU B 1 13 ? 28.161 -0.798 59.315 1.00 24.16 13 LEU B O 1
ATOM 5501 N N . GLN B 1 14 ? 26.160 0.008 58.653 1.00 25.65 14 GLN B N 1
ATOM 5502 C CA . GLN B 1 14 ? 26.550 0.188 57.255 1.00 28.81 14 GLN B CA 1
ATOM 5503 C C . GLN B 1 14 ? 26.188 1.589 56.770 1.00 24.46 14 GLN B C 1
ATOM 5504 O O . GLN B 1 14 ? 25.172 2.149 57.187 1.00 24.16 14 GLN B O 1
ATOM 5518 N N . ILE B 1 15 ? 27.006 2.136 55.873 1.00 19.40 15 ILE B N 1
ATOM 5519 C CA . ILE B 1 15 ? 26.749 3.451 55.291 1.00 22.39 15 ILE B CA 1
ATOM 5520 C C . ILE B 1 15 ? 26.813 3.395 53.777 1.00 21.02 15 ILE B C 1
ATOM 5521 O O . ILE B 1 15 ? 27.636 2.680 53.208 1.00 21.73 15 ILE B O 1
ATOM 5537 N N . LEU B 1 16 ? 25.949 4.162 53.125 1.00 15.57 16 LEU B N 1
ATOM 5538 C CA . LEU B 1 16 ? 25.996 4.296 51.676 1.00 20.81 16 LEU B CA 1
ATOM 5539 C C . LEU B 1 16 ? 27.152 5.233 51.301 1.00 21.15 16 LEU B C 1
ATOM 5540 O O . LEU B 1 16 ? 27.231 6.353 51.797 1.00 25.86 16 LEU B O 1
ATOM 5556 N N . ASP B 1 17 ? 28.051 4.769 50.436 1.00 22.70 17 ASP B N 1
ATOM 5557 C CA . ASP B 1 17 ? 29.225 5.550 50.034 1.00 23.09 17 ASP B CA 1
ATOM 5558 C C . ASP B 1 17 ? 28.867 6.650 49.032 1.00 26.70 17 ASP B C 1
ATOM 5559 O O . ASP B 1 17 ? 28.739 6.385 47.832 1.00 24.49 17 ASP B O 1
ATOM 5568 N N . GLN B 1 18 ? 28.747 7.886 49.516 1.00 23.05 18 GLN B N 1
ATOM 5569 C CA . GLN B 1 18 ? 28.297 9.006 48.678 1.00 24.23 18 GLN B CA 1
ATOM 5570 C C . GLN B 1 18 ? 29.244 9.332 47.526 1.00 23.70 18 GLN B C 1
ATOM 5571 O O . GLN B 1 18 ? 28.821 9.894 46.515 1.00 26.70 18 GLN B O 1
ATOM 5585 N N . LEU B 1 19 ? 30.520 8.997 47.685 1.00 21.93 19 LEU B N 1
ATOM 5586 C CA . LEU B 1 19 ? 31.515 9.275 46.654 1.00 21.33 19 LEU B CA 1
ATOM 5587 C C . LEU B 1 19 ? 31.206 8.519 45.367 1.00 25.99 19 LEU B C 1
ATOM 5588 O O . LEU B 1 19 ? 31.516 8.990 44.275 1.00 28.32 19 LEU B O 1
ATOM 5604 N N . LEU B 1 20 ? 30.596 7.344 45.501 1.00 25.47 20 LEU B N 1
ATOM 5605 C CA . LEU B 1 20 ? 30.272 6.514 44.345 1.00 24.03 20 LEU B CA 1
ATOM 5606 C C . LEU B 1 20 ? 28.978 6.953 43.654 1.00 25.19 20 LEU B C 1
ATOM 5607 O O . LEU B 1 20 ? 28.749 6.619 42.491 1.00 27.20 20 LEU B O 1
ATOM 5623 N N . LEU B 1 21 ? 28.138 7.706 44.359 1.00 28.39 21 LEU B N 1
ATOM 5624 C CA . LEU B 1 21 ? 26.876 8.153 43.784 1.00 26.91 21 LEU B CA 1
ATOM 5625 C C . LEU B 1 21 ? 27.133 9.207 42.710 1.00 26.46 21 LEU B C 1
ATOM 5626 O O . LEU B 1 21 ? 28.111 9.938 42.791 1.00 24.81 21 LEU B O 1
ATOM 5642 N N . PRO B 1 22 ? 26.243 9.302 41.707 1.00 25.64 22 PRO B N 1
ATOM 5643 C CA . PRO B 1 22 ? 25.016 8.518 41.536 1.00 30.45 22 PRO B CA 1
ATOM 5644 C C . PRO B 1 22 ? 25.158 7.328 40.585 1.00 27.82 22 PRO B C 1
ATOM 5645 O O . PRO B 1 22 ? 24.188 6.592 40.413 1.00 30.72 22 PRO B O 1
ATOM 5656 N N . LYS B 1 23 ? 26.328 7.149 39.977 1.00 31.58 23 LYS B N 1
ATOM 5657 C CA . LYS B 1 23 ? 26.545 6.038 39.052 1.00 33.79 23 LYS B CA 1
ATOM 5658 C C . LYS B 1 23 ? 26.326 4.710 39.765 1.00 33.14 23 LYS B C 1
ATOM 5659 O O . LYS B 1 23 ? 25.663 3.824 39.235 1.00 32.49 23 LYS B O 1
ATOM 5678 N N . GLN B 1 24 ? 26.877 4.590 40.971 1.00 32.41 24 GLN B N 1
ATOM 5679 C CA . GLN B 1 24 ? 26.760 3.364 41.752 1.00 31.67 24 GLN B CA 1
ATOM 5680 C C . GLN B 1 24 ? 26.329 3.631 43.192 1.00 29.58 24 GLN B C 1
ATOM 5681 O O . GLN B 1 24 ? 26.830 4.544 43.851 1.00 27.38 24 GLN B O 1
ATOM 5695 N N . SER B 1 25 ? 25.389 2.818 43.663 1.00 26.69 25 SER B N 1
ATOM 5696 C CA . SER B 1 25 ? 25.000 2.810 45.065 1.00 22.64 25 SER B CA 1
ATOM 5697 C C . SER B 1 25 ? 25.600 1.573 45.726 1.00 24.30 25 SER B C 1
ATOM 5698 O O . SER B 1 25 ? 25.356 0.454 45.287 1.00 24.57 25 SER B O 1
ATOM 5706 N N . ARG B 1 26 ? 26.402 1.778 46.766 1.00 21.97 26 ARG B N 1
ATOM 5707 C CA . ARG B 1 26 ? 27.020 0.665 47.472 1.00 24.17 26 ARG B CA 1
ATOM 5708 C C . ARG B 1 26 ? 27.320 1.015 48.923 1.00 23.99 26 ARG B C 1
ATOM 5709 O O . ARG B 1 26 ? 27.627 2.163 49.248 1.00 22.34 26 ARG B O 1
ATOM 5730 N N . TYR B 1 27 ? 27.238 0.010 49.789 1.00 22.97 27 TYR B N 1
ATOM 5731 C CA . TYR B 1 27 ? 27.472 0.203 51.210 1.00 23.61 27 TYR B CA 1
ATOM 5732 C C . TYR B 1 27 ? 28.862 -0.226 51.639 1.00 25.18 27 TYR B C 1
ATOM 5733 O O . TYR B 1 27 ? 29.500 -1.067 51.002 1.00 28.59 27 TYR B O 1
ATOM 5751 N N . GLU B 1 28 ? 29.318 0.383 52.726 1.00 22.89 28 GLU B N 1
ATOM 5752 C CA . GLU B 1 28 ? 30.568 0.024 53.364 1.00 23.62 28 GLU B CA 1
ATOM 5753 C C . GLU B 1 28 ? 30.240 -0.352 54.801 1.00 22.97 28 GLU B C 1
ATOM 5754 O O . GLU B 1 28 ? 29.452 0.328 55.456 1.00 23.51 28 GLU B O 1
ATOM 5766 N N . ALA B 1 29 ? 30.820 -1.443 55.286 1.00 25.78 29 ALA B N 1
ATOM 5767 C CA . ALA B 1 29 ? 30.648 -1.825 56.684 1.00 26.11 29 ALA B CA 1
ATOM 5768 C C . ALA B 1 29 ? 31.518 -0.934 57.570 1.00 27.48 29 ALA B C 1
ATOM 5769 O O . ALA B 1 29 ? 32.675 -0.667 57.242 1.00 32.92 29 ALA B O 1
ATOM 5776 N N . VAL B 1 30 ? 30.946 -0.452 58.672 1.00 31.59 30 VAL B N 1
ATOM 5777 C CA . VAL B 1 30 ? 31.675 0.388 59.623 1.00 29.58 30 VAL B CA 1
ATOM 5778 C C . VAL B 1 30 ? 31.874 -0.372 60.923 1.00 32.11 30 VAL B C 1
ATOM 5779 O O . VAL B 1 30 ? 30.933 -0.556 61.699 1.00 28.91 30 VAL B O 1
ATOM 5792 N N . GLY B 1 31 ? 33.109 -0.803 61.158 1.00 34.93 31 GLY B N 1
ATOM 5793 C CA . GLY B 1 31 ? 33.418 -1.674 62.275 1.00 36.47 31 GLY B CA 1
ATOM 5794 C C . GLY B 1 31 ? 33.924 -0.951 63.508 1.00 36.73 31 GLY B C 1
ATOM 5795 O O . GLY B 1 31 ? 33.837 -1.481 64.616 1.00 37.28 31 GLY B O 1
ATOM 5799 N N . SER B 1 32 ? 34.451 0.257 63.326 1.00 35.48 32 SER B N 1
ATOM 5800 C CA . SER B 1 32 ? 35.072 0.982 64.431 1.00 36.10 32 SER B CA 1
ATOM 5801 C C . SER B 1 32 ? 34.865 2.491 64.351 1.00 33.21 32 SER B C 1
ATOM 5802 O O . SER B 1 32 ? 34.602 3.044 63.281 1.00 31.81 32 SER B O 1
ATOM 5810 N N . VAL B 1 33 ? 35.002 3.147 65.501 1.00 32.29 33 VAL B N 1
ATOM 5811 C CA . VAL B 1 33 ? 34.961 4.600 65.572 1.00 31.24 33 VAL B CA 1
ATOM 5812 C C . VAL B 1 33 ? 35.956 5.184 64.580 1.00 30.02 33 VAL B C 1
ATOM 5813 O O . VAL B 1 33 ? 35.659 6.171 63.912 1.00 30.85 33 VAL B O 1
ATOM 5826 N N . HIS B 1 34 ? 37.126 4.564 64.460 1.00 31.67 34 HIS B N 1
ATOM 5827 C CA . HIS B 1 34 ? 38.145 5.106 63.576 1.00 33.53 34 HIS B CA 1
ATOM 5828 C C . HIS B 1 34 ? 37.705 5.016 62.119 1.00 34.73 34 HIS B C 1
ATOM 5829 O O . HIS B 1 34 ? 37.957 5.932 61.334 1.00 34.96 34 HIS B O 1
ATOM 5844 N N . GLN B 1 35 ? 37.043 3.917 61.765 1.00 35.85 35 GLN B N 1
ATOM 5845 C CA . GLN B 1 35 ? 36.503 3.757 60.416 1.00 39.11 35 GLN B CA 1
ATOM 5846 C C . GLN B 1 35 ? 35.495 4.855 60.110 1.00 30.17 35 GLN B C 1
ATOM 5847 O O . GLN B 1 35 ? 35.512 5.440 59.027 1.00 30.05 35 GLN B O 1
ATOM 5861 N N . ALA B 1 36 ? 34.621 5.133 61.072 1.00 30.30 36 ALA B N 1
ATOM 5862 C CA . ALA B 1 36 ? 33.626 6.187 60.913 1.00 34.87 36 ALA B CA 1
ATOM 5863 C C . ALA B 1 36 ? 34.317 7.520 60.663 1.00 30.70 36 ALA B C 1
ATOM 5864 O O . ALA B 1 36 ? 33.971 8.244 59.727 1.00 28.40 36 ALA B O 1
ATOM 5871 N N . TRP B 1 37 ? 35.314 7.818 61.489 1.00 34.64 37 TRP B N 1
ATOM 5872 C CA . TRP B 1 37 ? 36.053 9.072 61.401 1.00 32.63 37 TRP B CA 1
ATOM 5873 C C . TRP B 1 37 ? 36.620 9.264 59.997 1.00 32.32 37 TRP B C 1
ATOM 5874 O O . TRP B 1 37 ? 36.480 10.333 59.401 1.00 31.85 37 TRP B O 1
ATOM 5895 N N . GLU B 1 38 ? 37.230 8.211 59.460 1.00 35.61 38 GLU B N 1
ATOM 5896 C CA . GLU B 1 38 ? 37.829 8.266 58.130 1.00 35.62 38 GLU B CA 1
ATOM 5897 C C . GLU B 1 38 ? 36.784 8.392 57.024 1.00 33.27 38 GLU B C 1
ATOM 5898 O O . GLU B 1 38 ? 37.008 9.066 56.018 1.00 32.49 38 GLU B O 1
ATOM 5910 N N . ALA B 1 39 ? 35.645 7.736 57.205 1.00 34.19 39 ALA B N 1
ATOM 5911 C CA . ALA B 1 39 ? 34.574 7.808 56.218 1.00 35.64 39 ALA B CA 1
ATOM 5912 C C . ALA B 1 39 ? 33.981 9.215 56.188 1.00 28.25 39 ALA B C 1
ATOM 5913 O O . ALA B 1 39 ? 33.739 9.778 55.120 1.00 26.31 39 ALA B O 1
ATOM 5920 N N . ILE B 1 40 ? 33.750 9.775 57.370 1.00 31.50 40 ILE B N 1
ATOM 5921 C CA . ILE B 1 40 ? 33.214 11.123 57.480 1.00 30.69 40 ILE B CA 1
ATOM 5922 C C . ILE B 1 40 ? 34.168 12.099 56.811 1.00 33.64 40 ILE B C 1
ATOM 5923 O O . ILE B 1 40 ? 33.747 12.971 56.055 1.00 35.25 40 ILE B O 1
ATOM 5939 N N . ARG B 1 41 ? 35.460 11.931 57.062 1.00 34.60 41 ARG B N 1
ATOM 5940 C CA . ARG B 1 41 ? 36.442 12.867 56.535 1.00 37.74 41 ARG B CA 1
ATOM 5941 C C . ARG B 1 41 ? 36.627 12.732 55.030 1.00 37.97 41 ARG B C 1
ATOM 5942 O O . ARG B 1 41 ? 36.900 13.721 54.343 1.00 37.19 41 ARG B O 1
ATOM 5963 N N . ALA B 1 42 ? 36.472 11.515 54.517 1.00 29.34 42 ALA B N 1
ATOM 5964 C CA . ALA B 1 42 ? 36.585 11.279 53.083 1.00 31.22 42 ALA B CA 1
ATOM 5965 C C . ALA B 1 42 ? 35.314 11.701 52.345 1.00 29.70 42 ALA B C 1
ATOM 5966 O O . ALA B 1 42 ? 35.220 11.538 51.130 1.00 35.43 42 ALA B O 1
ATOM 5973 N N . MET B 1 43 ? 34.345 12.240 53.083 1.00 27.28 43 MET B N 1
ATOM 5974 C CA . MET B 1 43 ? 33.084 12.728 52.514 1.00 35.94 43 MET B CA 1
ATOM 5975 C C . MET B 1 43 ? 32.206 11.592 51.981 1.00 29.12 43 MET B C 1
ATOM 5976 O O . MET B 1 43 ? 31.409 11.786 51.061 1.00 29.55 43 MET B O 1
ATOM 5990 N N . LYS B 1 44 ? 32.353 10.412 52.578 1.00 26.10 44 LYS B N 1
ATOM 5991 C CA . LYS B 1 44 ? 31.490 9.275 52.275 1.00 29.86 44 LYS B CA 1
ATOM 5992 C C . LYS B 1 44 ? 30.128 9.435 52.943 1.00 26.30 44 LYS B C 1
ATOM 5993 O O . LYS B 1 44 ? 29.124 8.902 52.472 1.00 23.61 44 LYS B O 1
ATOM 6012 N N . VAL B 1 45 ? 30.118 10.166 54.053 1.00 25.71 45 VAL B N 1
ATOM 6013 C CA . VAL B 1 45 ? 28.903 10.467 54.792 1.00 22.18 45 VAL B CA 1
ATOM 6014 C C . VAL B 1 45 ? 28.643 11.961 54.656 1.00 28.39 45 VAL B C 1
ATOM 6015 O O . VAL B 1 45 ? 29.525 12.775 54.935 1.00 29.60 45 VAL B O 1
ATOM 6028 N N . ARG B 1 46 ? 27.439 12.308 54.213 1.00 20.74 46 ARG B N 1
ATOM 6029 C CA . ARG B 1 46 ? 27.062 13.697 53.996 1.00 25.67 46 ARG B CA 1
ATOM 6030 C C . ARG B 1 46 ? 25.865 14.058 54.862 1.00 24.36 46 ARG B C 1
ATOM 6031 O O . ARG B 1 46 ? 24.959 13.247 55.052 1.00 27.49 46 ARG B O 1
ATOM 6052 N N . GLY B 1 47 ? 25.876 15.281 55.386 1.00 25.05 47 GLY B N 1
ATOM 6053 C CA . GLY B 1 47 ? 24.805 15.776 56.233 1.00 23.21 47 GLY B CA 1
ATOM 6054 C C . GLY B 1 47 ? 25.156 15.706 57.707 1.00 31.10 47 GLY B C 1
ATOM 6055 O O . GLY B 1 47 ? 25.471 14.638 58.235 1.00 23.65 47 GLY B O 1
ATOM 6059 N N . ALA B 1 48 ? 25.089 16.855 58.373 1.00 31.98 48 ALA B N 1
ATOM 6060 C CA . ALA B 1 48 ? 25.479 16.960 59.777 1.00 32.48 48 ALA B CA 1
ATOM 6061 C C . ALA B 1 48 ? 24.726 15.989 60.686 1.00 25.51 48 ALA B C 1
ATOM 6062 O O . ALA B 1 48 ? 25.327 15.380 61.565 1.00 30.47 48 ALA B O 1
ATOM 6069 N N . PRO B 1 49 ? 23.405 15.843 60.488 1.00 28.07 49 PRO B N 1
ATOM 6070 C CA . PRO B 1 49 ? 22.681 14.868 61.313 1.00 24.01 49 PRO B CA 1
ATOM 6071 C C . PRO B 1 49 ? 23.154 13.438 61.068 1.00 25.24 49 PRO B C 1
ATOM 6072 O O . PRO B 1 49 ? 23.235 12.644 62.007 1.00 23.29 49 PRO B O 1
ATOM 6083 N N . ALA B 1 50 ? 23.463 13.126 59.811 1.00 27.05 50 ALA B N 1
ATOM 6084 C CA . ALA B 1 50 ? 23.894 11.787 59.418 1.00 29.80 50 ALA B CA 1
ATOM 6085 C C . ALA B 1 50 ? 25.302 11.509 59.927 1.00 28.26 50 ALA B C 1
ATOM 6086 O O . ALA B 1 50 ? 25.604 10.407 60.390 1.00 25.51 50 ALA B O 1
ATOM 6093 N N . ILE B 1 51 ? 26.155 12.523 59.830 1.00 27.17 51 ILE B N 1
ATOM 6094 C CA . ILE B 1 51 ? 27.520 12.456 60.335 1.00 28.84 51 ILE B CA 1
ATOM 6095 C C . ILE B 1 51 ? 27.516 12.157 61.830 1.00 29.69 51 ILE B C 1
ATOM 6096 O O . ILE B 1 51 ? 28.275 11.312 62.303 1.00 28.73 51 ILE B O 1
ATOM 6112 N N . ALA B 1 52 ? 26.645 12.840 62.564 1.00 24.83 52 ALA B N 1
ATOM 6113 C CA . ALA B 1 52 ? 26.570 12.668 64.005 1.00 31.58 52 ALA B CA 1
ATOM 6114 C C . ALA B 1 52 ? 26.148 11.245 64.366 1.00 29.67 52 ALA B C 1
ATOM 6115 O O . ALA B 1 52 ? 26.760 10.607 65.221 1.00 27.16 52 ALA B O 1
ATOM 6122 N N . LEU B 1 53 ? 25.102 10.754 63.710 1.00 30.32 53 LEU B N 1
ATOM 6123 C CA . LEU B 1 53 ? 24.605 9.401 63.952 1.00 25.82 53 LEU B CA 1
ATOM 6124 C C . LEU B 1 53 ? 25.616 8.314 63.581 1.00 25.54 53 LEU B C 1
ATOM 6125 O O . LEU B 1 53 ? 25.790 7.348 64.321 1.00 24.84 53 LEU B O 1
ATOM 6141 N N . VAL B 1 54 ? 26.259 8.450 62.425 1.00 25.92 54 VAL B N 1
ATOM 6142 C CA . VAL B 1 54 ? 27.237 7.456 62.000 1.00 29.86 54 VAL B CA 1
ATOM 6143 C C . VAL B 1 54 ? 28.347 7.341 63.040 1.00 29.19 54 VAL B C 1
ATOM 6144 O O . VAL B 1 54 ? 28.767 6.242 63.389 1.00 22.39 54 VAL B O 1
ATOM 6157 N N . GLY B 1 55 ? 28.813 8.476 63.547 1.00 28.90 55 GLY B N 1
ATOM 6158 C CA . GLY B 1 55 ? 29.850 8.462 64.562 1.00 32.84 55 GLY B CA 1
ATOM 6159 C C . GLY B 1 55 ? 29.377 7.845 65.865 1.00 30.77 55 GLY B C 1
ATOM 6160 O O . GLY B 1 55 ? 30.073 7.022 66.456 1.00 23.64 55 GLY B O 1
ATOM 6164 N N . CYS B 1 56 ? 28.186 8.230 66.311 1.00 26.44 56 CYS B N 1
ATOM 6165 C CA . CYS B 1 56 ? 27.663 7.733 67.577 1.00 27.01 56 CYS B CA 1
ATOM 6166 C C . CYS B 1 56 ? 27.325 6.251 67.487 1.00 30.96 56 CYS B C 1
ATOM 6167 O O . CYS B 1 56 ? 27.554 5.499 68.432 1.00 32.48 56 CYS B O 1
ATOM 6175 N N . LEU B 1 57 ? 26.784 5.833 66.348 1.00 32.81 57 LEU B N 1
ATOM 6176 C CA . LEU B 1 57 ? 26.453 4.429 66.141 1.00 29.99 57 LEU B CA 1
ATOM 6177 C C . LEU B 1 57 ? 27.725 3.594 66.010 1.00 32.23 57 LEU B C 1
ATOM 6178 O O . LEU B 1 57 ? 27.743 2.425 66.394 1.00 29.21 57 LEU B O 1
ATOM 6194 N N . SER B 1 58 ? 28.790 4.187 65.478 1.00 27.93 58 SER B N 1
ATOM 6195 C CA . SER B 1 58 ? 30.047 3.462 65.351 1.00 28.91 58 SER B CA 1
ATOM 6196 C C . SER B 1 58 ? 30.647 3.233 66.732 1.00 32.58 58 SER B C 1
ATOM 6197 O O . SER B 1 58 ? 31.356 2.251 66.949 1.00 35.31 58 SER B O 1
ATOM 6205 N N . LEU B 1 59 ? 30.363 4.135 67.667 1.00 35.46 59 LEU B N 1
ATOM 6206 C CA . LEU B 1 59 ? 30.744 3.908 69.056 1.00 37.18 59 LEU B CA 1
ATOM 6207 C C . LEU B 1 59 ? 29.908 2.766 69.626 1.00 30.24 59 LEU B C 1
ATOM 6208 O O . LEU B 1 59 ? 30.421 1.911 70.337 1.00 33.77 59 LEU B O 1
ATOM 6224 N N . ALA B 1 60 ? 28.619 2.756 69.302 1.00 33.18 60 ALA B N 1
ATOM 6225 C CA . ALA B 1 60 ? 27.704 1.727 69.796 1.00 33.05 60 ALA B CA 1
ATOM 6226 C C . ALA B 1 60 ? 28.082 0.336 69.282 1.00 36.97 60 ALA B C 1
ATOM 6227 O O . ALA B 1 60 ? 27.856 -0.665 69.956 1.00 37.22 60 ALA B O 1
ATOM 6234 N N . VAL B 1 61 ? 28.636 0.281 68.075 1.00 32.99 61 VAL B N 1
ATOM 6235 C CA . VAL B 1 61 ? 29.111 -0.970 67.505 1.00 36.11 61 VAL B CA 1
ATOM 6236 C C . VAL B 1 61 ? 30.314 -1.454 68.314 1.00 40.78 61 VAL B C 1
ATOM 6237 O O . VAL B 1 61 ? 30.401 -2.634 68.654 1.00 38.55 61 VAL B O 1
ATOM 6250 N N . GLU B 1 62 ? 31.230 -0.544 68.631 1.00 37.97 62 GLU B N 1
ATOM 6251 C CA . GLU B 1 62 ? 32.397 -0.900 69.427 1.00 33.55 62 GLU B CA 1
ATOM 6252 C C . GLU B 1 62 ? 31.976 -1.395 70.807 1.00 39.15 62 GLU B C 1
ATOM 6253 O O . GLU B 1 62 ? 32.443 -2.438 71.267 1.00 40.74 62 GLU B O 1
ATOM 6265 N N . LEU B 1 63 ? 31.084 -0.655 71.457 1.00 36.06 63 LEU B N 1
ATOM 6266 C CA . LEU B 1 63 ? 30.645 -1.003 72.800 1.00 39.28 63 LEU B CA 1
ATOM 6267 C C . LEU B 1 63 ? 29.953 -2.359 72.821 1.00 42.96 63 LEU B C 1
ATOM 6268 O O . LEU B 1 63 ? 30.139 -3.137 73.752 1.00 46.53 63 LEU B O 1
ATOM 6284 N N . GLN B 1 64 ? 29.151 -2.636 71.798 1.00 43.77 64 GLN B N 1
ATOM 6285 C CA . GLN B 1 64 ? 28.422 -3.898 71.724 1.00 46.48 64 GLN B CA 1
ATOM 6286 C C . GLN B 1 64 ? 29.396 -5.067 71.611 1.00 44.77 64 GLN B C 1
ATOM 6287 O O . GLN B 1 64 ? 29.086 -6.187 72.016 1.00 46.49 64 GLN B O 1
ATOM 6301 N N . ALA B 1 65 ? 30.574 -4.793 71.060 1.00 42.61 65 ALA B N 1
ATOM 6302 C CA . ALA B 1 65 ? 31.625 -5.796 70.931 1.00 43.33 65 ALA B CA 1
ATOM 6303 C C . ALA B 1 65 ? 32.431 -5.928 72.223 1.00 46.00 65 ALA B C 1
ATOM 6304 O O . ALA B 1 65 ? 33.353 -6.739 72.308 1.00 46.46 65 ALA B O 1
ATOM 6311 N N . GLY B 1 66 ? 32.085 -5.121 73.221 1.00 50.00 66 GLY B N 1
ATOM 6312 C CA . GLY B 1 66 ? 32.736 -5.175 74.518 1.00 50.12 66 GLY B CA 1
ATOM 6313 C C . GLY B 1 66 ? 33.906 -4.217 74.651 1.00 51.22 66 GLY B C 1
ATOM 6314 O O . GLY B 1 66 ? 34.620 -4.243 75.654 1.00 51.34 66 GLY B O 1
ATOM 6318 N N . ALA B 1 67 ? 34.104 -3.366 73.649 1.00 51.84 67 ALA B N 1
ATOM 6319 C CA . ALA B 1 67 ? 35.218 -2.422 73.667 1.00 46.02 67 ALA B CA 1
ATOM 6320 C C . ALA B 1 67 ? 35.093 -1.450 74.837 1.00 48.77 67 ALA B C 1
ATOM 6321 O O . ALA B 1 67 ? 33.998 -1.208 75.350 1.00 44.75 67 ALA B O 1
ATOM 6328 N N . GLY B 1 68 ? 36.227 -0.899 75.256 1.00 46.51 68 GLY B N 1
ATOM 6329 C CA . GLY B 1 68 ? 36.273 -0.023 76.410 1.00 53.82 68 GLY B CA 1
ATOM 6330 C C . GLY B 1 68 ? 36.406 -0.832 77.685 1.00 55.99 68 GLY B C 1
ATOM 6331 O O . GLY B 1 68 ? 36.160 -2.039 77.690 1.00 58.27 68 GLY B O 1
ATOM 6335 N N . GLY B 1 69 ? 36.802 -0.170 78.767 1.00 61.05 69 GLY B N 1
ATOM 6336 C CA . GLY B 1 69 ? 36.927 -0.830 80.051 1.00 60.71 69 GLY B CA 1
ATOM 6337 C C . GLY B 1 69 ? 38.152 -1.725 80.115 1.00 65.03 69 GLY B C 1
ATOM 6338 O O . GLY B 1 69 ? 39.032 -1.632 79.258 1.00 56.09 69 GLY B O 1
ATOM 6342 N N . PRO B 1 70 ? 38.213 -2.611 81.124 1.00 65.65 70 PRO B N 1
ATOM 6343 C CA . PRO B 1 70 ? 37.165 -2.840 82.121 1.00 64.70 70 PRO B CA 1
ATOM 6344 C C . PRO B 1 70 ? 37.256 -1.862 83.285 1.00 62.94 70 PRO B C 1
ATOM 6345 O O . PRO B 1 70 ? 38.292 -1.225 83.484 1.00 61.62 70 PRO B O 1
ATOM 6356 N N . GLY B 1 71 ? 36.172 -1.765 84.045 1.00 60.31 71 GLY B N 1
ATOM 6357 C CA . GLY B 1 71 ? 36.015 -0.731 85.049 1.00 67.04 71 GLY B CA 1
ATOM 6358 C C . GLY B 1 71 ? 34.896 0.180 84.593 1.00 66.86 71 GLY B C 1
ATOM 6359 O O . GLY B 1 71 ? 34.190 -0.143 83.638 1.00 70.33 71 GLY B O 1
ATOM 6363 N N . LEU B 1 72 ? 34.726 1.308 85.273 1.00 63.52 72 LEU B N 1
ATOM 6364 C CA . LEU B 1 72 ? 33.751 2.310 84.867 1.00 58.54 72 LEU B CA 1
ATOM 6365 C C . LEU B 1 72 ? 34.486 3.540 84.379 1.00 66.75 72 LEU B C 1
ATOM 6366 O O . LEU B 1 72 ? 34.197 4.065 83.304 1.00 68.60 72 LEU B O 1
ATOM 6382 N N . ALA B 1 73 ? 35.437 3.998 85.186 1.00 60.65 73 ALA B N 1
ATOM 6383 C CA . ALA B 1 73 ? 36.270 5.133 84.821 1.00 64.90 73 ALA B CA 1
ATOM 6384 C C . ALA B 1 73 ? 36.961 4.846 83.497 1.00 61.46 73 ALA B C 1
ATOM 6385 O O . ALA B 1 73 ? 37.085 5.727 82.649 1.00 68.20 73 ALA B O 1
ATOM 6392 N N . ALA B 1 74 ? 37.400 3.604 83.322 1.00 57.67 74 ALA B N 1
ATOM 6393 C CA . ALA B 1 74 ? 38.022 3.188 82.074 1.00 60.61 74 ALA B CA 1
ATOM 6394 C C . ALA B 1 74 ? 37.012 3.273 80.940 1.00 58.23 74 ALA B C 1
ATOM 6395 O O . ALA B 1 74 ? 37.330 3.751 79.850 1.00 57.85 74 ALA B O 1
ATOM 6402 N N . LEU B 1 75 ? 35.792 2.814 81.200 1.00 54.30 75 LEU B N 1
ATOM 6403 C CA . LEU B 1 75 ? 34.763 2.801 80.171 1.00 58.87 75 LEU B CA 1
ATOM 6404 C C . LEU B 1 75 ? 34.299 4.217 79.845 1.00 52.68 75 LEU B C 1
ATOM 6405 O O . LEU B 1 75 ? 34.236 4.601 78.679 1.00 51.10 75 LEU B O 1
ATOM 6421 N N . VAL B 1 76 ? 33.971 4.991 80.873 1.00 51.24 76 VAL B N 1
ATOM 6422 C CA . VAL B 1 76 ? 33.537 6.364 80.668 1.00 48.45 76 VAL B CA 1
ATOM 6423 C C . VAL B 1 76 ? 34.642 7.142 79.958 1.00 52.32 76 VAL B C 1
ATOM 6424 O O . VAL B 1 76 ? 34.371 7.924 79.051 1.00 51.96 76 VAL B O 1
ATOM 6437 N N . ALA B 1 77 ? 35.889 6.910 80.356 1.00 50.92 77 ALA B N 1
ATOM 6438 C CA . ALA B 1 77 ? 37.021 7.548 79.694 1.00 49.33 77 ALA B CA 1
ATOM 6439 C C . ALA B 1 77 ? 37.089 7.112 78.234 1.00 46.18 77 ALA B C 1
ATOM 6440 O O . ALA B 1 77 ? 37.338 7.925 77.343 1.00 47.84 77 ALA B O 1
ATOM 6447 N N . PHE B 1 78 ? 36.866 5.824 77.997 1.00 46.58 78 PHE B N 1
ATOM 6448 C CA . PHE B 1 78 ? 36.861 5.278 76.646 1.00 46.87 78 PHE B CA 1
ATOM 6449 C C . PHE B 1 78 ? 35.785 5.961 75.803 1.00 44.84 78 PHE B C 1
ATOM 6450 O O . PHE B 1 78 ? 36.040 6.391 74.679 1.00 42.85 78 PHE B O 1
ATOM 6467 N N . VAL B 1 79 ? 34.586 6.069 76.365 1.00 40.58 79 VAL B N 1
ATOM 6468 C CA . VAL B 1 79 ? 33.466 6.695 75.678 1.00 44.19 79 VAL B CA 1
ATOM 6469 C C . VAL B 1 79 ? 33.803 8.141 75.319 1.00 43.63 79 VAL B C 1
ATOM 6470 O O . VAL B 1 79 ? 33.615 8.573 74.179 1.00 36.15 79 VAL B O 1
ATOM 6483 N N . ARG B 1 80 ? 34.336 8.870 76.292 1.00 41.97 80 ARG B N 1
ATOM 6484 C CA . ARG B 1 80 ? 34.599 10.293 76.132 1.00 45.37 80 ARG B CA 1
ATOM 6485 C C . ARG B 1 80 ? 35.692 10.583 75.107 1.00 42.42 80 ARG B C 1
ATOM 6486 O O . ARG B 1 80 ? 35.612 11.572 74.380 1.00 36.75 80 ARG B O 1
ATOM 6507 N N . ASP B 1 81 ? 36.712 9.732 75.053 1.00 42.38 81 ASP B N 1
ATOM 6508 C CA . ASP B 1 81 ? 37.793 9.921 74.095 1.00 40.69 81 ASP B CA 1
ATOM 6509 C C . ASP B 1 81 ? 37.319 9.568 72.692 1.00 43.28 81 ASP B C 1
ATOM 6510 O O . ASP B 1 81 ? 37.729 10.194 71.715 1.00 38.34 81 ASP B O 1
ATOM 6519 N N . LYS B 1 82 ? 36.452 8.565 72.590 1.00 40.32 82 LYS B N 1
ATOM 6520 C CA . LYS B 1 82 ? 35.899 8.192 71.297 1.00 36.98 82 LYS B CA 1
ATOM 6521 C C . LYS B 1 82 ? 35.001 9.307 70.773 1.00 34.77 82 LYS B C 1
ATOM 6522 O O . LYS B 1 82 ? 35.113 9.714 69.615 1.00 31.54 82 LYS B O 1
ATOM 6541 N N . LEU B 1 83 ? 34.127 9.810 71.637 1.00 32.40 83 LEU B N 1
ATOM 6542 C CA . LEU B 1 83 ? 33.221 10.884 71.265 1.00 33.05 83 LEU B CA 1
ATOM 6543 C C . LEU B 1 83 ? 33.993 12.148 70.905 1.00 34.77 83 LEU B C 1
ATOM 6544 O O . LEU B 1 83 ? 33.734 12.761 69.869 1.00 35.44 83 LEU B O 1
ATOM 6560 N N . SER B 1 84 ? 34.953 12.525 71.743 1.00 39.44 84 SER B N 1
ATOM 6561 C CA . SER B 1 84 ? 35.762 13.715 71.485 1.00 40.82 84 SER B CA 1
ATOM 6562 C C . SER B 1 84 ? 36.551 13.597 70.181 1.00 35.10 84 SER B C 1
ATOM 6563 O O . SER B 1 84 ? 36.708 14.577 69.453 1.00 34.36 84 SER B O 1
ATOM 6571 N N . PHE B 1 85 ? 37.048 12.399 69.891 1.00 35.53 85 PHE B N 1
ATOM 6572 C CA . PHE B 1 85 ? 37.742 12.146 68.631 1.00 34.24 85 PHE B CA 1
ATOM 6573 C C . PHE B 1 85 ? 36.776 12.303 67.455 1.00 33.75 85 PHE B C 1
ATOM 6574 O O . PHE B 1 85 ? 37.126 12.891 66.429 1.00 27.34 85 PHE B O 1
ATOM 6591 N N . LEU B 1 86 ? 35.557 11.796 67.621 1.00 31.92 86 LEU B N 1
ATOM 6592 C CA . LEU B 1 86 ? 34.525 11.905 66.589 1.00 33.51 86 LEU B CA 1
ATOM 6593 C C . LEU B 1 86 ? 34.235 13.368 66.245 1.00 33.47 86 LEU B C 1
ATOM 6594 O O . LEU B 1 86 ? 34.042 13.709 65.077 1.00 30.14 86 LEU B O 1
ATOM 6610 N N . VAL B 1 87 ? 34.212 14.233 67.256 1.00 35.13 87 VAL B N 1
ATOM 6611 C CA . VAL B 1 87 ? 33.927 15.653 67.036 1.00 31.28 87 VAL B CA 1
ATOM 6612 C C . VAL B 1 87 ? 34.955 16.278 66.087 1.00 28.83 87 VAL B C 1
ATOM 6613 O O . VAL B 1 87 ? 34.642 17.225 65.365 1.00 31.50 87 VAL B O 1
ATOM 6626 N N . THR B 1 88 ? 36.164 15.718 66.053 1.00 29.87 88 THR B N 1
ATOM 6627 C CA . THR B 1 88 ? 37.234 16.260 65.213 1.00 29.59 88 THR B CA 1
ATOM 6628 C C . THR B 1 88 ? 37.110 15.897 63.732 1.00 36.39 88 THR B C 1
ATOM 6629 O O . THR B 1 88 ? 37.812 16.469 62.899 1.00 38.95 88 THR B O 1
ATOM 6640 N N . ALA B 1 89 ? 36.240 14.946 63.399 1.00 36.50 89 ALA B N 1
ATOM 6641 C CA . ALA B 1 89 ? 36.136 14.473 62.018 1.00 37.05 89 ALA B CA 1
ATOM 6642 C C . ALA B 1 89 ? 35.740 15.591 61.053 1.00 37.58 89 ALA B C 1
ATOM 6643 O O . ALA B 1 89 ? 36.528 15.977 60.190 1.00 38.32 89 ALA B O 1
ATOM 6650 N N . ARG B 1 90 ? 34.515 16.092 61.192 1.00 40.57 90 ARG B N 1
ATOM 6651 C CA . ARG B 1 90 ? 34.055 17.234 60.408 1.00 40.64 90 ARG B CA 1
ATOM 6652 C C . ARG B 1 90 ? 33.363 18.240 61.320 1.00 44.20 90 ARG B C 1
ATOM 6653 O O . ARG B 1 90 ? 32.139 18.220 61.460 1.00 48.04 90 ARG B O 1
ATOM 6674 N N . PRO B 1 91 ? 34.148 19.132 61.942 1.00 45.49 91 PRO B N 1
ATOM 6675 C CA . PRO B 1 91 ? 33.598 20.095 62.898 1.00 45.79 91 PRO B CA 1
ATOM 6676 C C . PRO B 1 91 ? 32.809 21.229 62.239 1.00 45.52 91 PRO B C 1
ATOM 6677 O O . PRO B 1 91 ? 32.424 22.174 62.924 1.00 51.09 91 PRO B O 1
ATOM 6688 N N . THR B 1 92 ? 32.563 21.125 60.936 1.00 45.40 92 THR B N 1
ATOM 6689 C CA . THR B 1 92 ? 31.845 22.162 60.196 1.00 49.02 92 THR B CA 1
ATOM 6690 C C . THR B 1 92 ? 30.423 22.381 60.710 1.00 51.02 92 THR B C 1
ATOM 6691 O O . THR B 1 92 ? 29.789 23.380 60.373 1.00 57.68 92 THR B O 1
ATOM 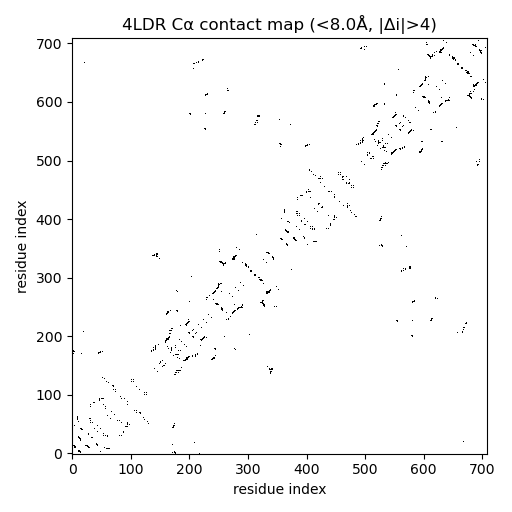6702 N N . ALA B 1 93 ? 29.911 21.444 61.503 1.00 45.43 93 ALA B N 1
ATOM 6703 C CA . ALA B 1 93 ? 28.567 21.580 62.054 1.00 49.27 93 ALA B CA 1
ATOM 6704 C C . ALA B 1 93 ? 28.428 20.928 63.427 1.00 46.87 93 ALA B C 1
ATOM 6705 O O . ALA B 1 93 ? 29.199 20.042 63.798 1.00 45.60 93 ALA B O 1
ATOM 6712 N N . VAL B 1 94 ? 27.398 21.359 64.147 1.00 39.30 94 VAL B N 1
ATOM 6713 C CA . VAL B 1 94 ? 27.321 21.211 65.593 1.00 36.72 94 VAL B CA 1
ATOM 6714 C C . VAL B 1 94 ? 26.678 19.898 66.059 1.00 30.72 94 VAL B C 1
ATOM 6715 O O . VAL B 1 94 ? 26.836 19.504 67.213 1.00 29.50 94 VAL B O 1
ATOM 6728 N N . ASN B 1 95 ? 25.970 19.219 65.160 1.00 33.62 95 ASN B N 1
ATOM 6729 C CA . ASN B 1 95 ? 25.228 18.009 65.518 1.00 34.03 95 ASN B CA 1
ATOM 6730 C C . ASN B 1 95 ? 26.061 16.958 66.248 1.00 26.51 95 ASN B C 1
ATOM 6731 O O . ASN B 1 95 ? 25.630 16.413 67.264 1.00 26.04 95 ASN B O 1
ATOM 6742 N N . MET B 1 96 ? 27.249 16.669 65.732 1.00 30.03 96 MET B N 1
ATOM 6743 C CA . MET B 1 96 ? 28.112 15.684 66.370 1.00 31.55 96 MET B CA 1
ATOM 6744 C C . MET B 1 96 ? 28.498 16.129 67.777 1.00 29.16 96 MET B C 1
ATOM 6745 O O . MET B 1 96 ? 28.420 15.349 68.725 1.00 28.49 96 MET B O 1
ATOM 6759 N N . ALA B 1 97 ? 28.911 17.385 67.911 1.00 28.51 97 ALA B N 1
ATOM 6760 C CA . ALA B 1 97 ? 29.317 17.909 69.211 1.00 30.95 97 ALA B CA 1
ATOM 6761 C C . ALA B 1 97 ? 28.169 17.830 70.216 1.00 28.68 97 ALA B C 1
ATOM 6762 O O . ALA B 1 97 ? 28.370 17.464 71.374 1.00 32.66 97 ALA B O 1
ATOM 6769 N N . ARG B 1 98 ? 26.963 18.157 69.768 1.00 27.47 98 ARG B N 1
ATOM 6770 C CA . ARG B 1 98 ? 25.804 18.129 70.650 1.00 29.61 98 ARG B CA 1
ATOM 6771 C C . ARG B 1 98 ? 25.461 16.697 71.063 1.00 36.58 98 ARG B C 1
ATOM 6772 O O . ARG B 1 98 ? 25.158 16.436 72.230 1.00 36.36 98 ARG B O 1
ATOM 6793 N N . ALA B 1 99 ? 25.518 15.767 70.112 1.00 28.72 99 ALA B N 1
ATOM 6794 C CA . ALA B 1 99 ? 25.250 14.363 70.419 1.00 30.30 99 ALA B CA 1
ATOM 6795 C C . ALA B 1 99 ? 26.330 13.796 71.328 1.00 28.91 99 ALA B C 1
ATOM 6796 O O . ALA B 1 99 ? 26.051 12.957 72.181 1.00 32.07 99 ALA B O 1
ATOM 6803 N N . ALA B 1 100 ? 27.564 14.254 71.140 1.00 30.41 100 ALA B N 1
ATOM 6804 C CA . ALA B 1 100 ? 28.677 13.796 71.961 1.00 29.52 100 ALA B CA 1
ATOM 6805 C C . ALA B 1 100 ? 28.496 14.213 73.418 1.00 33.47 100 ALA B C 1
ATOM 6806 O O . ALA B 1 100 ? 28.762 13.422 74.324 1.00 36.84 100 ALA B O 1
ATOM 6813 N N . ARG B 1 101 ? 28.043 15.445 73.651 1.00 38.17 101 ARG B N 1
ATOM 6814 C CA . ARG B 1 101 ? 27.776 15.902 75.015 1.00 36.16 101 ARG B CA 1
ATOM 6815 C C . ARG B 1 101 ? 26.707 15.043 75.667 1.00 35.93 101 ARG B C 1
ATOM 6816 O O . ARG B 1 101 ? 26.889 14.552 76.781 1.00 41.26 101 ARG B O 1
ATOM 6837 N N . ASP B 1 102 ? 25.588 14.872 74.973 1.00 35.70 102 ASP B N 1
ATOM 6838 C CA . ASP B 1 102 ? 24.480 14.093 75.505 1.00 42.44 102 ASP B CA 1
ATOM 6839 C C . ASP B 1 102 ? 24.921 12.689 75.910 1.00 43.17 102 ASP B C 1
ATOM 6840 O O . ASP B 1 102 ? 24.684 12.262 77.037 1.00 43.26 102 ASP B O 1
ATOM 6849 N N . LEU B 1 103 ? 25.586 11.985 75.004 1.00 38.22 103 LEU B N 1
ATOM 6850 C CA . LEU B 1 103 ? 26.059 10.642 75.300 1.00 46.26 103 LEU B CA 1
ATOM 6851 C C . LEU B 1 103 ? 27.085 10.653 76.425 1.00 44.48 103 LEU B C 1
ATOM 6852 O O . LEU B 1 103 ? 27.074 9.775 77.286 1.00 43.26 103 LEU B O 1
ATOM 6868 N N . ALA B 1 104 ? 27.966 11.650 76.420 1.00 48.72 104 ALA B N 1
ATOM 6869 C CA . ALA B 1 104 ? 28.950 11.793 77.486 1.00 46.94 104 ALA B CA 1
ATOM 6870 C C . ALA B 1 104 ? 28.240 12.020 78.814 1.00 46.57 104 ALA B C 1
ATOM 6871 O O . ALA B 1 104 ? 28.629 11.461 79.838 1.00 42.91 104 ALA B O 1
ATOM 6878 N N . ASP B 1 105 ? 27.192 12.839 78.789 1.00 48.62 105 ASP B N 1
ATOM 6879 C CA . ASP B 1 105 ? 26.405 13.097 79.987 1.00 48.06 105 ASP B CA 1
ATOM 6880 C C . ASP B 1 105 ? 25.640 11.850 80.412 1.00 56.16 105 ASP B C 1
ATOM 6881 O O . ASP B 1 105 ? 25.627 11.515 81.588 1.00 63.21 105 ASP B O 1
ATOM 6890 N N . VAL B 1 106 ? 25.016 11.162 79.460 1.00 53.21 106 VAL B N 1
ATOM 6891 C CA . VAL B 1 106 ? 24.305 9.920 79.759 1.00 50.52 106 VAL B CA 1
ATOM 6892 C C . VAL B 1 106 ? 25.256 8.930 80.431 1.00 55.07 106 VAL B C 1
ATOM 6893 O O . VAL B 1 106 ? 24.897 8.296 81.422 1.00 56.47 106 VAL B O 1
ATOM 6906 N N . ALA B 1 107 ? 26.471 8.815 79.904 1.00 50.58 107 ALA B N 1
ATOM 6907 C CA . ALA B 1 107 ? 27.450 7.889 80.461 1.00 55.57 107 ALA B CA 1
ATOM 6908 C C . ALA B 1 107 ? 27.967 8.356 81.817 1.00 62.84 107 ALA B C 1
ATOM 6909 O O . ALA B 1 107 ? 28.329 7.537 82.649 1.00 63.21 107 ALA B O 1
ATOM 6916 N N . ALA B 1 108 ? 28.026 9.667 82.030 1.00 61.37 108 ALA B N 1
ATOM 6917 C CA . ALA B 1 108 ? 28.401 10.199 83.335 1.00 68.04 108 ALA B CA 1
ATOM 6918 C C . ALA B 1 108 ? 27.195 10.151 84.268 1.00 71.07 108 ALA B C 1
ATOM 6919 O O . ALA B 1 108 ? 27.316 9.758 85.428 1.00 73.02 108 ALA B O 1
ATOM 6926 N N . ARG B 1 109 ? 26.035 10.549 83.751 1.00 66.33 109 ARG B N 1
ATOM 6927 C CA . ARG B 1 109 ? 24.785 10.413 84.489 1.00 69.72 109 ARG B CA 1
ATOM 6928 C C . ARG B 1 109 ? 24.404 8.940 84.524 1.00 75.51 109 ARG B C 1
ATOM 6929 O O . ARG B 1 109 ? 23.522 8.544 85.282 1.00 76.88 109 ARG B O 1
ATOM 6950 N N . GLU B 1 110 ? 25.102 8.112 83.753 1.00 75.19 110 GLU B N 1
ATOM 6951 C CA . GLU B 1 110 ? 25.079 6.680 84.016 1.00 73.97 110 GLU B CA 1
ATOM 6952 C C . GLU B 1 110 ? 26.497 6.177 84.300 1.00 76.97 110 GLU B C 1
ATOM 6953 O O . GLU B 1 110 ? 26.909 5.162 83.769 1.00 81.29 110 GLU B O 1
ATOM 6964 N N . ALA B 1 111 ? 27.227 6.907 85.151 1.00 75.10 111 ALA B N 1
ATOM 6965 C CA . ALA B 1 111 ? 28.463 6.412 85.785 1.00 77.30 111 ALA B CA 1
ATOM 6966 C C . ALA B 1 111 ? 28.526 6.819 87.276 1.00 79.89 111 ALA B C 1
ATOM 6967 O O . ALA B 1 111 ? 29.328 6.273 88.040 1.00 80.00 111 ALA B O 1
ATOM 6973 N N . GLU B 1 112 ? 27.688 7.788 87.659 1.00 80.19 112 GLU B N 1
ATOM 6974 C CA . GLU B 1 112 ? 27.534 8.235 89.045 1.00 77.09 112 GLU B CA 1
ATOM 6975 C C . GLU B 1 112 ? 26.219 7.850 89.775 1.00 80.88 112 GLU B C 1
ATOM 6976 O O . GLU B 1 112 ? 25.695 8.685 90.510 1.00 80.36 112 GLU B O 1
ATOM 6988 N N . ARG B 1 113 ? 25.670 6.638 89.621 1.00 80.49 113 ARG B N 1
ATOM 6989 C CA . ARG B 1 113 ? 24.425 6.289 90.353 1.00 75.81 113 ARG B CA 1
ATOM 6990 C C . ARG B 1 113 ? 24.766 5.296 91.432 1.00 79.92 113 ARG B C 1
ATOM 6991 O O . ARG B 1 113 ? 25.922 4.913 91.595 1.00 76.91 113 ARG B O 1
ATOM 7008 N N . GLU B 1 114 ? 23.738 4.879 92.156 1.00 80.77 114 GLU B N 1
ATOM 7009 C CA . GLU B 1 114 ? 23.902 3.985 93.274 1.00 81.99 114 GLU B CA 1
ATOM 7010 C C . GLU B 1 114 ? 23.897 2.544 92.782 1.00 77.50 114 GLU B C 1
ATOM 7011 O O . GLU B 1 114 ? 22.894 2.058 92.255 1.00 72.23 114 GLU B O 1
ATOM 7023 N N . GLY B 1 115 ? 25.024 1.866 92.967 1.00 76.35 115 GLY B N 1
ATOM 7024 C CA . GLY B 1 115 ? 25.188 0.512 92.477 1.00 76.08 115 GLY B CA 1
ATOM 7025 C C . GLY B 1 115 ? 25.501 0.519 90.997 1.00 80.65 115 GLY B C 1
ATOM 7026 O O . GLY B 1 115 ? 25.142 -0.404 90.263 1.00 77.86 115 GLY B O 1
ATOM 7030 N N . ALA B 1 116 ? 26.175 1.578 90.563 1.00 80.71 116 ALA B N 1
ATOM 7031 C CA . ALA B 1 116 ? 26.579 1.732 89.176 1.00 76.35 116 ALA B CA 1
ATOM 7032 C C . ALA B 1 116 ? 27.523 0.611 88.778 1.00 71.02 116 ALA B C 1
ATOM 7033 O O . ALA B 1 116 ? 28.318 0.149 89.595 1.00 78.80 116 ALA B O 1
ATOM 7040 N N . THR B 1 117 ? 27.445 0.187 87.520 1.00 69.40 117 THR B N 1
ATOM 7041 C CA . THR B 1 117 ? 28.204 -0.966 87.052 1.00 65.68 117 THR B CA 1
ATOM 7042 C C . THR B 1 117 ? 28.514 -0.837 85.560 1.00 66.20 117 THR B C 1
ATOM 7043 O O . THR B 1 117 ? 27.815 -0.129 84.836 1.00 66.45 117 THR B O 1
ATOM 7053 N N . GLU B 1 118 ? 29.556 -1.533 85.109 1.00 67.71 118 GLU B N 1
ATOM 7054 C CA . GLU B 1 118 ? 30.049 -1.416 83.733 1.00 63.12 118 GLU B CA 1
ATOM 7055 C C . GLU B 1 118 ? 29.004 -1.806 82.683 1.00 68.81 118 GLU B C 1
ATOM 7056 O O . GLU B 1 118 ? 28.752 -1.048 81.746 1.00 67.26 118 GLU B O 1
ATOM 7068 N N . GLU B 1 119 ? 28.402 -2.983 82.840 1.00 68.42 119 GLU B N 1
ATOM 7069 C CA . GLU B 1 119 ? 27.403 -3.467 81.886 1.00 65.55 119 GLU B CA 1
ATOM 7070 C C . GLU B 1 119 ? 26.254 -2.472 81.719 1.00 65.49 119 GLU B C 1
ATOM 7071 O O . GLU B 1 119 ? 25.720 -2.314 80.622 1.00 61.52 119 GLU B O 1
ATOM 7083 N N . ALA B 1 120 ? 25.884 -1.798 82.804 1.00 63.93 120 ALA B N 1
ATOM 7084 C CA . ALA B 1 120 ? 24.780 -0.841 82.771 1.00 64.11 120 ALA B CA 1
ATOM 7085 C C . ALA B 1 120 ? 25.134 0.377 81.921 1.00 63.94 120 ALA B C 1
ATOM 7086 O O . ALA B 1 120 ? 24.325 0.832 81.109 1.00 60.54 120 ALA B O 1
ATOM 7093 N N . VAL B 1 121 ? 26.342 0.899 82.114 1.00 60.51 121 VAL B N 1
ATOM 7094 C CA . VAL B 1 121 ? 26.832 2.020 81.322 1.00 62.88 121 VAL B CA 1
ATOM 7095 C C . VAL B 1 121 ? 26.873 1.630 79.853 1.00 61.12 121 VAL B C 1
ATOM 7096 O O . VAL B 1 121 ? 26.434 2.384 78.986 1.00 57.96 121 VAL B O 1
ATOM 7109 N N . ARG B 1 122 ? 27.413 0.447 79.585 1.00 58.29 122 ARG B N 1
ATOM 7110 C CA . ARG B 1 122 ? 27.578 -0.033 78.223 1.00 54.56 122 ARG B CA 1
ATOM 7111 C C . ARG B 1 122 ? 26.232 -0.066 77.507 1.00 52.22 122 ARG B C 1
ATOM 7112 O O . ARG B 1 122 ? 26.076 0.516 76.432 1.00 45.89 122 ARG B O 1
ATOM 7133 N N . GLU B 1 123 ? 25.257 -0.727 78.121 1.00 51.31 123 GLU B N 1
ATOM 7134 C CA . GLU B 1 123 ? 23.944 -0.893 77.512 1.00 50.62 123 GLU B CA 1
ATOM 7135 C C . GLU B 1 123 ? 23.214 0.442 77.363 1.00 49.09 123 GLU B C 1
ATOM 7136 O O . GLU B 1 123 ? 22.618 0.707 76.322 1.00 50.59 123 GLU B O 1
ATOM 7148 N N . ARG B 1 124 ? 23.260 1.282 78.392 1.00 45.24 124 ARG B N 1
ATOM 7149 C CA . ARG B 1 124 ? 22.519 2.540 78.352 1.00 51.56 124 ARG B CA 1
ATOM 7150 C C . ARG B 1 124 ? 23.064 3.528 77.310 1.00 44.75 124 ARG B C 1
ATOM 7151 O O . ARG B 1 124 ? 22.285 4.192 76.630 1.00 41.37 124 ARG B O 1
ATOM 7170 N N . VAL B 1 125 ? 24.387 3.633 77.191 1.00 41.63 125 VAL B N 1
ATOM 7171 C CA . VAL B 1 125 ? 24.993 4.479 76.160 1.00 43.48 125 VAL B CA 1
ATOM 7172 C C . VAL B 1 125 ? 24.531 4.016 74.780 1.00 42.45 125 VAL B C 1
ATOM 7173 O O . VAL B 1 125 ? 24.173 4.829 73.929 1.00 39.20 125 VAL B O 1
ATOM 7186 N N . ILE B 1 126 ? 24.536 2.705 74.572 1.00 39.55 126 ILE B N 1
ATOM 7187 C CA . ILE B 1 126 ? 24.101 2.122 73.312 1.00 43.26 126 ILE B CA 1
ATOM 7188 C C . ILE B 1 126 ? 22.635 2.441 73.048 1.00 37.04 126 ILE B C 1
ATOM 7189 O O . ILE B 1 126 ? 22.270 2.826 71.941 1.00 35.20 126 ILE B O 1
ATOM 7205 N N . CYS B 1 127 ? 21.804 2.287 74.073 1.00 36.16 127 CYS B N 1
ATOM 7206 C CA . CYS B 1 127 ? 20.368 2.492 73.931 1.00 39.10 127 CYS B CA 1
ATOM 7207 C C . CYS B 1 127 ? 20.001 3.939 73.618 1.00 40.87 127 CYS B C 1
ATOM 7208 O O . CYS B 1 127 ? 19.067 4.190 72.858 1.00 38.66 127 CYS B O 1
ATOM 7216 N N . CYS B 1 128 ? 20.721 4.890 74.206 1.00 45.38 128 CYS B N 1
ATOM 7217 C CA . CYS B 1 128 ? 20.459 6.291 73.911 1.00 46.77 128 CYS B CA 1
ATOM 7218 C C . CYS B 1 128 ? 20.827 6.561 72.464 1.00 42.79 128 CYS B C 1
ATOM 7219 O O . CYS B 1 128 ? 20.114 7.265 71.758 1.00 41.23 128 CYS B O 1
ATOM 7227 N N . THR B 1 129 ? 21.947 5.992 72.033 1.00 37.57 129 THR B N 1
ATOM 7228 C CA . THR B 1 129 ? 22.400 6.140 70.659 1.00 34.99 129 THR B CA 1
ATOM 7229 C C . THR B 1 129 ? 21.356 5.591 69.693 1.00 35.44 129 THR B C 1
ATOM 7230 O O . THR B 1 129 ? 21.128 6.153 68.623 1.00 36.05 129 THR B O 1
ATOM 7241 N N . GLU B 1 130 ? 20.719 4.494 70.079 1.00 33.07 130 GLU B N 1
ATOM 7242 C CA . GLU B 1 130 ? 19.680 3.897 69.253 1.00 37.49 130 GLU B CA 1
ATOM 7243 C C . GLU B 1 130 ? 18.388 4.699 69.351 1.00 31.33 130 GLU B C 1
ATOM 7244 O O . GLU B 1 130 ? 17.578 4.696 68.428 1.00 30.16 130 GLU B O 1
ATOM 7256 N N . ASP B 1 131 ? 18.202 5.395 70.468 1.00 33.12 131 ASP B N 1
ATOM 7257 C CA . ASP B 1 131 ? 17.067 6.298 70.606 1.00 36.03 131 ASP B CA 1
ATOM 7258 C C . ASP B 1 131 ? 17.278 7.541 69.747 1.00 29.91 131 ASP B C 1
ATOM 7259 O O . ASP B 1 131 ? 16.337 8.030 69.127 1.00 31.60 131 ASP B O 1
ATOM 7268 N N . MET B 1 132 ? 18.513 8.036 69.705 1.00 29.83 132 MET B N 1
ATOM 7269 C CA . MET B 1 132 ? 18.863 9.178 68.863 1.00 34.27 132 MET B CA 1
ATOM 7270 C C . MET B 1 132 ? 18.484 8.911 67.415 1.00 35.07 132 MET B C 1
ATOM 7271 O O .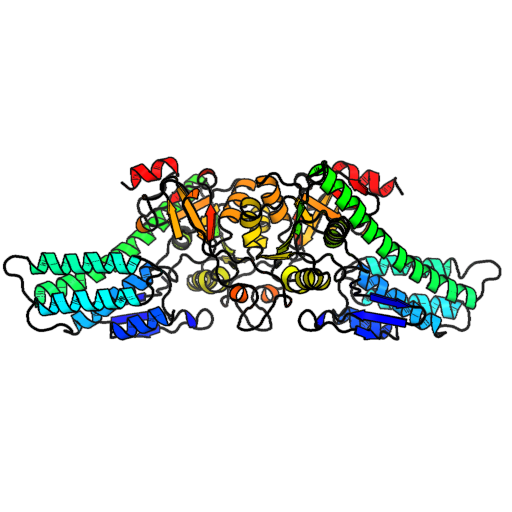 MET B 1 132 ? 17.919 9.769 66.737 1.00 37.56 132 MET B O 1
ATOM 7285 N N . LEU B 1 133 ? 18.817 7.711 66.952 1.00 31.31 133 LEU B N 1
ATOM 7286 C CA . LEU B 1 133 ? 18.564 7.314 65.577 1.00 29.92 133 LEU B CA 1
ATOM 7287 C C . LEU B 1 133 ? 17.069 7.308 65.283 1.00 30.11 133 LEU B C 1
ATOM 7288 O O . LEU B 1 133 ? 16.624 7.931 64.321 1.00 25.47 133 LEU B O 1
ATOM 7304 N N . GLU B 1 134 ? 16.294 6.623 66.120 1.00 29.33 134 GLU B N 1
ATOM 7305 C CA . GLU B 1 134 ? 14.854 6.516 65.898 1.00 31.82 134 GLU B CA 1
ATOM 7306 C C . GLU B 1 134 ? 14.173 7.876 65.967 1.00 31.86 134 GLU B C 1
ATOM 7307 O O . GLU B 1 134 ? 13.261 8.155 65.192 1.00 31.65 134 GLU B O 1
ATOM 7319 N N . LYS B 1 135 ? 14.605 8.712 66.904 1.00 30.95 135 LYS B N 1
ATOM 7320 C CA . LYS B 1 135 ? 14.003 10.030 67.081 1.00 33.66 135 LYS B CA 1
ATOM 7321 C C . LYS B 1 135 ? 14.217 10.871 65.830 1.00 32.79 135 LYS B C 1
ATOM 7322 O O . LYS B 1 135 ? 13.303 11.544 65.351 1.00 27.60 135 LYS B O 1
ATOM 7341 N N . ASP B 1 136 ? 15.434 10.820 65.306 1.00 29.75 136 ASP B N 1
ATOM 7342 C CA . ASP B 1 136 ? 15.798 11.618 64.147 1.00 28.92 136 ASP B CA 1
ATOM 7343 C C . ASP B 1 136 ? 15.012 11.159 62.926 1.00 26.12 136 ASP B C 1
ATOM 7344 O O . ASP B 1 136 ? 14.565 11.976 62.126 1.00 21.84 136 ASP B O 1
ATOM 7353 N N . LEU B 1 137 ? 14.827 9.848 62.800 1.00 27.26 137 LEU B N 1
ATOM 7354 C CA . LEU B 1 137 ? 14.044 9.293 61.706 1.00 24.80 137 LEU B CA 1
ATOM 7355 C C . LEU B 1 137 ? 12.570 9.643 61.862 1.00 27.54 137 LEU B C 1
ATOM 7356 O O . LEU B 1 137 ? 11.884 9.947 60.888 1.00 26.43 137 LEU B O 1
ATOM 7372 N N . ARG B 1 138 ? 12.089 9.592 63.097 1.00 25.16 138 ARG B N 1
ATOM 7373 C CA . ARG B 1 138 ? 10.696 9.892 63.382 1.00 30.39 138 ARG B CA 1
ATOM 7374 C C . ARG B 1 138 ? 10.410 11.381 63.175 1.00 27.45 138 ARG B C 1
ATOM 7375 O O . ARG B 1 138 ? 9.362 11.750 62.646 1.00 24.72 138 ARG B O 1
ATOM 7396 N N . ASP B 1 139 ? 11.351 12.230 63.576 1.00 25.21 139 ASP B N 1
ATOM 7397 C CA . ASP B 1 139 ? 11.187 13.673 63.424 1.00 26.14 139 ASP B CA 1
ATOM 7398 C C . ASP B 1 139 ? 11.172 14.060 61.955 1.00 24.44 139 ASP B C 1
ATOM 7399 O O . ASP B 1 139 ? 10.393 14.917 61.535 1.00 22.19 139 ASP B O 1
ATOM 7408 N N . ASN B 1 140 ? 12.047 13.429 61.180 1.00 21.18 140 ASN B N 1
ATOM 7409 C CA . ASN B 1 140 ? 12.076 13.635 59.744 1.00 22.26 140 ASN B CA 1
ATOM 7410 C C . ASN B 1 140 ? 10.737 13.248 59.123 1.00 22.47 140 ASN B C 1
ATOM 7411 O O . ASN B 1 140 ? 10.169 14.010 58.346 1.00 21.36 140 ASN B O 1
ATOM 7422 N N . ARG B 1 141 ? 10.220 12.076 59.489 1.00 23.88 141 ARG B N 1
ATOM 7423 C CA . ARG B 1 141 ? 8.899 11.652 59.026 1.00 25.32 141 ARG B CA 1
ATOM 7424 C C . ARG B 1 141 ? 7.823 12.641 59.460 1.00 24.15 141 ARG B C 1
ATOM 7425 O O . ARG B 1 141 ? 6.868 12.892 58.726 1.00 23.44 141 ARG B O 1
ATOM 7446 N N . SER B 1 142 ? 7.983 13.203 60.655 1.00 25.86 142 SER B N 1
ATOM 7447 C CA . SER B 1 142 ? 7.033 14.179 61.169 1.00 22.88 142 SER B CA 1
ATOM 7448 C C . SER B 1 142 ? 7.082 15.456 60.342 1.00 24.18 142 SER B C 1
ATOM 7449 O O . SER B 1 142 ? 6.053 16.057 60.054 1.00 19.74 142 SER B O 1
ATOM 7457 N N . ILE B 1 143 ? 8.284 15.869 59.962 1.00 24.52 143 ILE B N 1
ATOM 7458 C CA . ILE B 1 143 ? 8.440 17.040 59.115 1.00 20.89 143 ILE B CA 1
ATOM 7459 C C . ILE B 1 143 ? 7.727 16.774 57.799 1.00 19.74 143 ILE B C 1
ATOM 7460 O O . ILE B 1 143 ? 6.984 17.617 57.301 1.00 18.29 143 ILE B O 1
ATOM 7476 N N . GLY B 1 144 ? 7.932 15.579 57.256 1.00 21.02 144 GLY B N 1
ATOM 7477 C CA . GLY B 1 144 ? 7.319 15.210 55.995 1.00 21.93 144 GLY B CA 1
ATOM 7478 C C . GLY B 1 144 ? 5.806 15.242 56.039 1.00 20.20 144 GLY B C 1
ATOM 7479 O O . GLY B 1 144 ? 5.162 15.775 55.134 1.00 21.75 144 GLY B O 1
ATOM 7483 N N . ASP B 1 145 ? 5.237 14.673 57.096 1.00 17.48 145 ASP B N 1
ATOM 7484 C CA . ASP B 1 145 ? 3.791 14.533 57.200 1.00 21.89 145 ASP B CA 1
ATOM 7485 C C . ASP B 1 145 ? 3.130 15.850 57.573 1.00 20.20 145 ASP B C 1
ATOM 7486 O O . ASP B 1 145 ? 2.143 16.249 56.959 1.00 21.71 145 ASP B O 1
ATOM 7495 N N . LEU B 1 146 ? 3.678 16.525 58.575 1.00 17.57 146 LEU B N 1
ATOM 7496 C CA . LEU B 1 146 ? 3.169 17.831 58.979 1.00 25.13 146 LEU B CA 1
ATOM 7497 C C . LEU B 1 146 ? 3.252 18.839 57.836 1.00 21.77 146 LEU B C 1
ATOM 7498 O O . LEU B 1 146 ? 2.301 19.576 57.580 1.00 25.03 146 LEU B O 1
ATOM 7514 N N . GLY B 1 147 ? 4.388 18.859 57.147 1.00 20.26 147 GLY B N 1
ATOM 7515 C CA . GLY B 1 147 ? 4.584 19.763 56.029 1.00 21.16 147 GLY B CA 1
ATOM 7516 C C . GLY B 1 147 ? 3.667 19.435 54.868 1.00 20.64 147 GLY B C 1
ATOM 7517 O O . GLY B 1 147 ? 3.142 20.331 54.215 1.00 20.61 147 GLY B O 1
ATOM 7521 N N . ALA B 1 148 ? 3.467 18.147 54.609 1.00 19.84 148 ALA B N 1
ATOM 7522 C CA . ALA B 1 148 ? 2.612 17.730 53.508 1.00 22.60 148 ALA B CA 1
ATOM 7523 C C . ALA B 1 148 ? 1.175 18.153 53.778 1.00 24.08 148 ALA B C 1
ATOM 7524 O O . ALA B 1 148 ? 0.500 18.681 52.894 1.00 18.17 148 ALA B O 1
ATOM 7531 N N . ARG B 1 149 ? 0.710 17.932 55.005 1.00 21.56 149 ARG B N 1
ATOM 7532 C CA . ARG B 1 149 ? -0.654 18.299 55.353 1.00 26.49 149 ARG B CA 1
ATOM 7533 C C . ARG B 1 149 ? -0.874 19.796 55.183 1.00 23.46 149 ARG B C 1
ATOM 7534 O O . ARG B 1 149 ? -1.829 20.218 54.541 1.00 25.87 149 ARG B O 1
ATOM 7555 N N . HIS B 1 150 ? 0.018 20.591 55.763 1.00 23.88 150 HIS B N 1
ATOM 7556 C CA . HIS B 1 150 ? -0.120 22.040 55.740 1.00 23.13 150 HIS B CA 1
ATOM 7557 C C . HIS B 1 150 ? -0.082 22.571 54.312 1.00 20.86 150 HIS B C 1
ATOM 7558 O O . HIS B 1 150 ? -0.862 23.451 53.952 1.00 21.92 150 HIS B O 1
ATOM 7573 N N . LEU B 1 151 ? 0.812 22.014 53.498 1.00 22.06 151 LEU B N 1
ATOM 7574 C CA . LEU B 1 151 ? 0.932 22.398 52.092 1.00 20.63 151 LEU B CA 1
ATOM 7575 C C . LEU B 1 151 ? -0.339 22.064 51.330 1.00 18.57 151 LEU B C 1
ATOM 7576 O O . LEU B 1 151 ? -0.809 22.857 50.516 1.00 20.65 151 LEU B O 1
ATOM 7592 N N . LEU B 1 152 ? -0.893 20.884 51.584 1.00 18.79 152 LEU B N 1
ATOM 7593 C CA . LEU B 1 152 ? -2.120 20.480 50.910 1.00 22.85 152 LEU B CA 1
ATOM 7594 C C . LEU B 1 152 ? -3.287 21.393 51.296 1.00 21.60 152 LEU B C 1
ATOM 7595 O O . LEU B 1 152 ? -4.061 21.811 50.441 1.00 19.88 152 LEU B O 1
ATOM 7611 N N . GLU B 1 153 ? -3.393 21.725 52.576 1.00 21.79 153 GLU B N 1
ATOM 7612 C CA . GLU B 1 153 ? -4.456 22.607 53.042 1.00 23.59 153 GLU B CA 1
ATOM 7613 C C . GLU B 1 153 ? -4.349 24.008 52.439 1.00 22.80 153 GLU B C 1
ATOM 7614 O O . GLU B 1 153 ? -5.359 24.677 52.232 1.00 24.11 153 GLU B O 1
ATOM 7626 N N . ARG B 1 154 ? -3.125 24.440 52.152 1.00 20.20 154 ARG B N 1
ATOM 7627 C CA . ARG B 1 154 ? -2.887 25.774 51.609 1.00 19.97 154 ARG B CA 1
ATOM 7628 C C . ARG B 1 154 ? -3.121 25.812 50.097 1.00 15.17 154 ARG B C 1
ATOM 7629 O O . ARG B 1 154 ? -3.603 26.808 49.570 1.00 19.68 154 ARG B O 1
ATOM 7650 N N . VAL B 1 155 ? -2.789 24.725 49.406 1.00 17.30 155 VAL B N 1
ATOM 7651 C CA . VAL B 1 155 ? -2.735 24.736 47.941 1.00 18.43 155 VAL B CA 1
ATOM 7652 C C . VAL B 1 155 ? -3.849 23.930 47.259 1.00 19.50 155 VAL B C 1
ATOM 7653 O O . VAL B 1 155 ? -4.342 24.329 46.203 1.00 19.21 155 VAL B O 1
ATOM 7666 N N . ALA B 1 156 ? -4.234 22.799 47.845 1.00 20.29 156 ALA B N 1
ATOM 7667 C CA . ALA B 1 156 ? -5.279 21.964 47.259 1.00 21.39 156 ALA B CA 1
ATOM 7668 C C . ALA B 1 156 ? -6.100 21.277 48.347 1.00 24.15 156 ALA B C 1
ATOM 7669 O O . ALA B 1 156 ? -6.184 20.047 48.388 1.00 24.97 156 ALA B O 1
ATOM 7676 N N . PRO B 1 157 ? -6.727 22.077 49.225 1.00 23.79 157 PRO B N 1
ATOM 7677 C CA . PRO B 1 157 ? -7.441 21.580 50.411 1.00 25.29 157 PRO B CA 1
ATOM 7678 C C . PRO B 1 157 ? -8.625 20.663 50.095 1.00 28.92 157 PRO B C 1
ATOM 7679 O O . PRO B 1 157 ? -8.988 19.827 50.927 1.00 27.45 157 PRO B O 1
ATOM 7690 N N . SER B 1 158 ? -9.199 20.800 48.904 1.00 24.05 158 SER B N 1
ATOM 7691 C CA . SER B 1 158 ? -10.407 20.060 48.540 1.00 30.64 158 SER B CA 1
ATOM 7692 C C . SER B 1 158 ? -10.086 18.706 47.914 1.00 30.20 158 SER B C 1
ATOM 7693 O O . SER B 1 158 ? -10.933 18.098 47.260 1.00 36.33 158 SER B O 1
ATOM 7701 N N . GLY B 1 159 ? -8.872 18.221 48.141 1.00 32.81 159 GLY B N 1
ATOM 7702 C CA . GLY B 1 159 ? -8.347 17.103 47.381 1.00 27.41 159 GLY B CA 1
ATOM 7703 C C . GLY B 1 159 ? -7.646 17.741 46.202 1.00 34.58 159 GLY B C 1
ATOM 7704 O O . GLY B 1 159 ? -7.563 18.963 46.138 1.00 43.26 159 GLY B O 1
ATOM 7708 N N . GLY B 1 160 ? -7.149 16.950 45.265 1.00 29.92 160 GLY B N 1
ATOM 7709 C CA . GLY B 1 160 ? -6.427 17.518 44.140 1.00 26.36 160 GLY B CA 1
ATOM 7710 C C . GLY B 1 160 ? -4.945 17.495 44.443 1.00 22.39 160 GLY B C 1
ATOM 7711 O O . GLY B 1 160 ? -4.527 17.734 45.577 1.00 22.22 160 GLY B O 1
ATOM 7715 N N . LYS B 1 161 ? -4.151 17.189 43.427 1.00 21.56 161 LYS B N 1
ATOM 7716 C CA . LYS B 1 161 ? -2.731 16.942 43.616 1.00 27.74 161 LYS B CA 1
ATOM 7717 C C . LYS B 1 161 ? -1.908 18.221 43.562 1.00 26.54 161 LYS B C 1
ATOM 7718 O O . LYS B 1 161 ? -2.430 19.291 43.252 1.00 26.18 161 LYS B O 1
ATOM 7737 N N . VAL B 1 162 ? -0.619 18.099 43.866 1.00 25.16 162 VAL B N 1
ATOM 7738 C CA . VAL B 1 162 ? 0.284 19.241 43.827 1.00 25.75 162 VAL B CA 1
ATOM 7739 C C . VAL B 1 162 ? 1.582 18.940 43.087 1.00 25.82 162 VAL B C 1
ATOM 7740 O O . VAL B 1 162 ? 2.077 17.808 43.086 1.00 23.73 162 VAL B O 1
ATOM 7753 N N . THR B 1 163 ? 2.117 19.982 42.464 1.00 23.69 163 THR B N 1
ATOM 7754 C CA . THR B 1 163 ? 3.398 19.926 41.788 1.00 21.99 163 THR B CA 1
ATOM 7755 C C . THR B 1 163 ? 4.378 20.710 42.637 1.00 23.13 163 THR B C 1
ATOM 7756 O O . THR B 1 163 ? 4.191 21.909 42.866 1.00 22.47 163 THR B O 1
ATOM 7767 N N . VAL B 1 164 ? 5.412 20.025 43.115 1.00 19.21 164 VAL B N 1
ATOM 7768 C CA . VAL B 1 164 ? 6.358 20.618 44.051 1.00 19.32 164 VAL B CA 1
ATOM 7769 C C . VAL B 1 164 ? 7.727 20.792 43.405 1.00 20.35 164 VAL B C 1
ATOM 7770 O O . VAL B 1 164 ? 8.200 19.924 42.675 1.00 18.95 164 VAL B O 1
ATOM 7783 N N . LEU B 1 165 ? 8.356 21.925 43.685 1.00 16.47 165 LEU B N 1
ATOM 7784 C CA . LEU B 1 165 ? 9.707 22.192 43.217 1.00 19.02 165 LEU B CA 1
ATOM 7785 C C . LEU B 1 165 ? 10.637 22.321 44.412 1.00 20.46 165 LEU B C 1
ATOM 7786 O O . LEU B 1 165 ? 10.303 22.991 45.391 1.00 21.87 165 LEU B O 1
ATOM 7802 N N . THR B 1 166 ? 11.795 21.669 44.337 1.00 15.40 166 THR B N 1
ATOM 7803 C CA . THR B 1 166 ? 12.774 21.743 45.414 1.00 19.40 166 THR B CA 1
ATOM 7804 C C . THR B 1 166 ? 14.193 22.059 44.908 1.00 22.26 166 THR B C 1
ATOM 7805 O O . THR B 1 166 ? 14.427 22.203 43.703 1.00 22.59 166 THR B O 1
ATOM 7816 N N . HIS B 1 167 ? 15.127 22.155 45.851 1.00 20.26 167 HIS B N 1
ATOM 7817 C CA . HIS B 1 167 ? 16.439 22.754 45.618 1.00 20.23 167 HIS B CA 1
ATOM 7818 C C . HIS B 1 167 ? 17.474 22.040 46.476 1.00 20.33 167 HIS B C 1
ATOM 7819 O O . HIS B 1 167 ? 17.180 21.671 47.612 1.00 21.88 167 HIS B O 1
ATOM 7834 N N . CYS B 1 168 ? 18.678 21.855 45.934 1.00 19.10 168 CYS B N 1
ATOM 7835 C CA . CYS B 1 168 ? 19.747 21.118 46.614 1.00 18.31 168 CYS B CA 1
ATOM 7836 C C . CYS B 1 168 ? 19.291 19.694 46.960 1.00 19.51 168 CYS B C 1
ATOM 7837 O O . CYS B 1 168 ? 18.452 19.130 46.263 1.00 19.40 168 CYS B O 1
ATOM 7845 N N . ASN B 1 169 ? 19.851 19.115 48.023 1.00 26.56 169 ASN B N 1
ATOM 7846 C CA . ASN B 1 169 ? 19.441 17.786 48.489 1.00 25.86 169 ASN B CA 1
ATOM 7847 C C . ASN B 1 169 ? 19.180 17.746 49.988 1.00 22.04 169 ASN B C 1
ATOM 7848 O O . ASN B 1 169 ? 20.035 18.099 50.798 1.00 21.42 169 ASN B O 1
ATOM 7859 N N . THR B 1 170 ? 17.993 17.280 50.343 1.00 21.64 170 THR B N 1
ATOM 7860 C CA . THR B 1 170 ? 17.534 17.289 51.721 1.00 25.73 170 THR B CA 1
ATOM 7861 C C . THR B 1 170 ? 16.910 15.949 52.064 1.00 21.20 170 THR B C 1
ATOM 7862 O O . THR B 1 170 ? 16.133 15.835 53.013 1.00 21.94 170 THR B O 1
ATOM 7873 N N . GLY B 1 171 ? 17.256 14.935 51.278 1.00 22.29 171 GLY B N 1
ATOM 7874 C CA . GLY B 1 171 ? 16.615 13.640 51.369 1.00 21.13 171 GLY B CA 1
ATOM 7875 C C . GLY B 1 171 ? 17.316 12.692 52.313 1.00 22.27 171 GLY B C 1
ATOM 7876 O O . GLY B 1 171 ? 17.883 13.104 53.328 1.00 22.13 171 GLY B O 1
ATOM 7880 N N . ALA B 1 172 ? 17.261 11.408 51.974 1.00 24.42 172 ALA B N 1
ATOM 7881 C CA . ALA B 1 172 ? 17.941 10.377 52.744 1.00 24.85 172 ALA B CA 1
ATOM 7882 C C . ALA B 1 172 ? 19.452 10.575 52.664 1.00 23.91 172 ALA B C 1
ATOM 7883 O O . ALA B 1 172 ? 20.194 10.102 53.522 1.00 22.40 172 ALA B O 1
ATOM 7890 N N . LEU B 1 173 ? 19.892 11.295 51.635 1.00 24.67 173 LEU B N 1
ATOM 7891 C CA . LEU B 1 173 ? 21.310 11.519 51.383 1.00 23.09 173 LEU B CA 1
ATOM 7892 C C . LEU B 1 173 ? 21.832 12.790 52.053 1.00 23.26 173 LEU B C 1
ATOM 7893 O O . LEU B 1 173 ? 22.970 13.188 51.824 1.00 25.79 173 LEU B O 1
ATOM 7909 N N . ALA B 1 174 ? 20.994 13.423 52.872 1.00 20.11 174 ALA B N 1
ATOM 7910 C CA . ALA B 1 174 ? 21.403 14.581 53.668 1.00 24.35 174 ALA B CA 1
ATOM 7911 C C . ALA B 1 174 ? 21.075 14.371 55.147 1.00 23.76 174 ALA B C 1
ATOM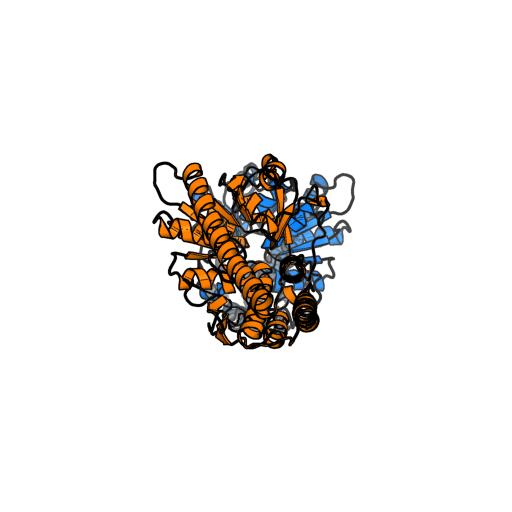 7912 O O . ALA B 1 174 ? 21.365 15.230 55.985 1.00 24.75 174 ALA B O 1
ATOM 7919 N N . THR B 1 175 ? 20.477 13.225 55.461 1.00 22.47 175 THR B N 1
ATOM 7920 C CA . THR B 1 175 ? 19.909 12.977 56.781 1.00 23.17 175 THR B CA 1
ATOM 7921 C C . THR B 1 175 ? 20.015 11.508 57.156 1.00 24.98 175 THR B C 1
ATOM 7922 O O . THR B 1 175 ? 20.495 10.687 56.374 1.00 25.52 175 THR B O 1
ATOM 7933 N N . ALA B 1 176 ? 19.548 11.190 58.359 1.00 25.63 176 ALA B N 1
ATOM 7934 C CA . ALA B 1 176 ? 19.515 9.821 58.853 1.00 28.64 176 ALA B CA 1
ATOM 7935 C C . ALA B 1 176 ? 18.653 8.945 57.950 1.00 28.33 176 ALA B C 1
ATOM 7936 O O . ALA B 1 176 ? 18.923 7.756 57.775 1.00 26.65 176 ALA B O 1
ATOM 7943 N N . GLY B 1 177 ? 17.614 9.548 57.380 1.00 29.52 177 GLY B N 1
ATOM 7944 C CA . GLY B 1 177 ? 16.691 8.848 56.508 1.00 28.02 177 GLY B CA 1
ATOM 7945 C C . GLY B 1 177 ? 15.425 9.659 56.277 1.00 22.25 177 GLY B C 1
ATOM 7946 O O . GLY B 1 177 ? 15.074 10.521 57.079 1.00 23.59 177 GLY B O 1
ATOM 7950 N N . TYR B 1 178 ? 14.762 9.385 55.159 1.00 19.27 178 TYR B N 1
ATOM 7951 C CA . TYR B 1 178 ? 13.491 10.005 54.798 1.00 22.19 178 TYR B CA 1
ATOM 7952 C C . TYR B 1 178 ? 13.642 11.462 54.345 1.00 23.80 178 TYR B C 1
ATOM 7953 O O . TYR B 1 178 ? 13.110 11.840 53.301 1.00 23.89 178 TYR B O 1
ATOM 7971 N N . GLY B 1 179 ? 14.350 12.273 55.128 1.00 22.17 179 GLY B N 1
ATOM 7972 C CA . GLY B 1 179 ? 14.682 13.630 54.718 1.00 23.81 179 GLY B CA 1
ATOM 7973 C C . GLY B 1 179 ? 13.777 14.708 55.285 1.00 23.44 179 GLY B C 1
ATOM 7974 O O . GLY B 1 179 ? 12.898 14.431 56.102 1.00 21.80 179 GLY B O 1
ATOM 7978 N N . THR B 1 180 ? 14.006 15.945 54.853 1.00 22.00 180 THR B N 1
ATOM 7979 C CA . THR B 1 180 ? 13.223 17.079 55.330 1.00 20.08 180 THR B CA 1
ATOM 7980 C C . THR B 1 180 ? 12.294 17.588 54.229 1.00 16.75 180 THR B C 1
ATOM 7981 O O . THR B 1 180 ? 11.120 17.209 54.200 1.00 19.15 180 THR B O 1
ATOM 7992 N N . ALA B 1 181 ? 12.803 18.408 53.313 1.00 18.39 181 ALA B N 1
ATOM 7993 C CA . ALA B 1 181 ? 11.974 18.908 52.220 1.00 21.21 181 ALA B CA 1
ATOM 7994 C C . ALA B 1 181 ? 11.590 17.756 51.305 1.00 18.88 181 ALA B C 1
ATOM 7995 O O . ALA B 1 181 ? 10.448 17.660 50.850 1.00 19.53 181 ALA B O 1
ATOM 8002 N N . LEU B 1 182 ? 12.544 16.868 51.054 1.00 16.85 182 LEU B N 1
ATOM 8003 C CA . LEU B 1 182 ? 12.278 15.687 50.239 1.00 19.52 182 LEU B CA 1
ATOM 8004 C C . LEU B 1 182 ? 11.394 14.719 51.018 1.00 17.38 182 LEU B C 1
ATOM 8005 O O . LEU B 1 182 ? 10.674 13.915 50.430 1.00 16.00 182 LEU B O 1
ATOM 8021 N N . GLY B 1 183 ? 11.436 14.813 52.344 1.00 17.54 183 GLY B N 1
ATOM 8022 C CA . GLY B 1 183 ? 10.506 14.077 53.183 1.00 19.54 183 GLY B CA 1
ATOM 8023 C C . GLY B 1 183 ? 9.074 14.528 52.933 1.00 21.01 183 GLY B C 1
ATOM 8024 O O . GLY B 1 183 ? 8.153 13.708 52.907 1.00 19.69 183 GLY B O 1
ATOM 8028 N N . VAL B 1 184 ? 8.885 15.834 52.742 1.00 19.53 184 VAL B N 1
ATOM 8029 C CA . VAL B 1 184 ? 7.566 16.377 52.427 1.00 21.14 184 VAL B CA 1
ATOM 8030 C C . VAL B 1 184 ? 7.087 15.805 51.103 1.00 18.46 184 VAL B C 1
ATOM 8031 O O . VAL B 1 184 ? 5.924 15.441 50.957 1.00 19.70 184 VAL B O 1
ATOM 8044 N N . ILE B 1 185 ? 7.993 15.726 50.139 1.00 17.68 185 ILE B N 1
ATOM 8045 C CA . ILE B 1 185 ? 7.665 15.168 48.832 1.00 18.18 185 ILE B CA 1
ATOM 8046 C C . ILE B 1 185 ? 7.328 13.668 48.934 1.00 19.70 185 ILE B C 1
ATOM 8047 O O . ILE B 1 185 ? 6.422 13.186 48.262 1.00 19.16 185 ILE B O 1
ATOM 8063 N N . ARG B 1 186 ? 8.050 12.940 49.779 1.00 18.64 186 ARG B N 1
ATOM 8064 C CA . ARG B 1 186 ? 7.762 11.524 49.999 1.00 23.47 186 ARG B CA 1
ATOM 8065 C C . ARG B 1 186 ? 6.380 11.349 50.607 1.00 19.00 186 ARG B C 1
ATOM 8066 O O . ARG B 1 186 ? 5.604 10.508 50.168 1.00 16.67 186 ARG B O 1
ATOM 8087 N N . SER B 1 187 ? 6.080 12.151 51.621 1.00 20.04 187 SER B N 1
ATOM 8088 C CA . SER B 1 187 ? 4.786 12.093 52.279 1.00 17.49 187 SER B CA 1
ATOM 8089 C C . SER B 1 187 ? 3.641 12.413 51.318 1.00 21.23 187 SER B C 1
ATOM 8090 O O . SER B 1 187 ? 2.594 11.767 51.360 1.00 19.72 187 SER B O 1
ATOM 8098 N N . LEU B 1 188 ? 3.840 13.399 50.449 1.00 22.66 188 LEU B N 1
ATOM 8099 C CA . LEU B 1 188 ? 2.820 13.744 49.463 1.00 21.72 188 LEU B CA 1
ATOM 8100 C C . LEU B 1 188 ? 2.605 12.591 48.496 1.00 23.74 188 LEU B C 1
ATOM 8101 O O . LEU B 1 188 ? 1.472 12.283 48.127 1.00 19.96 188 LEU B O 1
ATOM 8117 N N . HIS B 1 189 ? 3.698 11.954 48.088 1.00 21.99 189 HIS B N 1
ATOM 8118 C CA . HIS B 1 189 ? 3.614 10.837 47.159 1.00 23.99 189 HIS B CA 1
ATOM 8119 C C . HIS B 1 189 ? 2.854 9.671 47.793 1.00 22.11 189 HIS B C 1
ATOM 8120 O O . HIS B 1 189 ? 2.000 9.067 47.149 1.00 21.49 189 HIS B O 1
ATOM 8135 N N . SER B 1 190 ? 3.155 9.378 49.059 1.00 22.88 190 SER B N 1
ATOM 8136 C CA . SER B 1 190 ? 2.496 8.286 49.783 1.00 26.91 190 SER B CA 1
ATOM 8137 C C . SER B 1 190 ? 0.992 8.493 49.863 1.00 25.71 190 SER B C 1
ATOM 8138 O O . SER B 1 190 ? 0.215 7.547 49.723 1.00 29.39 190 SER B O 1
ATOM 8146 N N . LEU B 1 191 ? 0.592 9.734 50.118 1.00 20.44 191 LEU B N 1
ATOM 8147 C CA . LEU B 1 191 ? -0.818 10.100 50.191 1.00 24.36 191 LEU B CA 1
ATOM 8148 C C . LEU B 1 191 ? -1.502 10.049 48.827 1.00 19.11 191 LEU B C 1
ATOM 8149 O O . LEU B 1 191 ? -2.717 10.190 48.738 1.00 26.34 191 LEU B O 1
ATOM 8165 N N . GLY B 1 192 ? -0.721 9.855 47.770 1.00 23.11 192 GLY B N 1
ATOM 8166 C CA . GLY B 1 192 ? -1.247 9.883 46.416 1.00 25.46 192 GLY B CA 1
ATOM 8167 C C . GLY B 1 192 ? -1.659 11.278 45.962 1.00 27.92 192 GLY B C 1
ATOM 8168 O O . GLY B 1 192 ? -2.531 11.426 45.107 1.00 26.12 192 GLY B O 1
ATOM 8172 N N . ARG B 1 193 ? -1.021 12.301 46.524 1.00 26.02 193 ARG B N 1
ATOM 8173 C CA . ARG B 1 193 ? -1.399 13.687 46.255 1.00 23.44 193 ARG B CA 1
ATOM 8174 C C . ARG B 1 193 ? -0.308 14.464 45.509 1.00 23.43 193 ARG B C 1
ATOM 8175 O O . ARG B 1 193 ? -0.414 15.678 45.339 1.00 24.32 193 ARG B O 1
ATOM 8196 N N . LEU B 1 194 ? 0.731 13.765 45.060 1.00 23.48 194 LEU B N 1
ATOM 8197 C CA . LEU B 1 194 ? 1.827 14.399 44.330 1.00 21.03 194 LEU B CA 1
ATOM 8198 C C . LEU B 1 194 ? 1.697 14.181 42.830 1.00 22.27 194 LEU B C 1
ATOM 8199 O O . LEU B 1 194 ? 1.806 13.057 42.342 1.00 24.92 194 LEU B O 1
ATOM 8215 N N . GLU B 1 195 ? 1.472 15.268 42.100 1.00 24.55 195 GLU B N 1
ATOM 8216 C CA . GLU B 1 195 ? 1.405 15.213 40.647 1.00 22.80 195 GLU B CA 1
ATOM 8217 C C . GLU B 1 195 ? 2.802 15.022 40.069 1.00 22.96 195 GLU B C 1
ATOM 8218 O O . GLU B 1 195 ? 3.019 14.168 39.211 1.00 20.81 195 GLU B O 1
ATOM 8230 N N . HIS B 1 196 ? 3.751 15.820 40.543 1.00 21.51 196 HIS B N 1
ATOM 8231 C CA . HIS B 1 196 ? 5.089 15.806 39.976 1.00 21.78 196 HIS B CA 1
ATOM 8232 C C . HIS B 1 196 ? 6.036 16.574 40.883 1.00 21.11 196 HIS B C 1
ATOM 8233 O O . HIS B 1 196 ? 5.616 17.494 41.580 1.00 20.91 196 HIS B O 1
ATOM 8248 N N . ALA B 1 197 ? 7.306 16.178 40.876 1.00 19.71 197 ALA B N 1
ATOM 8249 C CA . ALA B 1 197 ? 8.348 16.890 41.605 1.00 20.44 197 ALA B CA 1
ATOM 8250 C C . ALA B 1 197 ? 9.400 17.420 40.637 1.00 22.75 197 ALA B C 1
ATOM 8251 O O . ALA B 1 197 ? 9.917 16.677 39.804 1.00 21.85 197 ALA B O 1
ATOM 8258 N N . PHE B 1 198 ? 9.702 18.709 40.744 1.00 17.08 198 PHE B N 1
ATOM 8259 C CA . PHE B 1 198 ? 10.802 19.304 39.997 1.00 15.96 198 PHE B CA 1
ATOM 8260 C C . PHE B 1 198 ? 11.975 19.514 40.929 1.00 18.06 198 PHE B C 1
ATOM 8261 O O . PHE B 1 198 ? 11.794 19.880 42.089 1.00 17.17 198 PHE B O 1
ATOM 8278 N N . CYS B 1 199 ? 13.181 19.286 40.422 1.00 20.98 199 CYS B N 1
ATOM 8279 C CA . CYS B 1 199 ? 14.381 19.528 41.205 1.00 15.29 199 CYS B CA 1
ATOM 8280 C C . CYS B 1 199 ? 15.424 20.230 40.349 1.00 17.07 199 CYS B C 1
ATOM 8281 O O . CYS B 1 199 ? 15.590 19.915 39.170 1.00 17.49 199 CYS B O 1
ATOM 8289 N N . THR B 1 200 ? 16.108 21.199 40.948 1.00 16.40 200 THR B N 1
ATOM 8290 C CA . THR B 1 200 ? 17.122 21.983 40.253 1.00 18.31 200 THR B CA 1
ATOM 8291 C C . THR B 1 200 ? 18.479 21.318 40.357 1.00 17.09 200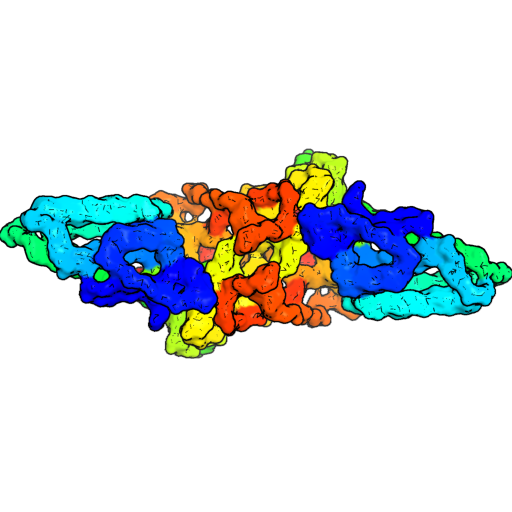 THR B C 1
ATOM 8292 O O . THR B 1 200 ? 18.720 20.547 41.283 1.00 18.06 200 THR B O 1
ATOM 8303 N N . GLU B 1 201 ? 19.375 21.648 39.430 1.00 19.12 201 GLU B N 1
ATOM 8304 C CA . GLU B 1 201 ? 20.744 21.140 39.463 1.00 19.70 201 GLU B CA 1
ATOM 8305 C C . GLU B 1 201 ? 21.432 21.538 40.755 1.00 21.54 201 GLU B C 1
ATOM 8306 O O . GLU B 1 201 ? 22.180 20.752 41.342 1.00 17.25 201 GLU B O 1
ATOM 8318 N N . THR B 1 202 ? 21.178 22.774 41.181 1.00 17.47 202 THR B N 1
ATOM 8319 C CA . THR B 1 202 ? 21.867 23.363 42.324 1.00 20.15 202 THR B CA 1
ATOM 8320 C C . THR B 1 202 ? 23.378 23.454 42.068 1.00 20.68 202 THR B C 1
ATOM 8321 O O . THR B 1 202 ? 24.177 22.786 42.722 1.00 20.14 202 THR B O 1
ATOM 8332 N N . ARG B 1 203 ? 23.763 24.279 41.100 1.00 20.92 203 ARG B N 1
ATOM 8333 C CA . ARG B 1 203 ? 25.172 24.576 40.874 1.00 17.62 203 ARG B CA 1
ATOM 8334 C C . ARG B 1 203 ? 25.758 25.259 42.116 1.00 23.98 203 ARG B C 1
ATOM 8335 O O . ARG B 1 203 ? 25.019 25.840 42.914 1.00 17.95 203 ARG B O 1
ATOM 8356 N N . PRO B 1 204 ? 27.091 25.197 42.286 1.00 20.33 204 PRO B N 1
ATOM 8357 C CA . PRO B 1 204 ? 28.054 24.486 41.439 1.00 19.04 204 PRO B CA 1
ATOM 8358 C C . PRO B 1 204 ? 28.387 23.066 41.930 1.00 23.15 204 PRO B C 1
ATOM 8359 O O . PRO B 1 204 ? 29.138 22.357 41.260 1.00 24.02 204 PRO B O 1
ATOM 8370 N N . TYR B 1 205 ? 27.829 22.657 43.067 1.00 22.18 205 TYR B N 1
ATOM 8371 C CA . TYR B 1 205 ? 28.130 21.340 43.639 1.00 27.08 205 TYR B CA 1
ATOM 8372 C C . TYR B 1 205 ? 27.140 20.266 43.174 1.00 24.55 205 TYR B C 1
ATOM 8373 O O . TYR B 1 205 ? 27.346 19.076 43.402 1.00 25.14 205 TYR B O 1
ATOM 8391 N N . ASN B 1 206 ? 26.078 20.704 42.505 1.00 22.53 206 ASN B N 1
ATOM 8392 C CA . ASN B 1 206 ? 25.238 19.816 41.703 1.00 24.15 206 ASN B CA 1
ATOM 8393 C C . ASN B 1 206 ? 24.520 18.724 42.493 1.00 21.38 206 ASN B C 1
ATOM 8394 O O . ASN B 1 206 ? 24.235 17.654 41.953 1.00 20.42 206 ASN B O 1
ATOM 8405 N N . GLN B 1 207 ? 24.210 18.992 43.756 1.00 18.27 207 GLN B N 1
ATOM 8406 C CA . GLN B 1 207 ? 23.618 17.973 44.622 1.00 26.88 207 GLN B CA 1
ATOM 8407 C C . GLN B 1 207 ? 22.177 17.637 44.250 1.00 25.27 207 GLN B C 1
ATOM 8408 O O . GLN B 1 207 ? 21.679 16.562 44.588 1.00 23.54 207 GLN B O 1
ATOM 8422 N N . GLY B 1 208 ? 21.508 18.565 43.575 1.00 21.06 208 GLY B N 1
ATOM 8423 C CA . GLY B 1 208 ? 20.171 18.311 43.082 1.00 18.70 208 GLY B CA 1
ATOM 8424 C C . GLY B 1 208 ? 20.209 17.375 41.884 1.00 23.00 208 GLY B C 1
ATOM 8425 O O . GLY B 1 208 ? 19.411 16.444 41.782 1.00 22.76 208 GLY B O 1
ATOM 8429 N N . ALA B 1 209 ? 21.145 17.630 40.974 1.00 20.37 209 ALA B N 1
ATOM 8430 C CA . ALA B 1 209 ? 21.331 16.790 39.794 1.00 26.13 209 ALA B CA 1
ATOM 8431 C C . ALA B 1 209 ? 21.904 15.417 40.168 1.00 24.59 209 ALA B C 1
ATOM 8432 O O . ALA B 1 209 ? 21.475 14.395 39.632 1.00 19.04 209 ALA B O 1
ATOM 8439 N N . ARG B 1 210 ? 22.858 15.407 41.099 1.00 21.34 210 ARG B N 1
ATOM 8440 C CA . ARG B 1 210 ? 23.529 14.180 41.523 1.00 23.96 210 ARG B CA 1
ATOM 8441 C C . ARG B 1 210 ? 22.707 13.356 42.510 1.00 23.65 210 ARG B C 1
ATOM 8442 O O . ARG B 1 210 ? 22.510 12.157 42.308 1.00 22.35 210 ARG B O 1
ATOM 8463 N N . LEU B 1 211 ? 22.236 13.993 43.578 1.00 21.18 211 LEU B N 1
ATOM 8464 C CA . LEU B 1 211 ? 21.646 13.263 44.701 1.00 22.24 211 LEU B CA 1
ATOM 8465 C C . LEU B 1 211 ? 20.116 13.276 44.731 1.00 23.10 211 LEU B C 1
ATOM 8466 O O . LEU B 1 211 ? 19.492 12.238 44.935 1.00 24.68 211 LEU B O 1
ATOM 8482 N N . THR B 1 212 ? 19.508 14.443 44.554 1.00 22.91 212 THR B N 1
ATOM 8483 C CA . THR B 1 212 ? 18.055 14.534 44.622 1.00 23.32 212 THR B CA 1
ATOM 8484 C C . THR B 1 212 ? 17.430 13.753 43.471 1.00 21.95 212 THR B C 1
ATOM 8485 O O . THR B 1 212 ? 16.451 13.037 43.666 1.00 24.04 212 THR B O 1
ATOM 8496 N N . ALA B 1 213 ? 18.003 13.893 42.280 1.00 21.67 213 ALA B N 1
ATOM 8497 C CA . ALA B 1 213 ? 17.574 13.112 41.126 1.00 25.08 213 ALA B CA 1
ATOM 8498 C C . ALA B 1 213 ? 17.658 11.617 41.432 1.00 24.22 213 ALA B C 1
ATOM 8499 O O . ALA B 1 213 ? 16.733 10.860 41.136 1.00 22.06 213 ALA B O 1
ATOM 8506 N N . PHE B 1 214 ? 18.766 11.200 42.036 1.00 20.55 214 PHE B N 1
ATOM 8507 C CA . PHE B 1 214 ? 18.950 9.803 42.414 1.00 24.58 214 PHE B CA 1
ATOM 8508 C C . PHE B 1 214 ? 17.851 9.326 43.364 1.00 25.99 214 PHE B C 1
ATOM 8509 O O . PHE B 1 214 ? 17.270 8.264 43.153 1.00 22.15 214 PHE B O 1
ATOM 8526 N N . GLU B 1 215 ? 17.568 10.103 44.408 1.00 21.83 215 GLU B N 1
ATOM 8527 C CA . GLU B 1 215 ? 16.538 9.719 45.368 1.00 22.46 215 GLU B CA 1
ATOM 8528 C C . GLU B 1 215 ? 15.181 9.603 44.682 1.00 23.29 215 GLU B C 1
ATOM 8529 O O . GLU B 1 215 ? 14.440 8.651 44.909 1.00 24.35 215 GLU B O 1
ATOM 8541 N N . LEU B 1 216 ? 14.862 10.569 43.831 1.00 22.62 216 LEU B N 1
ATOM 8542 C CA . LEU B 1 216 ? 13.568 10.587 43.167 1.00 24.22 216 LEU B CA 1
ATOM 8543 C C . LEU B 1 216 ? 13.405 9.394 42.225 1.00 25.47 216 LEU B C 1
ATOM 8544 O O . LEU B 1 216 ? 12.339 8.786 42.176 1.00 23.39 216 LEU B O 1
ATOM 8560 N N . VAL B 1 217 ? 14.456 9.065 41.479 1.00 23.48 217 VAL B N 1
ATOM 8561 C CA . VAL B 1 217 ? 14.404 7.929 40.570 1.00 27.58 217 VAL B CA 1
ATOM 8562 C C . VAL B 1 217 ? 14.257 6.640 41.373 1.00 29.02 217 VAL B C 1
ATOM 8563 O O . VAL B 1 217 ? 13.468 5.770 41.023 1.00 30.18 217 VAL B O 1
ATOM 8576 N N . TYR B 1 218 ? 15.012 6.537 42.460 1.00 27.98 218 TYR B N 1
ATOM 8577 C CA . TYR B 1 218 ? 14.992 5.352 43.303 1.00 32.64 218 TYR B CA 1
ATOM 8578 C C . TYR B 1 218 ? 13.592 5.055 43.846 1.00 31.60 218 TYR B C 1
ATOM 8579 O O . TYR B 1 218 ? 13.123 3.917 43.796 1.00 31.88 218 TYR B O 1
ATOM 8597 N N . GLU B 1 219 ? 12.941 6.082 44.381 1.00 28.60 219 GLU B N 1
ATOM 8598 C CA . GLU B 1 219 ? 11.605 5.943 44.952 1.00 33.18 219 GLU B CA 1
ATOM 8599 C C . GLU B 1 219 ? 10.542 5.898 43.854 1.00 28.12 219 GLU B C 1
ATOM 8600 O O . GLU B 1 219 ? 9.349 5.790 44.142 1.00 23.94 219 GLU B O 1
ATOM 8612 N N . GLN B 1 220 ? 10.982 5.996 42.601 1.00 25.65 220 GLN B N 1
ATOM 8613 C CA . GLN B 1 220 ? 10.079 6.041 41.456 1.00 29.50 220 GLN B CA 1
ATOM 8614 C C . GLN B 1 220 ? 9.003 7.120 41.606 1.00 29.93 220 GLN B C 1
ATOM 8615 O O . GLN B 1 220 ? 7.846 6.927 41.229 1.00 28.49 220 GLN B O 1
ATOM 8629 N N . ILE B 1 221 ? 9.401 8.261 42.158 1.00 24.33 221 ILE B N 1
ATOM 8630 C CA . ILE B 1 221 ? 8.513 9.412 42.267 1.00 25.32 221 ILE B CA 1
ATOM 8631 C C . ILE B 1 221 ? 8.560 10.176 40.945 1.00 22.03 221 ILE B C 1
ATOM 8632 O O . ILE B 1 221 ? 9.644 10.458 40.438 1.00 24.10 221 ILE B O 1
ATOM 8648 N N . PRO B 1 222 ? 7.387 10.499 40.370 1.00 24.17 222 PRO B N 1
ATOM 8649 C CA . PRO B 1 222 ? 7.415 11.212 39.086 1.00 22.29 222 PRO B CA 1
ATOM 8650 C C . PRO B 1 222 ? 8.148 12.541 39.224 1.00 23.40 222 PRO B C 1
ATOM 8651 O O . PRO B 1 222 ? 7.733 13.391 40.013 1.00 21.34 222 PRO B O 1
ATOM 8662 N N . ALA B 1 223 ? 9.234 12.701 38.473 1.00 21.96 223 ALA B N 1
ATOM 8663 C CA . ALA B 1 223 ? 10.146 13.809 38.692 1.00 20.83 223 ALA B CA 1
ATOM 8664 C C . ALA B 1 223 ? 10.822 14.321 37.422 1.00 22.01 223 ALA B C 1
ATOM 8665 O O . ALA B 1 223 ? 10.934 13.603 36.427 1.00 25.22 223 ALA B O 1
ATOM 8672 N N . THR B 1 224 ? 11.283 15.570 37.478 1.00 17.96 224 THR B N 1
ATOM 8673 C CA . THR B 1 224 ? 12.000 16.183 36.365 1.00 19.55 224 THR B CA 1
ATOM 8674 C C . THR B 1 224 ? 13.125 17.072 36.878 1.00 21.83 224 THR B C 1
ATOM 8675 O O . THR B 1 224 ? 12.927 17.872 37.799 1.00 21.37 224 THR B O 1
ATOM 8686 N N . LEU B 1 225 ? 14.308 16.911 36.290 1.00 17.67 225 LEU B N 1
ATOM 8687 C CA . LEU B 1 225 ? 15.445 17.758 36.618 1.00 19.19 225 LEU B CA 1
ATOM 8688 C C . LEU B 1 225 ? 15.443 18.949 35.676 1.00 18.79 225 LEU B C 1
ATOM 8689 O O . LEU B 1 225 ? 15.158 18.809 34.485 1.00 20.10 225 LEU B O 1
ATOM 8705 N N . ILE B 1 226 ? 15.738 20.118 36.230 1.00 13.88 226 ILE B N 1
ATOM 8706 C CA . ILE B 1 226 ? 15.898 21.339 35.452 1.00 15.86 226 ILE B CA 1
ATOM 8707 C C . ILE B 1 226 ? 17.122 22.078 35.951 1.00 17.28 226 ILE B C 1
ATOM 8708 O O . ILE B 1 226 ? 17.631 21.782 37.036 1.00 18.34 226 ILE B O 1
ATOM 8724 N N . THR B 1 227 ? 17.597 23.036 35.164 1.00 17.33 227 THR B N 1
ATOM 8725 C CA . THR B 1 227 ? 18.661 23.919 35.615 1.00 19.08 227 THR B CA 1
ATOM 8726 C C . THR B 1 227 ? 18.097 24.963 36.571 1.00 16.93 227 THR B C 1
ATOM 8727 O O . THR B 1 227 ? 16.888 25.201 36.603 1.00 14.74 227 THR B O 1
ATOM 8738 N N . ASP B 1 228 ? 18.982 25.573 37.355 1.00 17.39 228 ASP B N 1
ATOM 8739 C CA . ASP B 1 228 ? 18.593 26.617 38.297 1.00 16.26 228 ASP B CA 1
ATOM 8740 C C . ASP B 1 228 ? 17.949 27.781 37.547 1.00 14.25 228 ASP B C 1
ATOM 8741 O O . ASP B 1 228 ? 17.091 28.486 38.080 1.00 12.57 228 ASP B O 1
ATOM 8750 N N . SER B 1 229 ? 18.360 27.958 36.296 1.00 16.37 229 SER B N 1
ATOM 8751 C CA . SER B 1 229 ? 17.923 29.087 35.492 1.00 17.05 229 SER B CA 1
ATOM 8752 C C . SER B 1 229 ? 16.514 28.886 34.915 1.00 17.34 229 SER B C 1
ATOM 8753 O O . SER B 1 229 ? 15.916 29.828 34.395 1.00 18.00 229 SER B O 1
ATOM 8761 N N . MET B 1 230 ? 15.991 27.666 35.019 1.00 16.54 230 MET B N 1
ATOM 8762 C CA . MET B 1 230 ? 14.681 27.319 34.464 1.00 17.51 230 MET B CA 1
ATOM 8763 C C . MET B 1 230 ? 13.546 27.406 35.484 1.00 14.32 230 MET B C 1
ATOM 8764 O O . MET B 1 230 ? 12.394 27.159 35.137 1.00 17.62 230 MET B O 1
ATOM 8778 N N . VAL B 1 231 ? 13.873 27.724 36.735 1.00 11.18 231 VAL B N 1
ATOM 8779 C CA . VAL B 1 231 ? 12.885 27.746 37.808 1.00 12.60 231 VAL B CA 1
ATOM 8780 C C . VAL B 1 231 ? 11.696 28.650 37.463 1.00 17.53 231 VAL B C 1
ATOM 8781 O O . VAL B 1 231 ? 10.544 28.247 37.616 1.00 16.48 231 VAL B O 1
ATOM 8794 N N . ALA B 1 232 ? 11.971 29.859 36.991 1.00 13.38 232 ALA B N 1
ATOM 8795 C CA . ALA B 1 232 ? 10.904 30.792 36.655 1.00 16.86 232 ALA B CA 1
ATOM 8796 C C . ALA B 1 232 ? 10.049 30.250 35.517 1.00 14.93 232 ALA B C 1
ATOM 8797 O O . ALA B 1 232 ? 8.818 30.304 35.571 1.00 13.50 232 ALA B O 1
ATOM 8804 N N . ALA B 1 233 ? 10.703 29.723 34.489 1.00 17.90 233 ALA B N 1
ATOM 8805 C CA . ALA B 1 233 ? 9.985 29.147 33.361 1.00 19.73 233 ALA B CA 1
ATOM 8806 C C . ALA B 1 233 ? 9.082 28.015 33.841 1.00 18.52 233 ALA B C 1
ATOM 8807 O O . ALA B 1 233 ? 7.935 27.904 33.411 1.00 21.34 233 ALA B O 1
ATOM 8814 N N . ALA B 1 234 ? 9.595 27.197 34.756 1.00 17.78 234 ALA B N 1
ATOM 8815 C CA . ALA B 1 234 ? 8.856 26.035 35.236 1.00 20.38 234 ALA B CA 1
ATOM 8816 C C . ALA B 1 234 ? 7.608 26.456 35.999 1.00 19.08 234 ALA B C 1
ATOM 8817 O O . ALA B 1 234 ? 6.551 25.835 35.876 1.00 18.36 234 ALA B O 1
ATOM 8824 N N . MET B 1 235 ? 7.725 27.510 36.792 1.00 17.28 235 MET B N 1
ATOM 8825 C CA . MET B 1 235 ? 6.577 27.983 37.551 1.00 21.09 235 MET B CA 1
ATOM 8826 C C . MET B 1 235 ? 5.502 28.552 36.629 1.00 20.06 235 MET B C 1
ATOM 8827 O O . MET B 1 235 ? 4.310 28.367 36.863 1.00 21.05 235 MET B O 1
ATOM 8841 N N . ALA B 1 236 ? 5.933 29.226 35.571 1.00 20.57 236 ALA B N 1
ATOM 8842 C CA . ALA B 1 236 ? 5.003 29.851 34.640 1.00 25.95 236 ALA B CA 1
ATOM 8843 C C . ALA B 1 236 ? 4.368 28.845 33.681 1.00 25.25 236 ALA B C 1
ATOM 8844 O O . ALA B 1 236 ? 3.219 29.022 33.287 1.00 30.79 236 ALA B O 1
ATOM 8851 N N . HIS B 1 237 ? 5.105 27.798 33.310 1.00 24.91 237 HIS B N 1
ATOM 8852 C CA . HIS B 1 237 ? 4.670 26.900 32.232 1.00 25.27 237 HIS B CA 1
ATOM 8853 C C . HIS B 1 237 ? 4.470 25.435 32.616 1.00 25.69 237 HIS B C 1
ATOM 8854 O O . HIS B 1 237 ? 3.918 24.674 31.822 1.00 28.37 237 HIS B O 1
ATOM 8869 N N . ARG B 1 238 ? 4.927 25.024 33.798 1.00 22.96 238 ARG B N 1
ATOM 8870 C CA . ARG B 1 238 ? 4.853 23.611 34.179 1.00 22.49 238 ARG B CA 1
ATOM 8871 C C . ARG B 1 238 ? 4.005 23.379 35.432 1.00 20.96 238 ARG B C 1
ATOM 8872 O O . ARG B 1 238 ? 4.084 22.325 36.063 1.00 28.31 238 ARG B O 1
ATOM 8893 N N . GLY B 1 239 ? 3.193 24.365 35.787 1.00 20.26 239 GLY B N 1
ATOM 8894 C CA . GLY B 1 239 ? 2.179 24.189 36.811 1.00 19.82 239 GLY B CA 1
ATOM 8895 C C . GLY B 1 239 ? 2.693 23.967 38.223 1.00 24.56 239 GLY B C 1
ATOM 8896 O O . GLY B 1 239 ? 2.016 23.326 39.029 1.00 23.26 239 GLY B O 1
ATOM 8900 N N . VAL B 1 240 ? 3.879 24.485 38.535 1.00 20.94 240 VAL B N 1
ATOM 8901 C CA . VAL B 1 240 ? 4.424 24.368 39.887 1.00 20.07 240 VAL B CA 1
ATOM 8902 C C . VAL B 1 240 ? 3.495 25.080 40.861 1.00 20.86 240 VAL B C 1
ATOM 8903 O O . VAL B 1 240 ? 3.133 26.233 40.641 1.00 19.20 240 VAL B O 1
ATOM 8916 N N . SER B 1 241 ? 3.108 24.389 41.932 1.00 18.65 241 SER B N 1
ATOM 8917 C CA . SER B 1 241 ? 2.086 24.908 42.833 1.00 19.75 241 SER B CA 1
ATOM 8918 C C . SER B 1 241 ? 2.614 25.135 44.245 1.00 18.65 241 SER B C 1
ATOM 8919 O O . SER B 1 241 ? 1.932 25.728 45.073 1.00 18.96 241 SER B O 1
ATOM 8927 N N . ALA B 1 242 ? 3.838 24.688 44.511 1.00 17.70 242 ALA B N 1
ATOM 8928 C CA . ALA B 1 242 ? 4.485 24.964 45.792 1.00 17.59 242 ALA B CA 1
ATOM 8929 C C . ALA B 1 242 ? 5.984 24.728 45.711 1.00 21.30 242 ALA B C 1
ATOM 8930 O O . ALA B 1 242 ? 6.455 23.920 44.909 1.00 17.56 242 ALA B O 1
ATOM 8937 N N . VAL B 1 243 ? 6.726 25.448 46.545 1.00 16.74 243 VAL B N 1
ATOM 8938 C CA . VAL B 1 243 ? 8.159 25.245 46.663 1.00 16.71 243 VAL B CA 1
ATOM 8939 C C . VAL B 1 243 ? 8.477 24.828 48.086 1.00 17.08 243 VAL B C 1
ATOM 8940 O O . VAL B 1 243 ? 8.008 25.452 49.040 1.00 12.70 243 VAL B O 1
ATOM 8953 N N . VAL B 1 244 ? 9.255 23.754 48.215 1.00 15.53 244 VAL B N 1
ATOM 8954 C CA . VAL B 1 244 ? 9.769 23.314 49.505 1.00 15.20 244 VAL B CA 1
ATOM 8955 C C . VAL B 1 244 ? 11.288 23.159 49.419 1.00 15.17 244 VAL B C 1
ATOM 8956 O O . VAL B 1 244 ? 11.801 22.442 48.561 1.00 14.04 244 VAL B O 1
ATOM 8969 N N . VAL B 1 245 ? 12.001 23.852 50.300 1.00 16.70 245 VAL B N 1
ATOM 8970 C CA . VAL B 1 245 ? 13.451 23.716 50.406 1.00 18.54 245 VAL B CA 1
ATOM 8971 C C . VAL B 1 245 ? 13.836 23.339 51.829 1.00 19.15 245 VAL B C 1
ATOM 8972 O O . VAL B 1 245 ? 13.018 23.421 52.750 1.00 18.73 245 VAL B O 1
ATOM 8985 N N . GLY B 1 246 ? 15.093 22.942 52.004 1.00 18.65 246 GLY B N 1
ATOM 8986 C CA . GLY B 1 246 ? 15.625 22.666 53.323 1.00 19.71 246 GLY B CA 1
ATOM 8987 C C . GLY B 1 246 ? 16.238 23.922 53.900 1.00 17.21 246 GLY B C 1
ATOM 8988 O O . GLY B 1 246 ? 15.972 25.025 53.426 1.00 19.02 246 GLY B O 1
ATOM 8992 N N . ALA B 1 247 ? 17.062 23.752 54.925 1.00 18.44 247 ALA B N 1
ATOM 8993 C CA . ALA B 1 247 ? 17.729 24.874 55.568 1.00 21.50 247 ALA B CA 1
ATOM 8994 C C . ALA B 1 247 ? 19.053 24.423 56.163 1.00 24.69 247 ALA B C 1
ATOM 8995 O O . ALA B 1 247 ? 19.130 23.368 56.788 1.00 24.55 247 ALA B O 1
ATOM 9002 N N . ASP B 1 248 ? 20.095 25.219 55.957 1.00 20.71 248 ASP B N 1
ATOM 9003 C CA . ASP B 1 248 ? 21.341 25.017 56.675 1.00 25.81 248 ASP B CA 1
ATOM 9004 C C . ASP B 1 248 ? 21.212 25.643 58.056 1.00 27.51 248 ASP B C 1
ATOM 9005 O O . ASP B 1 248 ? 21.719 25.114 59.043 1.00 23.96 248 ASP B O 1
ATOM 9014 N N . ARG B 1 249 ? 20.525 26.780 58.110 1.00 26.17 249 ARG B N 1
ATOM 9015 C CA . ARG B 1 249 ? 20.343 27.500 59.358 1.00 27.72 249 ARG B CA 1
ATOM 9016 C C . ARG B 1 249 ? 19.191 28.494 59.288 1.00 25.04 249 ARG B C 1
ATOM 9017 O O . ARG B 1 249 ? 19.182 29.388 58.445 1.00 23.33 249 ARG B O 1
ATOM 9038 N N . VAL B 1 250 ? 18.232 28.334 60.193 1.00 25.30 250 VAL B N 1
ATOM 9039 C CA . VAL B 1 250 ? 17.152 29.295 60.356 1.00 22.43 250 VAL B CA 1
ATOM 9040 C C . VAL B 1 250 ? 17.410 30.078 61.633 1.00 27.28 250 VAL B C 1
ATOM 9041 O O . VAL B 1 250 ? 17.563 29.491 62.701 1.00 29.70 250 VAL B O 1
ATOM 9054 N N . VAL B 1 251 ? 17.468 31.401 61.529 1.00 25.07 251 VAL B N 1
ATOM 9055 C CA . VAL B 1 251 ? 17.730 32.227 62.699 1.00 23.00 251 VAL B CA 1
ATOM 9056 C C . VAL B 1 251 ? 16.420 32.696 63.343 1.00 29.67 251 VAL B C 1
ATOM 9057 O O . VAL B 1 251 ? 15.330 32.386 62.856 1.00 24.53 251 VAL B O 1
ATOM 9070 N N . ALA B 1 252 ? 16.547 33.440 64.438 1.00 28.18 252 ALA B N 1
ATOM 9071 C CA . ALA B 1 252 ? 15.447 33.664 65.375 1.00 31.21 252 ALA B CA 1
ATOM 9072 C C . ALA B 1 252 ? 14.201 34.297 64.755 1.00 31.18 252 ALA B C 1
ATOM 9073 O O . ALA B 1 252 ? 13.085 34.050 65.215 1.00 33.00 252 ALA B O 1
ATOM 9080 N N . ASN B 1 253 ? 14.391 35.113 63.724 1.00 24.09 253 ASN B N 1
ATOM 9081 C CA . ASN B 1 253 ? 13.273 35.775 63.060 1.00 28.37 253 ASN B CA 1
ATOM 9082 C C . ASN B 1 253 ? 12.781 35.009 61.838 1.00 23.44 253 ASN B C 1
ATOM 9083 O O . ASN B 1 253 ? 11.870 35.461 61.146 1.00 25.01 253 ASN B O 1
ATOM 9094 N N . GLY B 1 254 ? 13.398 33.863 61.565 1.00 22.32 254 GLY B N 1
ATOM 9095 C CA . GLY B 1 254 ? 12.982 33.020 60.460 1.00 23.58 254 GLY B CA 1
ATOM 9096 C C . GLY B 1 254 ? 13.821 33.159 59.204 1.00 25.81 254 GLY B C 1
ATOM 9097 O O . GLY B 1 254 ? 13.655 32.373 58.268 1.00 21.91 254 GLY B O 1
ATOM 9101 N N . ASP B 1 255 ? 14.705 34.156 59.166 1.00 23.87 255 ASP B N 1
ATOM 9102 C CA . ASP B 1 255 ? 15.628 34.302 58.046 1.00 23.81 255 ASP B CA 1
ATOM 9103 C C . ASP B 1 255 ? 16.387 32.997 57.876 1.00 22.84 255 ASP B C 1
ATOM 9104 O O . ASP B 1 255 ? 16.892 32.438 58.848 1.00 23.11 255 ASP B O 1
ATOM 9113 N N . THR B 1 256 ? 16.461 32.512 56.643 1.00 21.89 256 THR B N 1
ATOM 9114 C CA . THR B 1 256 ? 16.987 31.178 56.389 1.00 22.69 256 THR B CA 1
ATOM 9115 C C . THR B 1 256 ? 18.214 31.184 55.484 1.00 19.02 256 THR B C 1
ATOM 9116 O O . THR B 1 256 ? 18.143 31.560 54.313 1.00 21.00 256 THR B O 1
ATOM 9127 N N . ALA B 1 257 ? 19.345 30.769 56.040 1.00 15.06 257 ALA B N 1
ATOM 9128 C CA . ALA B 1 257 ? 20.509 30.469 55.223 1.00 22.95 257 ALA B CA 1
ATOM 9129 C C . ALA B 1 257 ? 20.329 29.060 54.669 1.00 20.43 257 ALA B C 1
ATOM 9130 O O . ALA B 1 257 ? 19.956 28.140 55.391 1.00 22.35 257 ALA B O 1
ATOM 9137 N N . ASN B 1 258 ? 20.555 28.911 53.373 1.00 20.49 258 ASN B N 1
ATOM 9138 C CA . ASN B 1 258 ? 20.459 27.617 52.716 1.00 19.85 258 ASN B CA 1
ATOM 9139 C C . ASN B 1 258 ? 21.290 27.678 51.460 1.00 17.42 258 ASN B C 1
ATOM 9140 O O . ASN B 1 258 ? 21.737 28.756 51.073 1.00 19.29 258 ASN B O 1
ATOM 9151 N N . LYS B 1 259 ? 21.488 26.525 50.827 1.00 18.24 259 LYS B N 1
ATOM 9152 C CA . LYS B 1 259 ? 22.309 26.437 49.631 1.00 16.84 259 LYS B CA 1
ATOM 9153 C C . LYS B 1 259 ? 21.955 27.541 48.641 1.00 20.52 259 LYS B C 1
ATOM 9154 O O . LYS B 1 259 ? 20.780 27.841 48.414 1.00 17.99 259 LYS B O 1
ATOM 9173 N N . VAL B 1 260 ? 22.986 28.154 48.072 1.00 19.49 260 VAL B N 1
ATOM 9174 C CA . VAL B 1 260 ? 22.812 29.348 47.257 1.00 18.23 260 VAL B CA 1
ATOM 9175 C C . VAL B 1 260 ? 21.810 29.100 46.128 1.00 17.93 260 VAL B C 1
ATOM 9176 O O . VAL B 1 260 ? 21.778 28.022 45.530 1.00 16.79 260 VAL B O 1
ATOM 9189 N N . GLY B 1 261 ? 20.973 30.103 45.874 1.00 18.34 261 GLY B N 1
ATOM 9190 C CA . GLY B 1 261 ? 19.886 29.994 44.915 1.00 17.23 261 GLY B CA 1
ATOM 9191 C C . GLY B 1 261 ? 18.534 29.941 45.597 1.00 19.23 261 GLY B C 1
ATOM 9192 O O . GLY B 1 261 ? 17.506 30.217 44.978 1.00 17.24 261 GLY B O 1
ATOM 9196 N N . THR B 1 262 ? 18.534 29.592 46.881 1.00 18.67 262 THR B N 1
ATOM 9197 C CA . THR B 1 262 ? 17.300 29.512 47.658 1.00 17.35 262 THR B CA 1
ATOM 9198 C C . THR B 1 262 ? 16.575 30.862 47.702 1.00 20.11 262 THR B C 1
ATOM 9199 O O . THR B 1 262 ? 15.370 30.934 47.472 1.00 17.31 262 THR B O 1
ATOM 9210 N N . TYR B 1 263 ? 17.322 31.922 47.993 1.00 18.15 263 TYR B N 1
ATOM 9211 C CA . TYR B 1 263 ? 16.779 33.274 48.023 1.00 18.62 263 TYR B CA 1
ATOM 9212 C C . TYR B 1 263 ? 16.115 33.584 46.688 1.00 18.22 263 TYR B C 1
ATOM 9213 O O . TYR B 1 263 ? 14.987 34.079 46.641 1.00 16.27 263 TYR B O 1
ATOM 9231 N N . GLN B 1 264 ? 16.808 33.246 45.605 1.00 17.44 264 GLN B N 1
ATOM 9232 C CA . GLN B 1 264 ? 16.287 33.443 44.256 1.00 12.77 264 GLN B CA 1
ATOM 9233 C C . GLN B 1 264 ? 14.976 32.692 44.048 1.00 16.96 264 GLN B C 1
ATOM 9234 O O . GLN B 1 264 ? 14.028 33.236 43.480 1.00 17.20 264 GLN B O 1
ATOM 9248 N N . LEU B 1 265 ? 14.929 31.444 44.509 1.00 15.62 265 LEU B N 1
ATOM 9249 C CA . LEU B 1 265 ? 13.716 30.634 44.420 1.00 15.04 265 LEU B CA 1
ATOM 9250 C C . LEU B 1 265 ? 12.543 31.318 45.115 1.00 15.16 265 LEU B C 1
ATOM 9251 O O . LEU B 1 265 ? 11.431 31.350 44.585 1.00 14.31 265 LEU B O 1
ATOM 9267 N N . ALA B 1 266 ? 12.796 31.861 46.302 1.00 14.10 266 ALA B N 1
ATOM 9268 C CA . ALA B 1 266 ? 11.754 32.515 47.080 1.00 16.53 266 ALA B CA 1
ATOM 9269 C C . ALA B 1 266 ? 11.213 33.748 46.357 1.00 13.45 266 ALA B C 1
ATOM 9270 O O . ALA B 1 266 ? 10.017 34.019 46.399 1.00 11.54 266 ALA B O 1
ATOM 9277 N N . ILE B 1 267 ? 12.099 34.488 45.697 1.00 14.92 267 ILE B N 1
ATOM 9278 C CA . ILE B 1 267 ? 11.693 35.654 44.919 1.00 16.53 267 ILE B CA 1
ATOM 9279 C C . ILE B 1 267 ? 10.764 35.252 43.779 1.00 17.78 267 ILE B C 1
ATOM 9280 O O . ILE B 1 267 ? 9.714 35.858 43.581 1.00 15.96 267 ILE B O 1
ATOM 9296 N N . VAL B 1 268 ? 11.166 34.234 43.026 1.00 14.53 268 VAL B N 1
ATOM 9297 C CA . VAL B 1 268 ? 10.426 33.820 41.845 1.00 15.67 268 VAL B CA 1
ATOM 9298 C C . VAL B 1 268 ? 9.097 33.174 42.229 1.00 15.75 268 VAL B C 1
ATOM 9299 O O . VAL B 1 268 ? 8.120 33.283 41.497 1.00 15.74 268 VAL B O 1
ATOM 9312 N N . ALA B 1 269 ? 9.062 32.510 43.380 1.00 19.38 269 ALA B N 1
ATOM 9313 C CA . ALA B 1 269 ? 7.823 31.924 43.879 1.00 19.67 269 ALA B CA 1
ATOM 9314 C C . ALA B 1 269 ? 6.830 33.020 44.259 1.00 17.34 269 ALA B C 1
ATOM 9315 O O . ALA B 1 269 ? 5.634 32.909 43.988 1.00 17.08 269 ALA B O 1
ATOM 9322 N N . LYS B 1 270 ? 7.325 34.073 44.898 1.00 19.19 270 LYS B N 1
ATOM 9323 C CA . LYS B 1 270 ? 6.468 35.196 45.257 1.00 22.99 270 LYS B CA 1
ATOM 9324 C C . LYS B 1 270 ? 5.876 35.809 43.995 1.00 19.58 270 LYS B C 1
ATOM 9325 O O . LYS B 1 270 ? 4.676 36.083 43.931 1.00 23.04 270 LYS B O 1
ATOM 9344 N N . HIS B 1 271 ? 6.722 36.012 42.989 1.00 15.89 271 HIS B N 1
ATOM 9345 C CA . HIS B 1 271 ? 6.280 36.593 41.724 1.00 20.74 271 HIS B CA 1
ATOM 9346 C C . HIS B 1 271 ? 5.115 35.819 41.111 1.00 19.80 271 HIS B C 1
ATOM 9347 O O . HIS B 1 271 ? 4.214 36.417 40.524 1.00 22.25 271 HIS B O 1
ATOM 9362 N N . HIS B 1 272 ? 5.136 34.494 41.249 1.00 20.19 272 HIS B N 1
ATOM 9363 C CA . HIS B 1 272 ? 4.082 33.641 40.694 1.00 18.26 272 HIS B CA 1
ATOM 9364 C C . HIS B 1 272 ? 2.998 33.302 41.723 1.00 14.40 272 HIS B C 1
ATOM 9365 O O . HIS B 1 272 ? 2.095 32.518 41.446 1.00 17.22 272 HIS B O 1
ATOM 9380 N N . GLY B 1 273 ? 3.094 33.892 42.910 1.00 19.23 273 GLY B N 1
ATOM 9381 C CA . GLY B 1 273 ? 2.083 33.709 43.938 1.00 16.65 273 GLY B CA 1
ATOM 9382 C C . GLY B 1 273 ? 1.926 32.266 44.386 1.00 21.25 273 GLY B C 1
ATOM 9383 O O . GLY B 1 273 ? 0.808 31.796 44.601 1.00 23.44 273 GLY B O 1
ATOM 9387 N N . ILE B 1 274 ? 3.039 31.556 44.521 1.00 19.16 274 ILE B N 1
ATOM 9388 C CA . ILE B 1 274 ? 2.996 30.193 45.034 1.00 21.64 274 ILE B CA 1
ATOM 9389 C C . ILE B 1 274 ? 3.773 30.112 46.350 1.00 20.16 274 ILE B C 1
ATOM 9390 O O . ILE B 1 274 ? 4.806 30.769 46.519 1.00 19.39 274 ILE B O 1
ATOM 9406 N N . PRO B 1 275 ? 3.246 29.340 47.307 1.00 18.27 275 PRO B N 1
ATOM 9407 C CA . PRO B 1 275 ? 3.823 29.333 48.652 1.00 16.62 275 PRO B CA 1
ATOM 9408 C C . PRO B 1 275 ? 5.228 28.762 48.674 1.00 17.99 275 PRO B C 1
ATOM 9409 O O . PRO B 1 275 ? 5.533 27.845 47.911 1.00 14.75 275 PRO B O 1
ATOM 9420 N N . PHE B 1 276 ? 6.066 29.336 49.532 1.00 15.40 276 PHE B N 1
ATOM 9421 C CA . PHE B 1 276 ? 7.445 28.914 49.703 1.00 15.75 276 PHE B CA 1
ATOM 9422 C C . PHE B 1 276 ? 7.593 28.369 51.118 1.00 15.60 276 PHE B C 1
ATOM 9423 O O . PHE B 1 276 ? 7.329 29.080 52.089 1.00 15.61 276 PHE B O 1
ATOM 9440 N N . TYR B 1 277 ? 8.006 27.108 51.227 1.00 18.08 277 TYR B N 1
ATOM 9441 C CA . TYR B 1 277 ? 8.197 26.456 52.523 1.00 17.78 277 TYR B CA 1
ATOM 9442 C C . TYR B 1 277 ? 9.660 26.160 52.794 1.00 16.24 277 TYR B C 1
ATOM 9443 O O . TYR B 1 277 ? 10.397 25.762 51.890 1.00 18.30 277 TYR B O 1
ATOM 9461 N N . VAL B 1 278 ? 10.068 26.346 54.045 1.00 14.53 278 VAL B N 1
ATOM 9462 C CA . VAL B 1 278 ? 11.366 25.882 54.516 1.00 17.70 278 VAL B CA 1
ATOM 9463 C C . VAL B 1 278 ? 11.109 24.725 55.469 1.00 17.24 278 VAL B C 1
ATOM 9464 O O . VAL B 1 278 ? 10.327 24.859 56.403 1.00 19.99 278 VAL B O 1
ATOM 9477 N N . ALA B 1 279 ? 11.731 23.582 55.195 1.00 18.16 279 ALA B N 1
ATOM 9478 C CA . ALA B 1 279 ? 11.651 22.418 56.075 1.00 21.35 279 ALA B CA 1
ATOM 9479 C C . ALA B 1 279 ? 12.940 22.292 56.879 1.00 22.47 279 ALA B C 1
ATOM 9480 O O . ALA B 1 279 ? 14.016 22.117 56.305 1.00 21.98 279 ALA B O 1
ATOM 9487 N N . ALA B 1 280 ? 12.833 22.377 58.203 1.00 23.75 280 ALA B N 1
ATOM 9488 C CA . ALA B 1 280 ? 14.013 22.346 59.062 1.00 23.25 280 ALA B CA 1
ATOM 9489 C C . ALA B 1 280 ? 13.717 21.783 60.454 1.00 25.14 280 ALA B C 1
ATOM 9490 O O . ALA B 1 280 ? 12.812 22.261 61.137 1.00 26.62 280 ALA B O 1
ATOM 9497 N N . PRO B 1 281 ? 14.495 20.778 60.891 1.00 24.76 281 PRO B N 1
ATOM 9498 C CA . PRO B 1 281 ? 14.345 20.323 62.276 1.00 28.73 281 PRO B CA 1
ATOM 9499 C C . PRO B 1 281 ? 14.671 21.461 63.233 1.00 25.31 281 PRO B C 1
ATOM 9500 O O . PRO B 1 281 ? 15.337 22.407 62.820 1.00 27.42 281 PRO B O 1
ATOM 9511 N N . SER B 1 282 ? 14.220 21.381 64.480 1.00 22.08 282 SER B N 1
ATOM 9512 C CA . SER B 1 282 ? 14.491 22.451 65.434 1.00 29.15 282 SER B CA 1
ATOM 9513 C C . SER B 1 282 ? 15.994 22.657 65.639 1.00 29.51 282 SER B C 1
ATOM 9514 O O . SER B 1 282 ? 16.431 23.765 65.939 1.00 28.72 282 SER B O 1
ATOM 9522 N N . TYR B 1 283 ? 16.788 21.604 65.450 1.00 25.05 283 TYR B N 1
ATOM 9523 C CA . TYR B 1 283 ? 18.223 21.706 65.701 1.00 26.22 283 TYR B CA 1
ATOM 9524 C C . TYR B 1 283 ? 18.979 22.376 64.556 1.00 29.31 283 TYR B C 1
ATOM 9525 O O . TYR B 1 283 ? 20.195 22.557 64.630 1.00 29.72 283 TYR B O 1
ATOM 9543 N N . SER B 1 284 ? 18.259 22.726 63.495 1.00 27.89 284 SER B N 1
ATOM 9544 C CA . SER B 1 284 ? 18.814 23.561 62.435 1.00 29.74 284 SER B CA 1
ATOM 9545 C C . SER B 1 284 ? 18.418 25.017 62.671 1.00 27.41 284 SER B C 1
ATOM 9546 O O . SER B 1 284 ? 18.799 25.903 61.907 1.00 28.08 284 SER B O 1
ATOM 9554 N N . CYS B 1 285 ? 17.651 25.257 63.731 1.00 30.89 285 CYS B N 1
ATOM 9555 C CA . CYS B 1 285 ? 17.213 26.607 64.073 1.00 31.06 285 CYS B CA 1
ATOM 9556 C C . CYS B 1 285 ? 18.124 27.201 65.142 1.00 33.28 285 CYS B C 1
ATOM 9557 O O . CYS B 1 285 ? 18.276 26.638 66.223 1.00 32.22 285 CYS B O 1
ATOM 9565 N N . ASP B 1 286 ? 18.738 28.335 64.818 1.00 30.86 286 ASP B N 1
ATOM 9566 C CA . ASP B 1 286 ? 19.704 28.982 65.697 1.00 28.59 286 ASP B CA 1
ATOM 9567 C C . ASP B 1 286 ? 19.090 30.244 66.283 1.00 33.39 286 ASP B C 1
ATOM 9568 O O . ASP B 1 286 ? 19.130 31.312 65.671 1.00 33.71 286 ASP B O 1
ATOM 9577 N N . LEU B 1 287 ? 18.531 30.113 67.479 1.00 34.12 287 LEU B N 1
ATOM 9578 C CA . LEU B 1 287 ? 17.770 31.192 68.097 1.00 43.17 287 LEU B CA 1
ATOM 9579 C C . LEU B 1 287 ? 18.665 32.277 68.699 1.00 38.19 287 LEU B C 1
ATOM 9580 O O . LEU B 1 287 ? 18.177 33.315 69.141 1.00 42.53 287 LEU B O 1
ATOM 9596 N N . ARG B 1 288 ? 19.971 32.040 68.704 1.00 38.51 288 ARG B N 1
ATOM 9597 C CA . ARG B 1 288 ? 20.924 33.045 69.156 1.00 41.65 288 ARG B CA 1
ATOM 9598 C C . ARG B 1 288 ? 20.925 34.248 68.213 1.00 47.03 288 ARG B C 1
ATOM 9599 O O . ARG B 1 288 ? 20.825 35.395 68.654 1.00 44.57 288 ARG B O 1
ATOM 9620 N N . LEU B 1 289 ? 21.049 33.977 66.917 1.00 41.72 289 LEU B N 1
ATOM 9621 C CA . LEU B 1 289 ? 21.097 35.032 65.912 1.00 32.87 289 LEU B CA 1
ATOM 9622 C C . LEU B 1 289 ? 19.719 35.637 65.717 1.00 31.21 289 LEU B C 1
ATOM 9623 O O . LEU B 1 289 ? 18.748 34.920 65.488 1.00 34.56 289 LEU B O 1
ATOM 9639 N N . GLU B 1 290 ? 19.641 36.961 65.796 1.00 31.76 290 GLU B N 1
ATOM 9640 C CA . GLU B 1 290 ? 18.367 37.661 65.694 1.00 30.66 290 GLU B CA 1
ATOM 9641 C C . GLU B 1 290 ? 17.878 37.772 64.250 1.00 25.42 290 GLU B C 1
ATOM 9642 O O . GLU B 1 290 ? 16.678 37.683 63.993 1.00 26.61 290 GLU B O 1
ATOM 9654 N N . THR B 1 291 ? 18.806 37.973 63.317 1.00 27.12 291 THR B N 1
ATOM 9655 C CA . THR B 1 291 ? 18.464 38.189 61.910 1.00 24.87 291 THR B CA 1
ATOM 9656 C C . THR B 1 291 ? 19.509 37.582 60.980 1.00 26.56 291 THR B C 1
ATOM 9657 O O . THR B 1 291 ? 20.620 37.253 61.403 1.00 24.65 291 THR B O 1
ATOM 9668 N N . GLY B 1 292 ? 19.151 37.467 59.704 1.00 26.07 292 GLY B N 1
ATOM 9669 C CA . GLY B 1 292 ? 20.051 36.947 58.690 1.00 25.80 292 GLY B CA 1
ATOM 9670 C C . GLY B 1 292 ? 21.291 37.800 58.469 1.00 28.93 292 GLY B C 1
ATOM 9671 O O . GLY B 1 292 ? 22.301 37.303 57.966 1.00 25.31 292 GLY B O 1
ATOM 9675 N N . LYS B 1 293 ? 21.210 39.080 58.837 1.00 29.12 293 LYS B N 1
ATOM 9676 C CA . LYS B 1 293 ? 22.350 39.999 58.763 1.00 31.31 293 LYS B CA 1
ATOM 9677 C C . LYS B 1 293 ? 23.560 39.462 59.510 1.00 30.36 293 LYS B C 1
ATOM 9678 O O . LYS B 1 293 ? 24.701 39.679 59.106 1.00 36.05 293 LYS B O 1
ATOM 9697 N N . GLU B 1 294 ? 23.301 38.775 60.616 1.00 30.12 294 GLU B N 1
ATOM 9698 C CA . GLU B 1 294 ? 24.362 38.297 61.491 1.00 35.53 294 GLU B CA 1
ATOM 9699 C C . GLU B 1 294 ? 25.041 37.024 60.988 1.00 35.68 294 GLU B C 1
ATOM 9700 O O . GLU B 1 294 ? 25.978 36.535 61.618 1.00 35.45 294 GLU B O 1
ATOM 9712 N N . ILE B 1 295 ? 24.584 36.492 59.856 1.00 30.90 295 ILE B N 1
ATOM 9713 C CA . ILE B 1 295 ? 25.194 35.290 59.283 1.00 32.36 295 ILE B CA 1
ATOM 9714 C C . ILE B 1 295 ? 26.366 35.631 58.365 1.00 32.05 295 ILE B C 1
ATOM 9715 O O . ILE B 1 295 ? 26.234 36.439 57.447 1.00 31.16 295 ILE B O 1
ATOM 9731 N N . ILE B 1 296 ? 27.512 35.009 58.622 1.00 32.00 296 ILE B N 1
ATOM 9732 C CA . ILE B 1 296 ? 28.630 35.052 57.688 1.00 35.34 296 ILE B CA 1
ATOM 9733 C C . ILE B 1 296 ? 28.353 34.057 56.570 1.00 37.11 296 ILE B C 1
ATOM 9734 O O . ILE B 1 296 ? 28.194 32.861 56.830 1.00 34.77 296 ILE B O 1
ATOM 9750 N N . ILE B 1 297 ? 28.302 34.539 55.332 1.00 36.99 297 ILE B N 1
ATOM 9751 C CA . ILE B 1 297 ? 28.172 33.649 54.183 1.00 32.13 297 ILE B CA 1
ATOM 9752 C C . ILE B 1 297 ? 29.532 33.099 53.791 1.00 34.73 297 ILE B C 1
ATOM 9753 O O . ILE B 1 297 ? 30.395 33.825 53.298 1.00 35.22 297 ILE B O 1
ATOM 9769 N N . GLU B 1 298 ? 29.705 31.803 54.006 1.00 37.11 298 GLU B N 1
ATOM 9770 C CA . GLU B 1 298 ? 30.916 31.119 53.606 1.00 34.50 298 GLU B CA 1
ATOM 9771 C C . GLU B 1 298 ? 31.080 31.225 52.099 1.00 31.39 298 GLU B C 1
ATOM 9772 O O . GLU B 1 298 ? 30.154 30.938 51.344 1.00 28.41 298 GLU B O 1
ATOM 9784 N N . GLU B 1 299 ? 32.258 31.658 51.668 1.00 28.28 299 GLU B N 1
ATOM 9785 C CA . GLU B 1 299 ? 32.622 31.595 50.266 1.00 25.86 299 GLU B CA 1
ATOM 9786 C C . GLU B 1 299 ? 33.642 30.481 50.076 1.00 23.56 299 GLU B C 1
ATOM 9787 O O . GLU B 1 299 ? 34.551 30.316 50.884 1.00 26.24 299 GLU B O 1
ATOM 9799 N N . ARG B 1 300 ? 33.468 29.705 49.015 1.00 21.32 300 ARG B N 1
ATOM 9800 C CA . ARG B 1 300 ? 34.367 28.600 48.713 1.00 20.71 300 ARG B CA 1
ATOM 9801 C C . ARG B 1 300 ? 35.262 28.965 47.529 1.00 20.88 300 ARG B C 1
ATOM 9802 O O . ARG B 1 300 ? 34.999 29.946 46.833 1.00 23.04 300 ARG B O 1
ATOM 9823 N N . PRO B 1 301 ? 36.349 28.200 47.321 1.00 25.30 301 PRO B N 1
ATOM 9824 C CA . PRO B 1 301 ? 37.320 28.541 46.271 1.00 25.58 301 PRO B CA 1
ATOM 9825 C C . PRO B 1 301 ? 36.695 28.592 44.877 1.00 23.80 301 PRO B C 1
ATOM 9826 O O . PRO B 1 301 ? 35.841 27.765 44.556 1.00 22.79 301 PRO B O 1
ATOM 9837 N N . GLY B 1 302 ? 37.121 29.558 44.068 1.00 19.97 302 GLY B N 1
ATOM 9838 C CA . GLY B 1 302 ? 36.548 29.767 42.752 1.00 24.75 302 GLY B CA 1
ATOM 9839 C C . GLY B 1 302 ? 36.714 28.598 41.795 1.00 25.73 302 GLY B C 1
ATOM 9840 O O . GLY B 1 302 ? 35.930 28.449 40.861 1.00 23.09 302 GLY B O 1
ATOM 9844 N N . GLN B 1 303 ? 37.737 27.776 42.012 1.00 24.56 303 GLN B N 1
ATOM 9845 C CA . GLN B 1 303 ? 37.975 26.623 41.147 1.00 27.85 303 GLN B CA 1
ATOM 9846 C C . GLN B 1 303 ? 36.837 25.615 41.256 1.00 24.70 303 GLN B C 1
ATOM 9847 O O . GLN B 1 303 ? 36.581 24.847 40.329 1.00 20.70 303 GLN B O 1
ATOM 9861 N N . GLU B 1 304 ? 36.151 25.622 42.392 1.00 23.73 304 GLU B N 1
ATOM 9862 C CA . GLU B 1 304 ? 35.030 24.717 42.588 1.00 24.68 304 GLU B CA 1
ATOM 9863 C C . GLU B 1 304 ? 33.823 25.133 41.738 1.00 21.46 304 GLU B C 1
ATOM 9864 O O . GLU B 1 304 ? 32.896 24.347 41.546 1.00 21.81 304 GLU B O 1
ATOM 9876 N N . LEU B 1 305 ? 33.858 26.355 41.209 1.00 20.91 305 LEU B N 1
ATOM 9877 C CA . LEU B 1 305 ? 32.832 26.834 40.284 1.00 21.71 305 LEU B CA 1
ATOM 9878 C C . LEU B 1 305 ? 33.301 26.694 38.837 1.00 22.76 305 LEU B C 1
ATOM 9879 O O . LEU B 1 305 ? 32.541 26.248 37.979 1.00 21.67 305 LEU B O 1
ATOM 9895 N N . THR B 1 306 ? 34.549 27.077 38.572 1.00 19.91 306 THR B N 1
ATOM 9896 C CA . THR B 1 306 ? 35.091 27.067 37.211 1.00 22.57 306 THR B CA 1
ATOM 9897 C C . THR B 1 306 ? 35.299 25.658 36.668 1.00 26.59 306 THR B C 1
ATOM 9898 O O . THR B 1 306 ? 35.201 25.434 35.460 1.00 25.69 306 THR B O 1
ATOM 9909 N N . ASP B 1 307 ? 35.603 24.720 37.561 1.00 25.18 307 ASP B N 1
ATOM 9910 C CA . ASP B 1 307 ? 35.943 23.356 37.167 1.00 28.64 307 ASP B CA 1
ATOM 9911 C C . ASP B 1 307 ? 34.810 22.387 37.488 1.00 30.11 307 ASP B C 1
ATOM 9912 O O . ASP B 1 307 ? 34.097 22.554 38.478 1.00 25.79 307 ASP B O 1
ATOM 9921 N N . VAL B 1 308 ? 34.657 21.376 36.641 1.00 28.42 308 VAL B N 1
ATOM 9922 C CA . VAL B 1 308 ? 33.817 20.225 36.949 1.00 35.35 308 VAL B CA 1
ATOM 9923 C C . VAL B 1 308 ? 34.541 18.963 36.496 1.00 39.45 308 VAL B C 1
ATOM 9924 O O . VAL B 1 308 ? 35.090 18.915 35.392 1.00 36.13 308 VAL B O 1
ATOM 9937 N N . ASN B 1 309 ? 34.554 17.956 37.368 1.00 38.04 309 ASN B N 1
ATOM 9938 C CA . ASN B 1 309 ? 35.224 16.687 37.092 1.00 38.34 309 ASN B CA 1
ATOM 9939 C C . ASN B 1 309 ? 36.672 16.854 36.634 1.00 34.44 309 ASN B C 1
ATOM 9940 O O . ASN B 1 309 ? 37.127 16.189 35.703 1.00 37.85 309 ASN B O 1
ATOM 9951 N N . GLY B 1 310 ? 37.390 17.755 37.296 1.00 34.84 310 GLY B N 1
ATOM 9952 C CA . GLY B 1 310 ? 38.808 17.939 37.042 1.00 28.59 310 GLY B CA 1
ATOM 9953 C C . GLY B 1 310 ? 39.136 18.722 35.784 1.00 31.40 310 GLY B C 1
ATOM 9954 O O . GLY B 1 310 ? 40.309 18.868 35.441 1.00 35.72 310 GLY B O 1
ATOM 9958 N N . VAL B 1 311 ? 38.114 19.230 35.099 1.00 31.11 311 VAL B N 1
ATOM 9959 C CA . VAL B 1 311 ? 38.319 20.002 33.875 1.00 31.28 311 VAL B CA 1
ATOM 9960 C C . VAL B 1 311 ? 37.734 21.403 34.022 1.00 30.87 311 VAL B C 1
ATOM 9961 O O . VAL B 1 311 ? 36.568 21.573 34.370 1.00 27.70 311 VAL B O 1
ATOM 9974 N N . ARG B 1 312 ? 38.557 22.407 33.748 1.00 30.12 312 ARG B N 1
ATOM 9975 C CA . ARG B 1 312 ? 38.097 23.783 33.794 1.00 27.69 312 ARG B CA 1
ATOM 9976 C C . ARG B 1 312 ? 37.141 24.028 32.631 1.00 28.50 312 ARG B C 1
ATOM 9977 O O . ARG B 1 312 ? 37.457 23.717 31.483 1.00 30.33 312 ARG B O 1
ATOM 9998 N N . ILE B 1 313 ? 35.960 24.551 32.950 1.00 24.00 313 ILE B N 1
ATOM 9999 C CA . ILE B 1 313 ? 34.965 24.931 31.951 1.00 29.73 313 ILE B CA 1
ATOM 10000 C C . ILE B 1 313 ? 35.074 26.428 31.659 1.00 28.23 313 ILE B C 1
ATOM 10001 O O . ILE B 1 313 ? 35.082 26.850 30.503 1.00 23.09 313 ILE B O 1
ATOM 10017 N N . ALA B 1 314 ? 35.155 27.225 32.719 1.00 20.53 314 ALA B N 1
ATOM 10018 C CA . ALA B 1 314 ? 35.182 28.681 32.595 1.00 27.99 314 ALA B CA 1
ATOM 10019 C C . ALA B 1 314 ? 36.457 29.195 31.923 1.00 28.11 314 ALA B C 1
ATOM 10020 O O . ALA B 1 314 ? 37.507 28.549 31.963 1.00 26.66 314 ALA B O 1
ATOM 10027 N N . ALA B 1 315 ? 36.349 30.370 31.313 1.00 21.37 315 ALA B N 1
ATOM 10028 C CA . ALA B 1 315 ? 37.484 31.022 30.674 1.00 26.34 315 ALA B CA 1
ATOM 10029 C C . ALA B 1 315 ? 38.594 31.293 31.690 1.00 26.06 315 ALA B C 1
ATOM 10030 O O . ALA B 1 315 ? 38.313 31.713 32.816 1.00 25.74 315 ALA B O 1
ATOM 10037 N N . PRO B 1 316 ? 39.860 31.049 31.302 1.00 27.74 316 PRO B N 1
ATOM 10038 C CA . PRO B 1 316 ? 40.982 31.404 32.179 1.00 25.38 316 PRO B CA 1
ATOM 10039 C C . PRO B 1 316 ? 40.979 32.878 32.583 1.00 25.91 316 PRO B C 1
ATOM 10040 O O . PRO B 1 316 ? 40.696 33.747 31.754 1.00 18.10 316 PRO B O 1
ATOM 10051 N N . GLY B 1 317 ? 41.264 33.142 33.855 1.00 23.23 317 GLY B N 1
ATOM 10052 C CA . GLY B 1 317 ? 41.535 34.491 34.318 1.00 19.67 317 GLY B CA 1
ATOM 10053 C C . GLY B 1 317 ? 40.341 35.273 34.833 1.00 22.65 317 GLY B C 1
ATOM 10054 O O . GLY B 1 317 ? 40.500 36.387 35.335 1.00 22.34 317 GLY B O 1
ATOM 10058 N N . ILE B 1 318 ? 39.142 34.714 34.711 1.00 24.61 318 ILE B N 1
ATOM 10059 C CA . ILE B 1 318 ? 37.953 35.441 35.139 1.00 21.88 318 ILE B CA 1
ATOM 10060 C C . ILE B 1 318 ? 37.863 35.425 36.665 1.00 19.79 318 ILE B C 1
ATOM 10061 O O . ILE B 1 318 ? 38.167 34.416 37.301 1.00 22.41 318 ILE B O 1
ATOM 10077 N N . GLY B 1 319 ? 37.472 36.553 37.251 1.00 21.70 319 GLY B N 1
ATOM 10078 C CA . GLY B 1 319 ? 37.169 36.592 38.670 1.00 19.41 319 GLY B CA 1
ATOM 10079 C C . GLY B 1 319 ? 35.980 35.689 38.941 1.00 23.70 319 GLY B C 1
ATOM 10080 O O . GLY B 1 319 ? 35.172 35.436 38.047 1.00 18.52 319 GLY B O 1
ATOM 10084 N N . VAL B 1 320 ? 35.876 35.187 40.165 1.00 21.24 320 VAL B N 1
ATOM 10085 C CA . VAL B 1 320 ? 34.779 34.302 40.532 1.00 19.99 320 VAL B CA 1
ATOM 10086 C C . VAL B 1 320 ? 34.270 34.663 41.913 1.00 22.60 320 VAL B C 1
ATOM 10087 O O . VAL B 1 320 ? 35.056 34.991 42.804 1.00 23.31 320 VAL B O 1
ATOM 10100 N N . TRP B 1 321 ? 32.950 34.608 42.070 1.00 20.11 321 TRP B N 1
ATOM 10101 C CA . TRP B 1 321 ? 32.308 34.734 43.371 1.00 21.39 321 TRP B CA 1
ATOM 10102 C C . TRP B 1 321 ? 31.561 33.443 43.643 1.00 21.34 321 TRP B C 1
ATOM 10103 O O . TRP B 1 321 ? 30.647 33.092 42.899 1.00 22.35 321 TRP B O 1
ATOM 10124 N N . ASN B 1 322 ? 31.945 32.738 44.703 1.00 21.79 322 ASN B N 1
ATOM 10125 C CA . ASN B 1 322 ? 31.408 31.409 44.960 1.00 21.46 322 ASN B CA 1
ATOM 10126 C C . ASN B 1 322 ? 30.878 31.219 46.382 1.00 20.82 322 ASN B C 1
ATOM 10127 O O . ASN B 1 322 ? 31.355 30.363 47.126 1.00 17.04 322 ASN B O 1
ATOM 10138 N N . PRO B 1 323 ? 29.875 32.019 46.765 1.00 21.18 323 PRO B N 1
ATOM 10139 C CA . PRO B 1 323 ? 29.239 31.824 48.067 1.00 21.83 323 PRO B CA 1
ATOM 10140 C C . PRO B 1 323 ? 28.503 30.492 48.098 1.00 20.44 323 PRO B C 1
ATOM 10141 O O . PRO B 1 323 ? 27.820 30.158 47.133 1.00 20.19 323 PRO B O 1
ATOM 10152 N N . ALA B 1 324 ? 28.653 29.750 49.190 1.00 23.02 324 ALA B N 1
ATOM 10153 C CA . ALA B 1 324 ? 28.019 28.446 49.336 1.00 21.84 324 ALA B CA 1
ATOM 10154 C C . ALA B 1 324 ? 26.525 28.584 49.612 1.00 20.26 324 ALA B C 1
ATOM 10155 O O . ALA B 1 324 ? 25.727 27.751 49.185 1.00 16.31 324 ALA B O 1
ATOM 10162 N N . PHE B 1 325 ? 26.155 29.649 50.316 1.00 21.60 325 PHE B N 1
ATOM 10163 C CA . PHE B 1 325 ? 24.779 29.859 50.744 1.00 18.45 325 PHE B CA 1
ATOM 10164 C C . PHE B 1 325 ? 24.298 31.262 50.399 1.00 21.58 325 PHE B C 1
ATOM 10165 O O . PHE B 1 325 ? 25.106 32.142 50.105 1.00 19.73 325 PHE B O 1
ATOM 10182 N N . ASP B 1 326 ? 22.980 31.456 50.414 1.00 18.14 326 ASP B N 1
ATOM 10183 C CA . ASP B 1 326 ? 22.397 32.799 50.485 1.00 20.84 326 ASP B CA 1
ATOM 10184 C C . ASP B 1 326 ? 21.341 32.819 51.585 1.00 20.18 326 ASP B C 1
ATOM 10185 O O . ASP B 1 326 ? 21.002 31.774 52.144 1.00 21.21 326 ASP B O 1
ATOM 10194 N N . VAL B 1 327 ? 20.840 34.005 51.905 1.00 21.25 327 VAL B N 1
ATOM 10195 C CA . VAL B 1 327 ? 19.881 34.158 52.988 1.00 22.27 327 VAL B CA 1
ATOM 10196 C C . VAL B 1 327 ? 18.550 34.618 52.429 1.00 21.17 327 VAL B C 1
ATOM 10197 O O . VAL B 1 327 ? 18.484 35.576 51.663 1.00 18.68 327 VAL B O 1
ATOM 10210 N N . THR B 1 328 ? 17.496 33.906 52.808 1.00 19.95 328 THR B N 1
ATOM 10211 C CA . THR B 1 328 ? 16.151 34.238 52.382 1.00 19.64 328 THR B CA 1
ATOM 10212 C C . THR B 1 328 ? 15.500 35.022 53.512 1.00 21.09 328 THR B C 1
ATOM 10213 O O . THR B 1 328 ? 15.354 34.499 54.619 1.00 22.84 328 THR B O 1
ATOM 10224 N N . PRO B 1 329 ? 15.130 36.287 53.253 1.00 18.41 329 PRO B N 1
ATOM 10225 C CA . PRO B 1 329 ? 14.424 37.043 54.293 1.00 26.38 329 PRO B CA 1
ATOM 10226 C C . PRO B 1 329 ? 13.073 36.402 54.591 1.00 23.49 329 PRO B C 1
ATOM 10227 O O . PRO B 1 329 ? 12.396 35.931 53.675 1.00 19.73 329 PRO B O 1
ATOM 10238 N N . HIS B 1 330 ? 12.685 36.395 55.859 1.00 24.09 330 HIS B N 1
ATOM 10239 C CA . HIS B 1 330 ? 11.541 35.605 56.300 1.00 27.04 330 HIS B CA 1
ATOM 10240 C C . HIS B 1 330 ? 10.207 36.036 55.684 1.00 24.93 330 HIS B C 1
ATOM 10241 O O . HIS B 1 330 ? 9.259 35.249 55.658 1.00 18.54 330 HIS B O 1
ATOM 10256 N N . ASP B 1 331 ? 10.129 37.263 55.175 1.00 22.06 331 ASP B N 1
ATOM 10257 C CA . ASP B 1 331 ? 8.882 37.736 54.574 1.00 22.85 331 ASP B CA 1
ATOM 10258 C C . ASP B 1 331 ? 8.587 37.056 53.238 1.00 19.63 331 ASP B C 1
ATOM 10259 O O . ASP B 1 331 ? 7.484 37.179 52.708 1.00 22.63 331 ASP B O 1
ATOM 10268 N N . LEU B 1 332 ? 9.568 36.340 52.697 1.00 19.60 332 LEU B N 1
ATOM 10269 C CA . LEU B 1 332 ? 9.359 35.554 51.483 1.00 19.51 332 LEU B CA 1
ATOM 10270 C C . LEU B 1 332 ? 9.010 34.094 51.791 1.00 20.58 332 LEU B C 1
ATOM 10271 O O . LEU B 1 332 ? 8.640 33.338 50.892 1.00 20.25 332 LEU B O 1
ATOM 10287 N N . ILE B 1 333 ? 9.133 33.698 53.055 1.00 18.80 333 ILE B N 1
ATOM 10288 C CA . ILE B 1 333 ? 8.713 32.365 53.482 1.00 19.85 333 ILE B CA 1
ATOM 10289 C C . ILE B 1 333 ? 7.200 32.387 53.702 1.00 20.98 333 ILE B C 1
ATOM 10290 O O . ILE B 1 333 ? 6.719 32.474 54.832 1.00 24.43 333 ILE B O 1
ATOM 10306 N N . THR B 1 334 ? 6.463 32.318 52.601 1.00 18.58 334 THR B N 1
ATOM 10307 C CA . THR B 1 334 ? 5.018 32.502 52.608 1.00 15.33 334 THR B CA 1
ATOM 10308 C C . THR B 1 334 ? 4.238 31.220 52.922 1.00 21.49 334 THR B C 1
ATOM 10309 O O . THR B 1 334 ? 3.074 31.283 53.313 1.00 21.69 334 THR B O 1
ATOM 10320 N N . GLY B 1 335 ? 4.870 30.061 52.740 1.00 20.99 335 GLY B N 1
ATOM 10321 C CA . GLY B 1 335 ? 4.265 28.792 53.118 1.00 16.54 335 GLY B CA 1
ATOM 10322 C C . GLY B 1 335 ? 4.387 28.564 54.613 1.00 21.58 335 GLY B C 1
ATOM 10323 O O . GLY B 1 335 ? 3.397 28.389 55.318 1.00 26.39 335 GLY B O 1
ATOM 10327 N N . GLY B 1 336 ? 5.621 28.573 55.096 1.00 22.19 336 GLY B N 1
ATOM 10328 C CA . GLY B 1 336 ? 5.890 28.461 56.513 1.00 20.24 336 GLY B CA 1
ATOM 10329 C C . GLY B 1 336 ? 7.193 27.729 56.759 1.00 19.38 336 GLY B C 1
ATOM 10330 O O . GLY B 1 336 ? 7.860 27.301 55.817 1.00 16.24 336 GLY B O 1
ATOM 10334 N N . ILE B 1 337 ? 7.548 27.597 58.033 1.00 15.70 337 ILE B N 1
ATOM 10335 C CA . ILE B 1 337 ? 8.720 26.848 58.440 1.00 17.65 337 ILE B CA 1
ATOM 10336 C C . ILE B 1 337 ? 8.283 25.525 59.063 1.00 21.88 337 ILE B C 1
ATOM 10337 O O . ILE B 1 337 ? 7.654 25.498 60.121 1.00 21.86 337 ILE B O 1
ATOM 10353 N N . ILE B 1 338 ? 8.620 24.433 58.381 1.00 24.60 338 ILE B N 1
ATOM 10354 C CA . ILE B 1 338 ? 8.173 23.096 58.755 1.00 22.45 338 ILE B CA 1
ATOM 10355 C C . ILE B 1 338 ? 9.188 22.439 59.678 1.00 21.28 338 ILE B C 1
ATOM 10356 O O . ILE B 1 338 ? 10.294 22.104 59.252 1.00 24.31 338 ILE B O 1
ATOM 10372 N N . THR B 1 339 ? 8.802 22.255 60.938 1.00 19.61 339 THR B N 1
ATOM 10373 C CA . THR B 1 339 ? 9.653 21.608 61.931 1.00 20.79 339 THR B CA 1
ATOM 10374 C C . THR B 1 339 ? 8.983 20.329 62.411 1.00 23.30 339 THR B C 1
ATOM 10375 O O . THR B 1 339 ? 7.818 20.081 62.093 1.00 21.98 339 THR B O 1
ATOM 10386 N N . GLU B 1 340 ? 9.708 19.520 63.184 1.00 24.06 340 GLU B N 1
ATOM 10387 C CA . GLU B 1 340 ? 9.132 18.296 63.737 1.00 28.56 340 GLU B CA 1
ATOM 10388 C C . GLU B 1 340 ? 8.031 18.631 64.750 1.00 28.35 340 GLU B C 1
ATOM 10389 O O . GLU B 1 340 ? 7.208 17.781 65.088 1.00 27.79 340 GLU B O 1
ATOM 10401 N N . LEU B 1 341 ? 8.023 19.879 65.217 1.00 23.07 341 LEU B N 1
ATOM 10402 C CA . LEU B 1 341 ? 7.036 20.349 66.186 1.00 29.28 341 LEU B CA 1
ATOM 10403 C C . LEU B 1 341 ? 5.827 20.980 65.516 1.00 27.10 341 LEU B C 1
ATOM 10404 O O . LEU B 1 341 ? 4.832 21.279 66.178 1.00 35.76 341 LEU B O 1
ATOM 10420 N N . GLY B 1 342 ? 5.916 21.188 64.208 1.00 26.75 342 GLY B N 1
ATOM 10421 C CA . GLY B 1 342 ? 4.818 21.766 63.459 1.00 25.91 342 GLY B CA 1
ATOM 10422 C C . GLY B 1 342 ? 5.271 22.780 62.429 1.00 27.99 342 GLY B C 1
ATOM 10423 O O . GLY B 1 342 ? 6.463 23.053 62.276 1.00 23.54 342 GLY B O 1
ATOM 10427 N N . VAL B 1 343 ? 4.293 23.333 61.721 1.00 29.82 343 VAL B N 1
ATOM 10428 C CA . VAL B 1 343 ? 4.522 24.338 60.695 1.00 27.74 343 VAL B CA 1
ATOM 10429 C C . VAL B 1 343 ? 4.223 25.710 61.307 1.00 28.88 343 VAL B C 1
ATOM 10430 O O . VAL B 1 343 ? 3.151 25.917 61.871 1.00 32.64 343 VAL B O 1
ATOM 10443 N N . PHE B 1 344 ? 5.176 26.635 61.208 1.00 26.47 344 PHE B N 1
ATOM 10444 C CA . PHE B 1 344 ? 5.053 27.940 61.857 1.00 26.95 344 PHE B CA 1
ATOM 10445 C C . PHE B 1 344 ? 5.320 29.086 60.906 1.00 23.32 344 PHE B C 1
ATOM 10446 O O . PHE B 1 344 ? 6.176 28.989 60.028 1.00 24.74 344 PHE B O 1
ATOM 10463 N N . ALA B 1 345 ? 4.592 30.181 61.095 1.00 26.48 345 ALA B N 1
ATOM 10464 C CA . ALA B 1 345 ? 4.930 31.433 60.436 1.00 28.61 345 ALA B CA 1
ATOM 10465 C C . ALA B 1 345 ? 6.232 31.915 61.068 1.00 23.30 345 ALA B C 1
ATOM 10466 O O . ALA B 1 345 ? 6.489 31.630 62.233 1.00 23.30 345 ALA B O 1
ATOM 10473 N N . PRO B 1 346 ? 7.075 32.616 60.296 1.00 25.52 346 PRO B N 1
ATOM 10474 C CA . PRO B 1 346 ? 8.374 33.073 60.800 1.00 25.82 346 PRO B CA 1
ATOM 10475 C C . PRO B 1 346 ? 8.336 33.804 62.143 1.00 24.60 346 PRO B C 1
ATOM 10476 O O . PRO B 1 346 ? 9.194 33.548 62.986 1.00 28.70 346 PRO B O 1
ATOM 10487 N N . GLU B 1 347 ? 7.378 34.705 62.338 1.00 28.96 347 GLU B N 1
ATOM 10488 C CA . GLU B 1 347 ? 7.321 35.486 63.577 1.00 33.16 347 GLU B CA 1
ATOM 10489 C C . GLU B 1 347 ? 7.013 34.609 64.803 1.00 32.14 347 GLU B C 1
ATOM 10490 O O . GLU B 1 347 ? 7.311 34.989 65.935 1.00 30.54 347 GLU B O 1
ATOM 10502 N N . GLU B 1 348 ? 6.447 33.429 64.562 1.00 32.25 348 GLU B N 1
ATOM 10503 C CA . GLU B 1 348 ? 6.070 32.496 65.627 1.00 35.99 348 GLU B CA 1
ATOM 10504 C C . GLU B 1 348 ? 7.191 31.550 66.029 1.00 34.43 348 GLU B C 1
ATOM 10505 O O . GLU B 1 348 ? 7.134 30.930 67.095 1.00 29.64 348 GLU B O 1
ATOM 10517 N N . LEU B 1 349 ? 8.192 31.425 65.165 1.00 28.32 349 LEU B N 1
ATOM 10518 C CA . LEU B 1 349 ? 9.168 30.346 65.277 1.00 29.85 349 LEU B CA 1
ATOM 10519 C C . LEU B 1 349 ? 9.870 30.311 66.628 1.00 34.37 349 LEU B C 1
ATOM 10520 O O . LEU B 1 349 ? 9.946 29.262 67.273 1.00 34.12 349 LEU B O 1
ATOM 10536 N N . ARG B 1 350 ? 10.388 31.458 67.044 1.00 31.39 350 ARG B N 1
ATOM 10537 C CA . ARG B 1 350 ? 11.222 31.530 68.233 1.00 36.57 350 ARG B CA 1
ATOM 10538 C C . ARG B 1 350 ? 10.485 31.044 69.480 1.00 41.18 350 ARG B C 1
ATOM 10539 O O . ARG B 1 350 ? 10.986 30.191 70.215 1.00 39.68 350 ARG B O 1
ATOM 10560 N N . THR B 1 351 ? 9.294 31.586 69.711 1.00 37.36 351 THR B N 1
ATOM 10561 C CA . THR B 1 351 ? 8.497 31.212 70.876 1.00 41.37 351 THR B CA 1
ATOM 10562 C C . THR B 1 351 ? 8.016 29.766 70.789 1.00 39.44 351 THR B C 1
ATOM 10563 O O . THR B 1 351 ? 7.993 29.056 71.793 1.00 42.09 351 THR B O 1
ATOM 10574 N N . ALA B 1 352 ? 7.633 29.335 69.591 1.00 36.69 352 ALA B N 1
ATOM 10575 C CA . ALA B 1 352 ? 7.088 27.992 69.403 1.00 40.26 352 ALA B CA 1
ATOM 10576 C C . ALA B 1 352 ? 8.115 26.901 69.694 1.00 41.95 352 ALA B C 1
ATOM 10577 O O . ALA B 1 352 ? 7.826 25.939 70.403 1.00 44.38 352 ALA B O 1
ATOM 10584 N N . LEU B 1 353 ? 9.316 27.046 69.147 1.00 45.91 353 LEU B N 1
ATOM 10585 C CA . LEU B 1 353 ? 10.329 26.008 69.297 1.00 53.55 353 LEU B CA 1
ATOM 10586 C C . LEU B 1 353 ? 10.774 25.821 70.737 1.00 52.98 353 LEU B C 1
ATOM 10587 O O . LEU B 1 353 ? 11.264 24.754 71.104 1.00 62.51 353 LEU B O 1
ATOM 10603 N N . THR B 1 354 ? 10.610 26.858 71.547 1.00 48.37 354 THR B N 1
ATOM 10604 C CA . THR B 1 354 ? 11.150 26.843 72.898 1.00 56.63 354 THR B CA 1
ATOM 10605 C C . THR B 1 354 ? 10.070 26.723 73.982 1.00 59.88 354 THR B C 1
ATOM 10606 O O . THR B 1 354 ? 10.372 26.825 75.172 1.00 58.45 354 THR B O 1
ATOM 10617 N N . THR B 1 355 ? 8.821 26.493 73.577 1.00 52.53 355 THR B N 1
ATOM 10618 C CA . THR B 1 355 ? 7.726 26.340 74.536 1.00 52.66 355 THR B CA 1
ATOM 10619 C C . THR B 1 355 ? 6.711 25.258 74.159 1.00 47.98 355 THR B C 1
ATOM 10620 O O . THR B 1 355 ? 5.627 25.200 74.744 1.00 44.41 355 THR B O 1
ATOM 10631 N N . THR B 1 356 ? 7.044 24.415 73.186 1.00 47.69 356 THR B N 1
ATOM 10632 C CA . THR B 1 356 ? 6.143 23.335 72.788 1.00 47.54 356 THR B CA 1
ATOM 10633 C C . THR B 1 356 ? 6.896 22.018 72.600 1.00 48.77 356 THR B C 1
ATOM 10634 O O . THR B 1 356 ? 8.082 22.013 72.266 1.00 56.63 356 THR B O 1
ATOM 10645 N N . ILE B 1 357 ? 6.191 20.911 72.831 1.00 52.09 357 ILE B N 1
ATOM 10646 C CA . ILE B 1 357 ? 6.733 19.567 72.633 1.00 51.42 357 ILE B CA 1
ATOM 10647 C C . ILE B 1 357 ? 5.861 18.801 71.638 1.00 56.94 357 ILE B C 1
ATOM 10648 O O . ILE B 1 357 ? 4.638 18.953 71.620 1.00 54.99 357 ILE B O 1
#

InterPro domains:
  IPR000649 Initiation factor 2B-related [PF01008] (44-346)
  IPR005251 Methylthioribose-1-phosphate isomerase [MF_01678] (3-355)
  IPR005251 Methylthioribose-1-phosphate isomerase [TIGR00512] (4-345)
  IPR011559 Initiation factor 2B alpha/beta/delta [TIGR00524] (33-346)
  IPR027363 Methylthioribose-1-phosphate isomerase, N-terminal [G3DSA:1.20.120.420] (1-157)
  IPR037171 NagB/RpiA transferase-like [SSF100950] (3-354)
  IPR042529 Initiation factor 2B-like, C-terminal [G3DSA:3.40.50.10470] (160-369)

Sequence (709 aa):
TLEAIRYSRGSLQILDQLLLPKQSRYEAVGSVHQAWEAIRAMKVRGAPAIALVGCLSLAVELQAGAGGPGLAALVAFVRDKLSFLVTARPTAVNMARAARDLADVAAREAEREGATEEAVRERVICCTEDMLEKDLRDNRSIGDLGARHLLERVAPSGGKVTVLTHCNTGALATAGYGTALGVIRSLHSLGRLEHAFCTETRPYNQGARLTAFELVYEQIPATLITDSMVAAAMAHRGVSAVVVGADRVVANGDTANKVGTYQLAIVAKHHGIPFYVAAPSYSCDLRLETGKEIIIEERPGQELTDVNGVRIAAPGIGVWNPAFDVTPHDLITGGIITELGVFAPEELRTALTTLEAIRYSRGSLQILDQLLLPKQSRYEAVGSVHQAWEAIRAMKVRGAPAIALVGCLSLAVELQAGAGGPGLAALVAFVRDKLSFLVTARPTAVNMARAARDLADVAAREAEREGATEEAVRERVICCTEDMLEKDLRDNRSIGDLGARHLLERVAPSGGKVTVLTHCNTGALATAGYGTALGVIRSLHSLGRLEHAFCTETRPYNQGARLTAFELVYEQIPATLITDSMVAAAMAHRGVSAVVVGADRVVANGDTANKVGTYQLAIVAKHHGIPFYVAAPSYSCDLRLETGKEIIIEERPGQELTDVNGVRIAAPGIGVWNPAFDVTPHDLITGGIITELGVFAPEELRTALTTTI

CATH classification: 1.20.120.420 (+1 more: 3.40.50.10470)